Protein AF-A0A5D2FCM4-F1 (afdb_monomer)

pLDDT: mean 91.51, std 11.47, range [38.16, 98.81]

Nearest PDB structures (foldseek):
  4xk8-assembly1_A  TM=9.863E-01  e=6.064E-57  Pisum sativum
  5l8r-assembly1_A  TM=9.888E-01  e=7.663E-57  Pisum sativum
  6zoo-assembly1_A  TM=9.891E-01  e=6.295E-56  Pisum sativum
  8j7b-assembly1_A  TM=9.790E-01  e=7.954E-56  Arabidopsis thaliana
  8bcv-assembly1_A  TM=9.756E-01  e=7.590E-56  Avena sativa

Sequence (444 aa):
MLNHHLAGLLGLGSLFWAGHQVHVSLPINQFLNAGVDPKEIPLLHEFILNRDLLAQLYPSFAEGATPFFTLNWSKYAEFLTFRGGLDPVTGGLWLTDISHHHLAIAILFLIAGHILKDILEAHKGPFTGQGHKGLYEILTTSWHAQLSLNLAMLGSLTIVVAHHMYSMPPYPYLATDYGAQLSLYTHHMWIGGFLIVGAAAHAAIFMVRDYDPTTRYNDLLDRVLRHRDAIISHLNWVCIFLGFHSFGFYIHNDTMSALGRPQDMFSDTAIQLQPVFAQWIQNTHTLAPGATAPSATASTSLTWGGGDLVAVGGKVALLPIPLGTADFLVHHIHAFTIHVTVLILLKGVLFARSSRLIPDKANLSFRFPCDGPGRGGTCQVSAWDHVFLGLFWMYNSISVVIFHFSWKMQSDVWGTISDQGVSSITINGWLRDYCNCSGYPFLV

Foldseek 3Di:
DLLCCLQPVFQVVLVVVLVCLQQAVVQLVVCVLVVHDNVPRDDSVCSVVPLVSVCVQQVLSVVPCVCVVVVVCVSVCSQQDQAAEADLSFLARDSSVVSNVSNVSNVVSNVVSVDDDDDQQVDDDPVFFSERPCVVVLCVPDPLLVLLVVLQVQLVVLQVCLVCCQQHVHDGNVLQVVVNNLCSNLVSLVSSLVSNLSSLLSLQQCLLPVDDVVVPDRGNVVVCLVCVVVVLVVLVVVLVVLCCVFVVLVVVQVVCVVVVNNQRHDFPVHNWDFPVVLLVVLVCQQPCDCPVNNRYNGGNGQLSDDDDFRDYPQKTSWHHQDTTRVNVRLVSVLVSLVSVLCSLSVCLNSPQCADPQRRRNSVVHQDDQAPDPPPVGGGQSHSVSSSVVSVVSSVVNSVSVSLCVSQSCQAPIIAGQDPVGGDGPDADDDVPRRVVVVCVVVVD

Solvent-accessible surface area (backbone atoms only — not comparable to full-atom values): 22885 Å² total; per-residue (Å²): 108,68,40,53,47,31,20,47,56,50,4,48,46,26,38,53,49,19,51,44,34,64,59,43,50,48,62,52,50,54,41,51,74,71,67,50,56,79,86,77,52,78,56,69,65,51,46,69,74,33,57,68,64,41,21,73,80,39,61,55,53,71,64,56,69,55,39,63,82,68,67,48,58,77,60,47,48,87,59,43,37,55,45,56,36,62,34,63,80,37,35,6,38,44,65,33,34,53,25,34,48,26,42,52,50,9,54,51,25,42,56,53,28,72,69,83,75,92,53,52,71,72,50,55,48,95,89,37,57,53,16,42,53,64,50,66,56,45,54,73,72,32,68,38,45,41,49,12,53,51,26,38,53,50,12,52,48,34,35,50,49,23,60,45,42,70,57,43,23,70,41,72,50,42,32,59,34,59,66,60,44,53,50,52,33,46,50,28,40,51,52,10,48,53,29,36,51,49,10,40,46,25,42,16,45,24,46,41,74,70,57,60,70,90,84,45,73,51,17,48,68,47,48,52,59,76,44,40,68,57,55,52,53,52,47,50,50,51,31,52,50,32,43,53,75,19,57,42,51,54,56,49,32,54,52,27,48,76,70,72,35,62,72,76,19,79,27,82,89,41,44,64,49,67,41,59,70,60,54,51,51,22,52,53,47,39,56,20,38,63,57,88,33,60,80,30,75,35,26,83,32,43,40,46,32,95,58,79,79,35,53,37,96,56,25,34,30,51,40,46,60,86,73,42,23,68,52,37,44,53,52,36,41,49,51,25,33,48,46,46,23,49,47,38,28,50,49,17,32,69,37,23,39,32,45,97,89,46,63,64,33,36,80,62,46,47,72,49,66,53,78,53,73,56,94,88,49,32,70,59,64,24,27,46,41,20,41,57,55,23,51,57,32,40,49,54,30,49,52,51,52,47,50,51,48,54,49,48,39,36,40,68,45,37,34,41,59,51,103,90,43,80,47,49,63,82,50,81,45,69,64,72,31,38,55,51,56,67,42,47,79,77,77,110

Radius of gyration: 26.83 Å; Cα contacts (8 Å, |Δi|>4): 633; chains: 1; bounding box: 68×53×80 Å

Secondary structure (DSSP, 8-state):
-HHIIIIIIIIIHHHHHHHHIIIIIHHHHHHHHTT--TTTSPPHHHHHH-HHHHHHH-GGGGGTTHHHHTT-GGGGTTTS----SB-TTTSSBPHHHHHHHHHHHHHHHHHHTT-----TTT---TTTTTTTTTHHHHHHH-HHHHHHHHHHHHHHHHHHHHHHHHHS--STT-TT-HHHHHHHHHHHHHHHHHHHHHHHHHHHHHHHHT--GGG--SSHHHHHHHTHHHHHHHHHHHHHHHHHTTHHHHHHHHHHHHTT-GGGSBSTTSB----HHHHHHHHHHHT-BTTTBTT-SS-S-GGGSSSPPEEETTEEEE------HHHHHHHHHHHHHHHHHHHHHHHHHHTSS--SS-TTGGGG-S--S-S-S-TT--TT-SHHHHHHHHHHHHHHHHHHHHHHHHHHIIIII-EEEETTEEEE----SIIIIIIHHHHHHHH-

InterPro domains:
  IPR001280 Photosystem I PsaA/PsaB [PF00223] (1-435)
  IPR001280 Photosystem I PsaA/PsaB [PR00257] (2-26)
  IPR001280 Photosystem I PsaA/PsaB [PR00257] (143-166)
  IPR001280 Photosystem I PsaA/PsaB [PR00257] (182-208)
  IPR001280 Photosystem I PsaA/PsaB [PR00257] (230-252)
  IPR001280 Photosystem I PsaA/PsaB [PR00257] (328-346)
  IPR001280 Photosystem I PsaA/PsaB [PR00257] (359-379)
  IPR001280 Photosystem I PsaA/PsaB [PR00257] (386-407)
  IPR006243 Photosystem I PsaA [TIGR01335] (1-435)
  IPR020586 Photosystem I PsaA/PsaB, conserved site [PS00419] (370-379)
  IPR036408 Photosystem I PsaA/PsaB superfamily [G3DSA:1.20.1130.10] (1-439)
  IPR036408 Photosystem I PsaA/PsaB superfamily [SSF81558] (1-435)

Structure (mmCIF, N/CA/C/O backbone):
data_AF-A0A5D2FCM4-F1
#
_entry.id   AF-A0A5D2FCM4-F1
#
loop_
_atom_site.group_PDB
_atom_site.id
_atom_site.type_symbol
_atom_site.label_atom_id
_atom_site.label_alt_id
_atom_site.label_comp_id
_atom_site.label_asym_id
_atom_site.label_entity_id
_atom_site.label_seq_id
_atom_site.pdbx_PDB_ins_code
_atom_site.Cartn_x
_atom_site.Cartn_y
_atom_site.Cartn_z
_atom_site.occupancy
_atom_site.B_iso_or_equiv
_atom_site.auth_seq_id
_atom_site.auth_comp_id
_atom_site.auth_asym_id
_atom_site.auth_atom_id
_atom_site.pdbx_PDB_model_num
ATOM 1 N N . MET A 1 1 ? 25.601 -3.134 11.858 1.00 88.06 1 MET A N 1
ATOM 2 C CA . MET A 1 1 ? 24.442 -2.240 11.642 1.00 88.06 1 MET A CA 1
ATOM 3 C C . MET A 1 1 ? 23.119 -2.995 11.752 1.00 88.06 1 MET A C 1
ATOM 5 O O . MET A 1 1 ? 22.384 -2.708 12.685 1.00 88.06 1 MET A O 1
ATOM 9 N N . LEU A 1 2 ? 22.846 -3.991 10.893 1.00 89.00 2 LEU A N 1
ATOM 10 C CA . LEU A 1 2 ? 21.551 -4.697 10.855 1.00 89.00 2 LEU A CA 1
ATOM 11 C C . LEU A 1 2 ? 21.085 -5.223 12.227 1.00 89.00 2 LEU A C 1
ATOM 13 O O . LEU A 1 2 ? 19.976 -4.908 12.633 1.00 89.00 2 LEU A O 1
ATOM 17 N N . ASN A 1 3 ? 21.952 -5.895 12.992 1.00 92.12 3 ASN A N 1
ATOM 18 C CA . ASN A 1 3 ? 21.610 -6.383 14.340 1.00 92.12 3 ASN A CA 1
ATOM 19 C C . ASN A 1 3 ? 21.124 -5.279 15.281 1.00 92.12 3 ASN A C 1
ATOM 21 O O . ASN A 1 3 ? 20.148 -5.461 15.997 1.00 92.12 3 ASN A O 1
ATOM 25 N N . HIS A 1 4 ? 21.791 -4.123 15.267 1.00 94.25 4 HIS A N 1
ATOM 26 C CA . HIS A 1 4 ? 21.452 -3.009 16.152 1.00 94.25 4 HIS A CA 1
ATOM 27 C C . HIS A 1 4 ? 20.155 -2.325 15.713 1.00 94.25 4 HIS A C 1
ATOM 29 O O . HIS A 1 4 ? 19.392 -1.876 16.558 1.00 94.25 4 HIS A O 1
ATOM 35 N N . HIS A 1 5 ? 19.874 -2.262 14.409 1.00 95.38 5 HIS A N 1
ATOM 36 C CA . HIS A 1 5 ? 18.609 -1.711 13.925 1.00 95.38 5 HIS A CA 1
ATOM 37 C C . HIS A 1 5 ? 17.443 -2.672 14.182 1.00 95.38 5 HIS A C 1
ATOM 39 O O . HIS A 1 5 ? 16.402 -2.237 14.654 1.00 95.38 5 HIS A O 1
ATOM 45 N N . LEU A 1 6 ? 17.619 -3.973 13.932 1.00 94.94 6 LEU A N 1
ATOM 46 C CA . LEU A 1 6 ? 16.580 -4.968 14.192 1.00 94.94 6 LEU A CA 1
ATOM 47 C C . LEU A 1 6 ? 16.336 -5.122 15.697 1.00 94.94 6 LEU A C 1
ATOM 49 O O . LEU A 1 6 ? 15.265 -4.771 16.172 1.00 94.94 6 LEU A O 1
ATOM 53 N N . ALA A 1 7 ? 17.322 -5.571 16.474 1.00 95.50 7 ALA A N 1
ATOM 54 C CA . ALA A 1 7 ? 17.110 -5.819 17.900 1.00 95.50 7 ALA A CA 1
ATOM 55 C C . ALA A 1 7 ? 17.015 -4.520 18.713 1.00 95.50 7 ALA A C 1
ATOM 57 O O . ALA A 1 7 ? 16.138 -4.387 19.560 1.00 95.50 7 ALA A O 1
ATOM 58 N N . GLY A 1 8 ? 17.901 -3.556 18.461 1.00 95.56 8 GLY A N 1
ATOM 59 C CA . GLY A 1 8 ? 17.947 -2.304 19.216 1.00 95.56 8 GLY A CA 1
ATOM 60 C C . GLY A 1 8 ? 16.818 -1.353 18.831 1.00 95.56 8 GLY A C 1
ATOM 61 O O . GLY A 1 8 ? 15.910 -1.127 19.621 1.00 95.56 8 GLY A O 1
ATOM 62 N N . LEU A 1 9 ? 16.859 -0.795 17.619 1.00 97.19 9 LEU A N 1
ATOM 63 C CA . LEU A 1 9 ? 15.910 0.247 17.213 1.00 97.19 9 LEU A CA 1
ATOM 64 C C . LEU A 1 9 ? 14.465 -0.272 17.123 1.00 97.19 9 LEU A C 1
ATOM 66 O O . LEU A 1 9 ? 13.574 0.337 17.707 1.00 97.19 9 LEU A O 1
ATOM 70 N N . LEU A 1 10 ? 14.226 -1.381 16.416 1.00 97.06 10 LEU A N 1
ATOM 71 C CA . LEU A 1 10 ? 12.872 -1.922 16.233 1.00 97.06 10 LEU A CA 1
ATOM 72 C C . LEU A 1 10 ? 12.422 -2.761 17.438 1.00 97.06 10 LEU A C 1
ATOM 74 O O . LEU A 1 10 ? 11.331 -2.546 17.961 1.00 97.06 10 LEU A O 1
ATOM 78 N N . GLY A 1 11 ? 13.266 -3.685 17.903 1.00 97.50 11 GLY A N 1
ATOM 79 C CA . GLY A 1 11 ? 12.959 -4.590 19.013 1.00 97.50 11 GLY A CA 1
ATOM 80 C C . GLY A 1 11 ? 12.756 -3.860 20.341 1.00 97.50 11 GLY A C 1
ATOM 81 O O . GLY A 1 11 ? 11.655 -3.891 20.892 1.00 97.50 11 GLY A O 1
ATOM 82 N N . LEU A 1 12 ? 13.783 -3.163 20.846 1.00 98.12 12 LEU A N 1
ATOM 83 C CA . LEU A 1 12 ? 13.662 -2.408 22.103 1.00 98.12 12 LEU A CA 1
ATOM 84 C C . LEU A 1 12 ? 12.688 -1.234 21.970 1.00 98.12 12 LEU A C 1
ATOM 86 O O . LEU A 1 12 ? 11.954 -0.965 22.915 1.00 98.12 12 LEU A O 1
ATOM 90 N N . GLY A 1 13 ? 12.628 -0.575 20.808 1.00 98.19 13 GLY A N 1
ATOM 91 C CA . GLY A 1 13 ? 11.641 0.477 20.549 1.00 98.19 13 GLY A CA 1
ATOM 92 C C . GLY A 1 13 ? 10.205 -0.020 20.736 1.00 98.19 13 GLY A C 1
ATOM 93 O O . GLY A 1 13 ? 9.434 0.582 21.484 1.00 98.19 13 GLY A O 1
ATOM 94 N N . SER A 1 14 ? 9.865 -1.164 20.135 1.00 98.31 14 SER A N 1
ATOM 95 C CA . SER A 1 14 ? 8.545 -1.782 20.299 1.00 98.31 14 SER A CA 1
ATOM 96 C C . SER A 1 14 ? 8.311 -2.288 21.727 1.00 98.31 14 SER A C 1
ATOM 98 O O . SER A 1 14 ? 7.199 -2.177 22.235 1.00 98.31 14 SER A O 1
ATOM 100 N N . LEU A 1 15 ? 9.350 -2.788 22.411 1.00 98.44 15 LEU A N 1
ATOM 101 C CA . LEU A 1 15 ? 9.244 -3.249 23.799 1.00 98.44 15 LEU A CA 1
ATOM 102 C C . LEU A 1 15 ? 8.926 -2.098 24.761 1.00 98.44 15 LEU A C 1
ATOM 104 O O . LEU A 1 15 ? 8.032 -2.217 25.596 1.00 98.44 15 LEU A O 1
ATOM 108 N N . PHE A 1 16 ? 9.640 -0.976 24.637 1.00 98.06 16 PHE A N 1
ATOM 109 C CA . PHE A 1 16 ? 9.389 0.209 25.455 1.00 98.06 16 PHE A CA 1
ATOM 110 C C . PHE A 1 16 ? 8.022 0.816 25.160 1.00 98.06 16 PHE A C 1
ATOM 112 O O . PHE A 1 16 ? 7.345 1.259 26.085 1.00 98.06 16 PHE A O 1
ATOM 119 N N . TRP A 1 17 ? 7.590 0.789 23.898 1.00 98.50 17 TRP A N 1
ATOM 120 C CA . TRP A 1 17 ? 6.254 1.239 23.537 1.00 98.50 17 TRP A CA 1
ATOM 121 C C . TRP A 1 17 ? 5.161 0.341 24.128 1.00 98.50 17 TRP A C 1
ATOM 123 O O . TRP A 1 17 ? 4.225 0.864 24.722 1.00 98.50 17 TRP A O 1
ATOM 133 N N . ALA A 1 18 ? 5.314 -0.988 24.090 1.00 98.19 18 ALA A N 1
ATOM 134 C CA . ALA A 1 18 ? 4.398 -1.904 24.774 1.00 98.19 18 ALA A CA 1
ATOM 135 C C . ALA A 1 18 ? 4.353 -1.638 26.290 1.00 98.19 18 ALA A C 1
ATOM 137 O O . ALA A 1 18 ? 3.274 -1.560 26.871 1.00 98.19 18 ALA A O 1
ATOM 138 N N . GLY A 1 19 ? 5.509 -1.426 26.930 1.00 96.88 19 GLY A N 1
ATOM 139 C CA . GLY A 1 19 ? 5.576 -1.056 28.347 1.00 96.88 19 GLY A CA 1
ATOM 140 C C . GLY A 1 19 ? 4.857 0.263 28.651 1.00 96.88 19 GLY A C 1
ATOM 141 O O . GLY A 1 19 ? 4.096 0.347 29.613 1.00 96.88 19 GLY A O 1
ATOM 142 N N . HIS A 1 20 ? 5.035 1.281 27.805 1.00 97.38 20 HIS A N 1
ATOM 143 C CA . HIS A 1 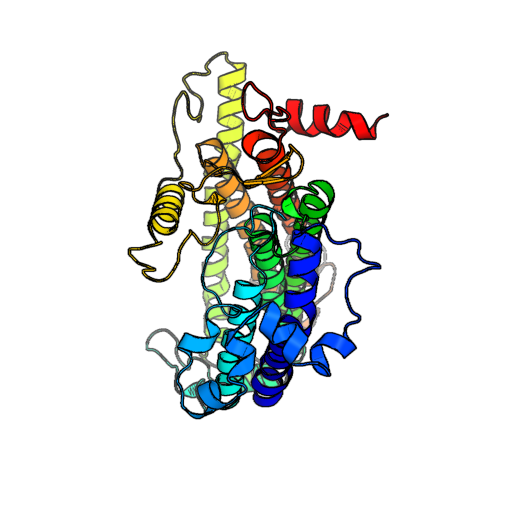20 ? 4.298 2.540 27.911 1.00 97.38 20 HIS A CA 1
ATOM 144 C C . HIS A 1 20 ? 2.787 2.323 27.763 1.00 97.38 20 HIS A C 1
ATOM 146 O O . HIS A 1 20 ? 2.013 2.811 28.586 1.00 97.38 20 HIS A O 1
ATOM 152 N N . GLN A 1 21 ? 2.358 1.559 26.759 1.00 97.44 21 GLN A N 1
ATOM 153 C CA . GLN A 1 21 ? 0.942 1.291 26.538 1.00 97.44 21 GLN A CA 1
ATOM 154 C C . GLN A 1 21 ? 0.311 0.568 27.730 1.00 97.44 21 GLN A C 1
ATOM 156 O O . GLN A 1 21 ? -0.735 1.001 28.206 1.00 97.44 21 GLN A O 1
ATOM 161 N N . VAL A 1 22 ? 0.978 -0.455 28.269 1.00 96.06 22 VAL A N 1
ATOM 162 C CA . VAL A 1 22 ? 0.474 -1.244 29.400 1.00 96.06 22 VAL A CA 1
ATOM 163 C C . VAL A 1 22 ? 0.393 -0.432 30.692 1.00 96.06 22 VAL A C 1
ATOM 165 O O . VAL A 1 22 ? -0.608 -0.507 31.401 1.00 96.06 22 VAL A O 1
ATOM 168 N N . HIS A 1 23 ? 1.424 0.350 31.011 1.00 94.50 23 HIS A N 1
ATOM 169 C CA . HIS A 1 23 ? 1.524 1.020 32.313 1.00 94.50 23 HIS A CA 1
ATOM 170 C C . HIS A 1 23 ? 0.968 2.447 32.336 1.00 94.50 23 HIS A C 1
ATOM 172 O O . HIS A 1 23 ? 0.761 2.995 33.416 1.00 94.50 23 HIS A O 1
ATOM 178 N N . VAL A 1 24 ? 0.744 3.059 31.170 1.00 94.44 24 VAL A N 1
ATOM 179 C CA . VAL A 1 24 ? 0.325 4.462 31.051 1.00 94.44 24 VAL A CA 1
ATOM 180 C C . VAL A 1 24 ? -0.943 4.570 30.214 1.00 94.44 24 VAL A C 1
ATOM 182 O O . VAL A 1 24 ? -1.973 5.021 30.707 1.00 94.44 24 VAL A O 1
ATOM 185 N N . SER A 1 25 ? -0.893 4.156 28.947 1.00 95.69 25 SER A N 1
ATOM 186 C CA . SER A 1 25 ? -1.991 4.429 28.016 1.00 95.69 25 SER A CA 1
ATOM 187 C C . SER A 1 25 ? -3.262 3.643 28.355 1.00 95.69 25 SER A C 1
ATOM 189 O O . SER A 1 25 ? -4.349 4.215 28.304 1.00 95.69 25 SER A O 1
ATOM 191 N N . LEU A 1 26 ? -3.146 2.361 28.712 1.00 95.44 26 LEU A N 1
ATOM 192 C CA . LEU A 1 26 ? -4.277 1.486 29.030 1.00 95.44 26 LEU A CA 1
ATOM 193 C C . LEU A 1 26 ? -5.101 1.973 30.235 1.00 95.44 26 LEU A C 1
ATOM 195 O O . LEU A 1 26 ? -6.309 2.151 30.061 1.00 95.44 26 LEU A O 1
ATOM 199 N N . PRO A 1 27 ? -4.508 2.246 31.418 1.00 94.31 27 PRO A N 1
ATOM 200 C CA . PRO A 1 27 ? -5.256 2.756 32.569 1.00 94.31 27 PRO A CA 1
ATOM 201 C C . PRO A 1 27 ? -6.031 4.040 32.266 1.00 94.31 27 PRO A C 1
ATOM 203 O O . PRO A 1 27 ? -7.207 4.162 32.600 1.00 94.31 27 PRO A O 1
ATOM 206 N N . ILE A 1 28 ? -5.392 4.988 31.579 1.00 94.69 28 ILE A N 1
ATOM 207 C CA . ILE A 1 28 ? -5.993 6.291 31.269 1.00 94.69 28 ILE A CA 1
ATOM 208 C C . ILE A 1 28 ? -7.138 6.140 30.277 1.00 94.69 28 ILE A C 1
ATOM 210 O O . ILE A 1 28 ? -8.203 6.712 30.489 1.00 94.69 28 ILE A O 1
ATOM 214 N N . ASN A 1 29 ? -6.944 5.364 29.206 1.00 94.50 29 ASN A N 1
ATOM 215 C CA . ASN A 1 29 ? -8.002 5.151 28.219 1.00 94.50 29 ASN A CA 1
ATOM 216 C C . ASN A 1 29 ? -9.198 4.419 28.830 1.00 94.50 29 ASN A C 1
ATOM 218 O O . ASN A 1 29 ? -10.325 4.704 28.449 1.00 94.50 29 ASN A O 1
ATOM 222 N N . GLN A 1 30 ? -8.993 3.547 29.819 1.00 92.75 30 GLN A N 1
ATOM 223 C CA . GLN A 1 30 ? -10.101 2.916 30.532 1.00 92.75 30 GLN A CA 1
ATOM 224 C C . GLN A 1 30 ? -10.949 3.939 31.304 1.00 92.75 30 GLN A C 1
ATOM 226 O O . GLN A 1 30 ? -12.174 3.884 31.229 1.00 92.75 30 GLN A O 1
ATOM 231 N N . PHE A 1 31 ? -10.324 4.910 31.980 1.00 93.62 31 PHE A N 1
ATOM 232 C CA . PHE A 1 31 ? -11.045 6.011 32.630 1.00 93.62 31 PHE A CA 1
ATOM 233 C C . PHE A 1 31 ? -11.729 6.949 31.629 1.00 93.62 31 PHE A C 1
ATOM 235 O O . PHE A 1 31 ? -12.895 7.297 31.817 1.00 93.62 31 PHE A O 1
ATOM 242 N N . LEU A 1 32 ? -11.038 7.322 30.547 1.00 94.50 32 LEU A N 1
ATOM 243 C CA . LEU A 1 32 ? -11.601 8.172 29.493 1.00 94.50 32 LEU A CA 1
ATOM 244 C C . LEU A 1 32 ? -12.812 7.509 28.825 1.00 94.50 32 LEU A C 1
ATOM 246 O O . LEU A 1 32 ? -13.843 8.151 28.643 1.00 94.50 32 LEU A O 1
ATOM 250 N N . ASN A 1 33 ? -12.723 6.212 28.524 1.00 92.44 33 ASN A N 1
ATOM 251 C CA . ASN A 1 33 ? -13.823 5.444 27.941 1.00 92.44 33 ASN A CA 1
ATOM 252 C C . ASN A 1 33 ? -14.986 5.249 28.927 1.00 92.44 33 ASN A C 1
ATOM 254 O O . ASN A 1 33 ? -16.123 5.072 28.498 1.00 92.44 33 ASN A O 1
ATOM 258 N N . ALA A 1 34 ? -14.724 5.316 30.236 1.00 93.06 34 ALA A N 1
ATOM 259 C CA . ALA A 1 34 ? -15.751 5.329 31.277 1.00 93.06 34 ALA A CA 1
ATOM 260 C C . ALA A 1 34 ? -16.380 6.722 31.502 1.00 93.06 34 ALA A C 1
ATOM 262 O O . ALA A 1 34 ? -17.268 6.858 32.343 1.00 93.06 34 ALA A O 1
ATOM 263 N N . GLY A 1 35 ? -15.944 7.753 30.767 1.00 92.75 35 GLY A N 1
ATOM 264 C CA . GLY A 1 35 ? -16.488 9.111 30.851 1.00 92.75 35 GLY A CA 1
ATOM 265 C C . GLY A 1 35 ? -15.979 9.929 32.039 1.00 92.75 35 GLY A C 1
ATOM 266 O O . GLY A 1 35 ? -16.612 10.917 32.409 1.00 92.75 35 GLY A O 1
ATOM 267 N N . VAL A 1 36 ? -14.859 9.534 32.651 1.00 94.75 36 VAL A N 1
ATOM 268 C CA . VAL A 1 36 ? -14.238 10.304 33.738 1.00 94.75 36 VAL A CA 1
ATOM 269 C C . VAL A 1 36 ? -13.605 11.575 33.175 1.00 94.75 36 VAL A C 1
ATOM 271 O O . VAL A 1 36 ? -12.893 11.530 32.169 1.00 94.75 36 VAL A O 1
ATOM 274 N N . ASP A 1 37 ? -13.862 12.715 33.826 1.00 94.31 37 ASP A N 1
ATOM 275 C CA . ASP A 1 37 ? -13.261 13.992 33.434 1.00 94.31 37 ASP A CA 1
ATOM 276 C C . ASP A 1 37 ? -11.727 13.884 33.511 1.00 94.31 37 ASP A C 1
ATOM 278 O O . ASP A 1 37 ? -11.208 13.431 34.535 1.00 94.31 37 ASP A O 1
ATOM 282 N N . PRO A 1 38 ? -10.976 14.313 32.478 1.00 93.38 38 PRO A N 1
ATOM 283 C CA . PRO A 1 38 ? -9.518 14.220 32.469 1.00 93.38 38 PRO A CA 1
ATOM 284 C C . PRO A 1 38 ? -8.817 14.842 33.685 1.00 93.38 38 PRO A C 1
ATOM 286 O O . PRO A 1 38 ? -7.692 14.455 33.987 1.00 93.38 38 PRO A O 1
ATOM 289 N N . LYS A 1 39 ? -9.448 15.800 34.376 1.00 94.25 39 LYS A N 1
ATOM 290 C CA . LYS A 1 39 ? -8.909 16.431 35.592 1.00 94.25 39 LYS A CA 1
ATOM 291 C C . LYS A 1 39 ? -8.995 15.539 36.829 1.00 94.25 39 LYS A C 1
ATOM 293 O O . LYS A 1 39 ? -8.231 15.752 37.763 1.00 94.25 39 LYS A O 1
ATOM 298 N N . GLU A 1 40 ? -9.914 14.579 36.830 1.00 93.88 40 GLU A N 1
ATOM 299 C CA . GLU A 1 40 ? -10.138 13.629 37.925 1.00 93.88 40 GLU A CA 1
ATOM 300 C C . GLU A 1 4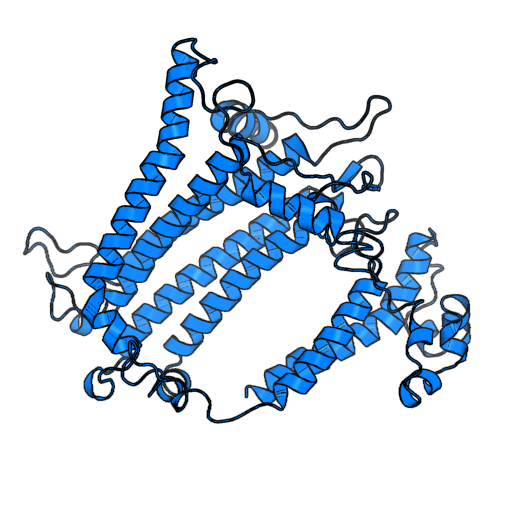0 ? -9.343 12.329 37.728 1.00 93.88 40 GLU A C 1
ATOM 302 O O . GLU A 1 40 ? -9.266 11.496 38.631 1.00 93.88 40 GLU A O 1
ATOM 307 N N . ILE A 1 41 ? -8.746 12.129 36.546 1.00 93.94 41 ILE A N 1
ATOM 308 C CA . ILE A 1 41 ? -7.910 10.960 36.270 1.00 93.94 41 ILE A CA 1
ATOM 309 C C . ILE A 1 41 ? -6.577 11.112 37.024 1.00 93.94 41 ILE A C 1
ATOM 311 O O . ILE A 1 41 ? -5.909 12.139 36.860 1.00 93.94 41 ILE A O 1
ATOM 315 N N . PRO A 1 42 ? -6.147 10.094 37.798 1.00 93.50 42 PRO A N 1
ATOM 316 C CA . PRO A 1 42 ? -4.838 10.083 38.444 1.00 93.50 42 PRO A CA 1
ATOM 317 C C . PRO A 1 42 ? -3.704 10.406 37.469 1.00 93.50 42 PRO A C 1
ATOM 319 O O . PRO A 1 42 ? -3.718 9.997 36.303 1.00 93.50 42 PRO A O 1
ATOM 322 N N . LEU A 1 43 ? -2.687 11.127 37.939 1.00 93.00 43 LEU A N 1
ATOM 323 C CA . LEU A 1 43 ? -1.558 11.480 37.084 1.00 93.00 43 LEU A CA 1
ATOM 324 C C . LEU A 1 43 ? -0.740 10.239 36.701 1.00 93.00 43 LEU A C 1
ATOM 326 O O . LEU A 1 43 ? -0.674 9.250 37.425 1.00 93.00 43 LEU A O 1
ATOM 330 N N . LEU A 1 44 ? -0.036 10.319 35.566 1.00 90.31 44 LEU A N 1
ATOM 331 C CA . LEU A 1 44 ? 0.708 9.194 34.974 1.00 90.31 44 LEU A CA 1
ATOM 332 C C . LEU A 1 44 ? 1.618 8.453 35.969 1.00 90.31 44 LEU A C 1
ATOM 334 O O . LEU A 1 44 ? 1.713 7.229 35.954 1.00 90.31 44 LEU A O 1
ATOM 338 N N . HIS A 1 45 ? 2.313 9.208 36.820 1.00 91.88 45 HIS A N 1
ATOM 339 C CA . HIS A 1 45 ? 3.262 8.657 37.783 1.00 91.88 45 HIS A CA 1
ATOM 340 C C . HIS A 1 45 ? 2.569 7.942 38.950 1.00 91.88 45 HIS A C 1
ATOM 342 O O . HIS A 1 45 ? 3.176 7.066 39.559 1.00 91.88 45 HIS A O 1
ATOM 348 N N . GLU A 1 46 ? 1.306 8.257 39.240 1.00 92.25 46 GLU A N 1
ATOM 349 C CA . GLU A 1 46 ? 0.537 7.606 40.300 1.00 92.25 46 GLU A CA 1
ATOM 350 C C . GLU A 1 46 ? 0.219 6.154 39.933 1.00 92.25 46 GLU A C 1
ATOM 352 O O . GLU A 1 46 ? 0.351 5.279 40.783 1.00 92.25 46 GLU A O 1
ATOM 357 N N . PHE A 1 47 ? -0.078 5.864 38.660 1.00 90.00 47 PHE A N 1
ATOM 358 C CA . PHE A 1 47 ? -0.247 4.488 38.173 1.00 90.00 47 PHE A CA 1
ATOM 359 C C . PHE A 1 47 ? 1.031 3.648 38.288 1.00 90.00 47 PHE A C 1
ATOM 361 O O . PHE A 1 47 ? 0.962 2.441 38.498 1.00 90.00 47 PHE A O 1
ATOM 368 N N . ILE A 1 48 ? 2.206 4.271 38.172 1.00 90.25 48 ILE A N 1
ATOM 369 C CA . ILE A 1 48 ? 3.495 3.572 38.271 1.00 90.25 48 ILE A CA 1
ATOM 370 C C . ILE A 1 48 ? 3.873 3.325 39.737 1.00 90.25 48 ILE A C 1
ATOM 372 O O . ILE A 1 48 ? 4.378 2.256 40.078 1.00 90.25 48 ILE A O 1
ATOM 376 N N . LEU A 1 49 ? 3.651 4.316 40.604 1.00 91.50 49 LEU A N 1
ATOM 377 C CA . LEU A 1 49 ? 4.047 4.259 42.013 1.00 91.50 49 LEU A CA 1
ATOM 378 C C . LEU A 1 49 ? 3.052 3.474 42.874 1.00 91.50 49 LEU A C 1
ATOM 380 O O . LEU A 1 49 ? 3.459 2.849 43.854 1.00 91.50 49 LEU A O 1
ATOM 384 N N . ASN A 1 50 ? 1.766 3.488 42.519 1.00 90.62 50 ASN A N 1
ATOM 385 C CA . ASN A 1 50 ? 0.709 2.819 43.260 1.00 90.62 50 ASN A CA 1
ATOM 386 C C . ASN A 1 50 ? 0.185 1.597 42.496 1.00 90.62 50 ASN A C 1
ATOM 388 O O . ASN A 1 50 ? -0.744 1.680 41.691 1.00 90.62 50 ASN A O 1
ATOM 392 N N . ARG A 1 51 ? 0.753 0.426 42.802 1.00 87.62 51 ARG A N 1
ATOM 393 C CA . ARG A 1 51 ? 0.315 -0.847 42.212 1.00 87.62 51 ARG A CA 1
ATOM 394 C C . ARG A 1 51 ? -1.153 -1.161 42.509 1.00 87.62 51 ARG A C 1
ATOM 396 O O . ARG A 1 51 ? -1.803 -1.783 41.674 1.00 87.62 51 ARG A O 1
ATOM 403 N N . ASP A 1 52 ? -1.677 -0.739 43.657 1.00 89.81 52 ASP A N 1
ATOM 404 C CA . ASP A 1 52 ? -3.058 -1.042 44.040 1.00 89.81 52 ASP A CA 1
ATOM 405 C C . ASP A 1 52 ? -4.056 -0.324 43.122 1.00 89.81 52 ASP A C 1
ATOM 407 O O . ASP A 1 52 ? -5.123 -0.863 42.839 1.00 89.81 52 ASP A O 1
ATOM 411 N N . LEU A 1 53 ? -3.685 0.844 42.585 1.00 89.56 53 LEU A N 1
ATOM 412 C CA . LEU A 1 53 ? -4.481 1.567 41.593 1.00 89.56 53 LEU A CA 1
ATOM 413 C C . LEU A 1 53 ? -4.577 0.794 40.268 1.00 89.56 53 LEU A C 1
ATOM 415 O O . LEU A 1 53 ? -5.660 0.667 39.703 1.00 89.56 53 LEU A O 1
ATOM 419 N N . LEU A 1 54 ? -3.463 0.223 39.794 1.00 89.69 54 LEU A N 1
ATOM 420 C CA . LEU A 1 54 ? -3.467 -0.644 38.610 1.00 89.69 54 LEU A CA 1
ATOM 421 C C . LEU A 1 54 ? -4.223 -1.951 38.860 1.00 89.69 54 LEU A C 1
ATOM 423 O O . LEU A 1 54 ? -4.971 -2.389 37.992 1.00 89.69 54 LEU A O 1
ATOM 427 N N . ALA A 1 55 ? -4.071 -2.548 40.044 1.00 91.56 55 ALA A N 1
ATOM 428 C CA . ALA A 1 55 ? -4.750 -3.788 40.408 1.00 91.56 55 ALA A CA 1
ATOM 429 C C . ALA A 1 55 ? -6.280 -3.635 40.507 1.00 91.56 55 ALA A C 1
ATOM 431 O O . ALA A 1 55 ? -7.000 -4.609 40.313 1.00 91.56 55 ALA A O 1
ATOM 432 N N . GLN A 1 56 ? -6.791 -2.427 40.771 1.00 90.12 56 GLN A N 1
ATOM 433 C CA . GLN A 1 56 ? -8.232 -2.148 40.711 1.00 90.12 56 GLN A CA 1
ATOM 434 C C . GLN A 1 56 ? -8.783 -2.195 39.279 1.00 90.12 56 GLN A C 1
ATOM 436 O O . GLN A 1 56 ? -9.923 -2.608 39.081 1.00 90.12 56 GLN A O 1
ATOM 441 N N . LEU A 1 57 ? -7.985 -1.783 38.288 1.00 89.81 57 LEU A N 1
ATOM 442 C CA . LEU A 1 57 ? -8.366 -1.801 36.871 1.00 89.81 57 LEU A CA 1
ATOM 443 C C . LEU A 1 57 ? -8.125 -3.170 36.223 1.00 89.81 57 LEU A C 1
ATOM 445 O O . LEU A 1 57 ? -8.956 -3.652 35.456 1.00 89.81 57 LEU A O 1
ATOM 449 N N . TYR A 1 58 ? -6.990 -3.781 36.558 1.00 92.44 58 TYR A N 1
ATOM 450 C CA . TYR A 1 58 ? -6.492 -5.044 36.026 1.00 92.44 58 TYR A CA 1
ATOM 451 C C . TYR A 1 58 ? -6.031 -5.931 37.199 1.00 92.44 58 TYR A C 1
ATOM 453 O O . TYR A 1 58 ? -4.865 -5.852 37.607 1.00 92.44 58 TYR A O 1
ATOM 461 N N . PRO A 1 59 ? -6.920 -6.766 37.773 1.00 93.06 59 PRO A N 1
ATOM 462 C CA . PRO A 1 59 ? -6.639 -7.588 38.958 1.00 93.06 59 PRO A CA 1
ATOM 463 C C . PRO A 1 59 ? -5.352 -8.416 38.880 1.00 93.06 59 PRO A C 1
ATOM 465 O O . PRO A 1 59 ? -4.670 -8.610 39.891 1.00 93.06 59 PRO A O 1
ATOM 468 N N . SER A 1 60 ? -4.971 -8.854 37.679 1.00 91.88 60 SER A N 1
ATOM 469 C CA . SER A 1 60 ? -3.724 -9.583 37.412 1.00 91.88 60 SER A CA 1
ATOM 470 C C . SER A 1 60 ? -2.444 -8.858 37.864 1.00 91.88 60 SER A C 1
ATOM 472 O O . SER A 1 60 ? -1.450 -9.515 38.186 1.00 91.88 60 SER A O 1
ATOM 474 N N . PHE A 1 61 ? -2.447 -7.525 37.989 1.00 92.69 61 PHE A N 1
ATOM 475 C CA . PHE A 1 61 ? -1.297 -6.767 38.503 1.00 92.69 61 PHE A CA 1
ATOM 476 C C . PHE A 1 61 ? -0.965 -7.073 39.972 1.00 92.69 61 PHE A C 1
ATOM 478 O O . PHE A 1 61 ? 0.185 -6.887 40.386 1.00 92.69 61 PHE A O 1
ATOM 485 N N . ALA A 1 62 ? -1.919 -7.588 40.757 1.00 92.19 62 ALA A N 1
ATOM 486 C CA . ALA A 1 62 ? -1.666 -8.017 42.133 1.00 92.19 62 ALA A CA 1
ATOM 487 C C . ALA A 1 62 ? -0.678 -9.200 42.211 1.00 92.19 62 ALA A C 1
ATOM 489 O O . ALA A 1 62 ? 0.082 -9.303 43.176 1.00 92.19 62 ALA A O 1
ATOM 490 N N . GLU A 1 63 ? -0.627 -10.054 41.177 1.00 89.75 63 GLU A N 1
ATOM 491 C CA . GLU A 1 63 ? 0.292 -11.203 41.081 1.00 89.75 63 GLU A CA 1
ATOM 492 C C . GLU A 1 63 ? 1.748 -10.778 40.764 1.00 89.75 63 GLU A C 1
ATOM 494 O O . GLU A 1 63 ? 2.694 -11.563 40.911 1.00 89.75 63 GLU A O 1
ATOM 499 N N . GLY A 1 64 ? 1.949 -9.518 40.360 1.00 90.06 64 GLY A N 1
ATOM 500 C CA . GLY A 1 64 ? 3.248 -8.959 39.993 1.00 90.06 64 GLY A CA 1
ATOM 501 C C . GLY A 1 64 ? 3.877 -9.639 38.771 1.00 90.06 64 GLY A C 1
ATOM 502 O O . GLY A 1 64 ? 3.200 -10.113 37.860 1.00 90.06 64 GLY A O 1
ATOM 503 N N . ALA A 1 65 ? 5.211 -9.688 38.739 1.00 92.00 65 ALA A N 1
ATOM 504 C CA . ALA A 1 65 ? 5.965 -10.273 37.627 1.00 92.00 65 ALA A CA 1
ATOM 505 C C . ALA A 1 65 ? 6.147 -11.803 37.731 1.00 92.00 65 ALA A C 1
ATOM 507 O O . ALA A 1 65 ? 6.757 -12.415 36.857 1.00 92.00 65 ALA A O 1
ATOM 508 N N . THR A 1 66 ? 5.635 -12.445 38.785 1.00 94.69 66 THR A N 1
ATOM 509 C CA . THR A 1 66 ? 5.802 -13.892 39.007 1.00 94.69 66 THR A CA 1
ATOM 510 C C . THR A 1 66 ? 5.268 -14.739 37.840 1.00 94.69 66 THR A C 1
ATOM 512 O O . THR A 1 66 ? 5.990 -15.640 37.394 1.00 94.69 66 THR A O 1
ATOM 515 N N . PRO A 1 67 ? 4.073 -14.461 37.271 1.00 95.06 67 PRO A N 1
ATOM 516 C CA . PRO A 1 67 ? 3.566 -15.222 36.127 1.00 95.06 67 PRO A CA 1
ATOM 517 C C . PRO A 1 67 ? 4.462 -15.130 34.880 1.00 95.06 67 PRO A C 1
ATOM 519 O O . PRO A 1 67 ? 4.571 -16.100 34.133 1.00 95.06 67 PRO A O 1
ATOM 522 N N . PHE A 1 68 ? 5.172 -14.013 34.679 1.00 95.69 68 PHE A N 1
ATOM 523 C CA . PHE A 1 68 ? 6.115 -13.848 33.570 1.00 95.69 68 PHE A CA 1
ATOM 524 C C . PHE A 1 68 ? 7.308 -14.807 33.681 1.00 95.69 68 PHE A C 1
ATOM 526 O O . PHE A 1 68 ? 7.577 -15.556 32.741 1.00 95.69 68 PHE A O 1
ATOM 533 N N . PHE A 1 69 ? 7.983 -14.837 34.836 1.00 96.38 69 PHE A N 1
ATOM 534 C CA . PHE A 1 69 ? 9.172 -15.676 35.052 1.00 96.38 69 PHE A CA 1
ATOM 535 C C . PHE A 1 69 ? 8.860 -17.171 35.184 1.00 96.38 69 PHE A C 1
ATOM 537 O O . PHE A 1 69 ? 9.736 -18.005 34.973 1.00 96.38 69 PHE A O 1
ATOM 544 N N . THR A 1 70 ? 7.614 -17.515 35.512 1.00 96.56 70 THR A N 1
ATOM 545 C CA . THR A 1 70 ? 7.125 -18.904 35.576 1.00 96.56 70 THR A CA 1
ATOM 546 C C . THR A 1 70 ? 6.471 -19.377 34.275 1.00 96.56 70 THR A C 1
ATOM 548 O O . THR A 1 70 ? 6.006 -20.512 34.210 1.00 96.56 70 THR A O 1
ATOM 551 N N . LEU A 1 71 ? 6.448 -18.531 33.236 1.00 96.25 71 LEU A N 1
ATOM 552 C CA . LEU A 1 71 ? 5.819 -18.796 31.935 1.00 96.25 71 LEU A CA 1
ATOM 553 C C . LEU A 1 71 ? 4.301 -19.061 32.000 1.00 96.25 71 LEU A C 1
ATOM 555 O O . LEU A 1 71 ? 3.720 -19.605 31.063 1.00 96.25 71 LEU A O 1
ATOM 559 N N . ASN A 1 72 ? 3.624 -18.639 33.072 1.00 95.81 72 ASN A N 1
ATOM 560 C CA . ASN A 1 72 ? 2.168 -18.716 33.196 1.00 95.81 72 ASN A CA 1
ATOM 561 C C . ASN A 1 72 ? 1.492 -17.465 32.606 1.00 95.81 72 ASN A C 1
ATOM 563 O O . ASN A 1 72 ? 0.839 -16.687 33.302 1.00 95.81 72 ASN A O 1
ATOM 567 N N . TRP A 1 73 ? 1.671 -17.247 31.302 1.00 95.31 73 TRP A N 1
ATOM 568 C CA . TRP A 1 73 ? 1.289 -15.994 30.637 1.00 95.31 73 TRP A CA 1
ATOM 569 C C . TRP A 1 73 ? -0.218 -15.786 30.458 1.00 95.31 73 TRP A C 1
ATOM 571 O O . TRP A 1 73 ? -0.648 -14.662 30.212 1.00 95.31 73 TRP A O 1
ATOM 581 N N . SER A 1 74 ? -1.034 -16.831 30.640 1.00 94.12 74 SER A N 1
ATOM 582 C CA . SER A 1 74 ? -2.503 -16.731 30.578 1.00 94.12 74 SER A CA 1
ATOM 583 C C . SER A 1 74 ? -3.080 -15.699 31.558 1.00 94.12 74 SER A C 1
ATOM 585 O O . SER A 1 74 ? -4.138 -15.126 31.310 1.00 94.12 74 SER A O 1
ATOM 587 N N . LYS A 1 75 ? -2.346 -15.405 32.637 1.00 93.94 75 LYS A N 1
ATOM 588 C CA . LYS A 1 75 ? -2.689 -14.407 33.654 1.00 93.94 75 LYS A CA 1
ATOM 589 C C . LYS A 1 75 ? -2.724 -12.967 33.146 1.00 93.94 75 LYS A C 1
ATOM 591 O O . LYS A 1 75 ? -3.360 -12.137 33.778 1.00 93.94 75 LYS A O 1
ATOM 596 N N . TYR A 1 76 ? -2.094 -12.670 32.010 1.00 95.00 76 TYR A N 1
ATOM 597 C CA . TYR A 1 76 ? -2.032 -11.317 31.445 1.00 95.00 76 TYR A CA 1
ATOM 598 C C . TYR A 1 76 ? -3.118 -11.027 30.398 1.00 95.00 76 TYR A C 1
ATOM 600 O O . TYR A 1 76 ? -3.114 -9.960 29.786 1.00 95.00 76 TYR A O 1
ATOM 608 N N . ALA A 1 77 ? -4.074 -11.943 30.204 1.00 93.62 77 ALA A N 1
ATOM 609 C CA . ALA A 1 77 ? -5.120 -11.833 29.184 1.00 93.62 77 ALA A CA 1
ATOM 610 C C . ALA A 1 77 ? -6.086 -10.643 29.375 1.00 93.62 77 ALA A C 1
ATOM 612 O O . ALA A 1 77 ? -6.840 -10.326 28.461 1.00 93.62 77 ALA A O 1
ATOM 613 N N . GLU A 1 78 ? -6.073 -9.978 30.535 1.00 90.88 78 GLU A N 1
ATOM 614 C CA . GLU A 1 78 ? -6.896 -8.789 30.801 1.00 90.88 78 GLU A CA 1
ATOM 615 C C . GLU A 1 78 ? -6.407 -7.552 30.030 1.00 90.88 78 GLU A C 1
ATOM 617 O O . GLU A 1 78 ? -7.225 -6.765 29.556 1.00 90.88 78 GLU A O 1
ATOM 622 N N . PHE A 1 79 ? -5.086 -7.393 29.880 1.00 93.56 79 PHE A N 1
ATOM 623 C CA . PHE A 1 79 ? -4.466 -6.230 29.231 1.00 93.56 79 PHE A CA 1
ATOM 624 C C . PHE A 1 79 ? -3.638 -6.580 27.982 1.00 93.56 79 PHE A C 1
ATOM 626 O O . PHE A 1 79 ? -3.327 -5.692 27.190 1.00 93.56 79 PHE A O 1
ATOM 633 N N . LEU A 1 80 ? -3.323 -7.863 27.765 1.00 96.38 80 LEU A N 1
ATOM 634 C CA . LEU A 1 80 ? -2.764 -8.399 26.520 1.00 96.38 80 LEU A CA 1
ATOM 635 C C . LEU A 1 80 ? -3.811 -9.283 25.837 1.00 96.38 80 LEU A C 1
ATOM 637 O O . LEU A 1 80 ? -3.820 -10.506 25.986 1.00 96.38 80 LEU A O 1
ATOM 641 N N . THR A 1 81 ? -4.732 -8.651 25.116 1.00 96.50 81 THR A N 1
ATOM 642 C CA . THR A 1 81 ? -5.869 -9.344 24.504 1.00 96.50 81 THR A CA 1
ATOM 643 C C . THR A 1 81 ? -5.582 -9.764 23.059 1.00 96.50 81 THR A C 1
ATOM 645 O O . THR A 1 81 ? -4.527 -9.467 22.495 1.00 96.50 81 THR A O 1
ATOM 648 N N . PHE A 1 82 ? -6.516 -10.510 22.468 1.00 95.44 82 PHE A N 1
ATOM 649 C CA . PHE A 1 82 ? -6.534 -10.833 21.040 1.00 95.44 82 PHE A CA 1
ATOM 650 C C . PHE A 1 82 ? -7.978 -10.764 20.519 1.00 95.44 82 PHE A C 1
ATOM 652 O O . PHE A 1 82 ? -8.521 -11.732 19.985 1.00 95.44 82 PHE A O 1
ATOM 659 N N . ARG A 1 83 ? -8.651 -9.636 20.782 1.00 91.88 83 ARG A N 1
ATOM 660 C CA . ARG A 1 83 ? -10.076 -9.473 20.468 1.00 91.88 83 ARG A CA 1
ATOM 661 C C . ARG A 1 83 ? -10.288 -9.386 18.958 1.00 91.88 83 ARG A C 1
ATOM 663 O O . ARG A 1 83 ? -11.094 -10.136 18.406 1.00 91.88 83 ARG A O 1
ATOM 670 N N . GLY A 1 84 ? -9.523 -8.531 18.289 1.00 90.25 84 GLY A N 1
ATOM 671 C CA . GLY A 1 84 ? -9.777 -8.148 16.904 1.00 90.25 84 GLY A CA 1
ATOM 672 C C . GLY A 1 84 ? -10.951 -7.169 16.789 1.00 90.25 84 GLY A C 1
ATOM 673 O O . GLY A 1 84 ? -11.767 -7.024 17.701 1.00 90.25 84 GLY A O 1
ATOM 674 N N . GLY A 1 85 ? -11.035 -6.480 15.652 1.00 90.75 85 GLY A N 1
ATOM 675 C CA . GLY A 1 85 ? -12.063 -5.470 15.399 1.00 90.75 85 GLY A CA 1
ATOM 676 C C . GLY A 1 85 ? -11.815 -4.131 16.103 1.00 90.75 85 GLY A C 1
ATOM 677 O O . GLY A 1 85 ? -10.676 -3.763 16.391 1.00 90.75 85 GLY A O 1
ATOM 678 N N . LEU A 1 86 ? -12.897 -3.384 16.334 1.00 92.38 86 LEU A N 1
ATOM 679 C CA . LEU A 1 86 ? -12.875 -2.031 16.896 1.00 92.38 86 LEU A CA 1
ATOM 680 C C . LEU A 1 86 ? -13.552 -1.990 18.269 1.00 92.38 86 LEU A C 1
ATOM 682 O O . LEU A 1 86 ? -14.503 -2.727 18.524 1.00 92.38 86 LEU A O 1
ATOM 686 N N . ASP A 1 87 ? -13.075 -1.095 19.126 1.00 92.88 87 ASP A N 1
ATOM 687 C CA . ASP A 1 87 ? -13.728 -0.699 20.367 1.00 92.88 87 ASP A CA 1
ATOM 688 C C . ASP A 1 87 ? -15.013 0.089 20.039 1.00 92.88 87 ASP A C 1
ATOM 690 O O . ASP A 1 87 ? -14.927 1.154 19.420 1.00 92.88 87 ASP A O 1
ATOM 694 N N . PRO A 1 88 ? -16.206 -0.387 20.443 1.00 91.12 88 PRO A N 1
ATOM 695 C CA . PRO A 1 88 ? -17.473 0.282 20.151 1.00 91.12 88 PRO A CA 1
ATOM 696 C C . PRO A 1 88 ? -17.600 1.690 20.742 1.00 91.12 88 PRO A C 1
ATOM 698 O O . PRO A 1 88 ? -18.391 2.482 20.238 1.00 91.12 88 PRO A O 1
ATOM 701 N N . VAL A 1 89 ? -16.852 2.011 21.804 1.00 92.75 89 VAL A N 1
ATOM 702 C CA . VAL A 1 89 ? -16.912 3.333 22.450 1.00 92.75 89 VAL A CA 1
ATOM 703 C C . VAL A 1 89 ? -16.160 4.369 21.622 1.00 92.75 89 VAL A C 1
ATOM 705 O O . VAL A 1 89 ? -16.634 5.486 21.424 1.00 92.75 89 VAL A O 1
ATOM 708 N N . THR A 1 90 ? -14.981 3.995 21.131 1.00 94.38 90 THR A N 1
ATOM 709 C CA . THR A 1 90 ? -14.050 4.932 20.495 1.00 94.38 90 THR A CA 1
ATOM 710 C C . THR A 1 90 ? -14.015 4.814 18.976 1.00 94.38 90 THR A C 1
ATOM 712 O O . THR A 1 90 ? -13.575 5.741 18.301 1.00 94.38 90 THR A O 1
ATOM 715 N N . GLY A 1 91 ? -14.445 3.686 18.410 1.00 92.88 91 GLY A N 1
ATOM 716 C CA . GLY A 1 91 ? -14.316 3.377 16.986 1.00 92.88 91 GLY A CA 1
ATOM 717 C C . GLY A 1 91 ? -12.872 3.118 16.537 1.00 92.88 91 GLY A C 1
ATOM 718 O O . GLY A 1 91 ? -12.624 3.035 15.336 1.00 92.88 91 GLY A O 1
ATOM 719 N N . GLY A 1 92 ? -11.918 3.022 17.470 1.00 95.44 92 GLY A N 1
ATOM 720 C CA . GLY A 1 92 ? -10.523 2.667 17.203 1.00 95.44 92 GLY A CA 1
ATOM 721 C C . GLY A 1 92 ? -10.225 1.198 17.510 1.00 95.44 92 GLY A C 1
ATOM 722 O O . GLY A 1 92 ? -11.057 0.488 18.065 1.00 95.44 92 GLY A O 1
ATOM 723 N N . LEU A 1 93 ? -9.029 0.722 17.169 1.00 96.56 93 LEU A N 1
ATOM 724 C CA . LEU A 1 93 ? -8.547 -0.599 17.579 1.00 96.56 93 LEU A CA 1
ATOM 725 C C . LEU A 1 93 ? -8.443 -0.704 19.108 1.00 96.56 93 LEU A C 1
ATOM 727 O O . LEU A 1 93 ? -8.112 0.262 19.798 1.00 96.56 93 LEU A O 1
ATOM 731 N N . TRP A 1 94 ? -8.645 -1.913 19.632 1.00 96.12 94 TRP A N 1
ATOM 732 C CA . TRP A 1 94 ? -8.440 -2.202 21.050 1.00 96.12 94 TRP A CA 1
ATOM 733 C C . TRP A 1 94 ? -6.989 -1.930 21.457 1.00 96.12 94 TRP A C 1
ATOM 735 O O . TRP A 1 94 ? -6.063 -2.598 20.997 1.00 96.12 94 TRP A O 1
ATOM 745 N N . LEU A 1 95 ? -6.772 -0.986 22.373 1.00 96.94 95 LEU A N 1
ATOM 746 C CA . LEU A 1 95 ? -5.425 -0.633 22.834 1.00 96.94 95 LEU A CA 1
ATOM 747 C C . LEU A 1 95 ? -4.707 -1.810 23.524 1.00 96.94 95 LEU A C 1
ATOM 749 O O . LEU A 1 95 ? -3.479 -1.907 23.478 1.00 96.94 95 LEU A O 1
ATOM 753 N N . THR A 1 96 ? -5.463 -2.734 24.117 1.00 97.00 96 THR A N 1
ATOM 754 C CA . THR A 1 96 ? -4.954 -3.992 24.685 1.00 97.00 96 THR A CA 1
ATOM 755 C C . THR A 1 96 ? -4.404 -4.927 23.600 1.00 97.00 96 THR A C 1
ATOM 757 O O . THR A 1 96 ? -3.346 -5.528 23.786 1.00 97.00 96 THR A O 1
ATOM 760 N N . ASP A 1 97 ? -5.051 -4.990 22.429 1.00 97.56 97 ASP A N 1
ATOM 761 C CA . ASP A 1 97 ? -4.551 -5.737 21.266 1.00 97.56 97 ASP A CA 1
ATOM 762 C C . ASP A 1 97 ? -3.311 -5.055 20.669 1.00 97.56 97 ASP A C 1
ATOM 764 O O . ASP A 1 97 ? -2.347 -5.734 20.318 1.00 97.56 97 ASP A O 1
ATOM 768 N N . ILE A 1 98 ? -3.286 -3.716 20.599 1.00 98.06 98 ILE A N 1
ATOM 769 C CA . ILE A 1 98 ? -2.107 -2.962 20.134 1.00 98.06 98 ILE A CA 1
ATOM 770 C C . ILE A 1 98 ? -0.906 -3.217 21.063 1.00 98.06 98 ILE A C 1
ATOM 772 O O . ILE A 1 98 ? 0.210 -3.441 20.591 1.00 98.06 98 ILE A O 1
ATOM 776 N N . SER A 1 99 ? -1.133 -3.245 22.378 1.00 97.88 99 SER A N 1
ATOM 777 C CA . SER A 1 99 ? -0.092 -3.527 23.377 1.00 97.88 99 SER A CA 1
ATOM 778 C C . SER A 1 99 ? 0.490 -4.931 23.195 1.00 97.88 99 SER A C 1
ATOM 780 O O . SER A 1 99 ? 1.710 -5.119 23.173 1.00 97.88 99 SER A O 1
ATOM 782 N N . HIS A 1 100 ? -0.383 -5.921 22.988 1.00 98.25 100 HIS A N 1
ATOM 783 C CA . HIS A 1 100 ? 0.024 -7.291 22.696 1.00 98.25 100 HIS A CA 1
ATOM 784 C C . HIS A 1 100 ? 0.760 -7.401 21.352 1.00 98.25 100 HIS A C 1
ATOM 786 O O . HIS A 1 100 ? 1.793 -8.069 21.267 1.00 98.25 100 HIS A O 1
ATOM 792 N N . HIS A 1 101 ? 0.301 -6.685 20.322 1.00 98.06 101 HIS A N 1
ATOM 793 C CA . HIS A 1 101 ? 0.977 -6.596 19.032 1.00 98.06 101 HIS A CA 1
ATOM 794 C C . HIS A 1 101 ? 2.410 -6.072 19.185 1.00 98.06 101 HIS A C 1
ATOM 796 O O . HIS A 1 101 ? 3.348 -6.719 18.720 1.00 98.06 101 HIS A O 1
ATOM 802 N N . HIS A 1 102 ? 2.616 -4.954 19.886 1.00 98.62 102 HIS A N 1
ATOM 803 C CA . HIS A 1 102 ? 3.956 -4.398 20.083 1.00 98.62 102 HIS A CA 1
ATOM 804 C C . HIS A 1 102 ? 4.878 -5.311 20.891 1.00 98.62 102 HIS A C 1
ATOM 806 O O . HIS A 1 102 ? 6.070 -5.385 20.580 1.00 98.62 102 HIS A O 1
ATOM 812 N N . LEU A 1 103 ? 4.351 -6.042 21.876 1.00 98.31 103 LEU A N 1
ATOM 813 C CA . LEU A 1 103 ? 5.125 -7.049 22.598 1.00 98.31 103 LEU A CA 1
ATOM 814 C C . LEU A 1 103 ? 5.571 -8.188 21.666 1.00 98.31 103 LEU A C 1
ATOM 816 O O . LEU A 1 103 ? 6.743 -8.568 21.673 1.00 98.31 103 LEU A O 1
ATOM 820 N N . ALA A 1 104 ? 4.674 -8.695 20.816 1.00 98.12 104 ALA A N 1
ATOM 821 C CA . ALA A 1 104 ? 5.004 -9.734 19.841 1.00 98.12 104 ALA A CA 1
ATOM 822 C C . ALA A 1 104 ? 6.037 -9.249 18.804 1.00 98.12 104 ALA A C 1
ATOM 824 O O . ALA A 1 104 ? 7.010 -9.951 18.519 1.00 98.12 104 ALA A O 1
ATOM 825 N N . ILE A 1 105 ? 5.875 -8.025 18.288 1.00 98.00 105 ILE A N 1
ATOM 826 C CA . ILE A 1 105 ? 6.823 -7.381 17.366 1.00 98.00 105 ILE A CA 1
ATOM 827 C C . ILE A 1 105 ? 8.193 -7.184 18.023 1.00 98.00 105 ILE A C 1
ATOM 829 O O . ILE A 1 105 ? 9.219 -7.446 17.391 1.00 98.00 105 ILE A O 1
ATOM 833 N N . ALA A 1 106 ? 8.228 -6.785 19.296 1.00 98.12 106 ALA A N 1
ATOM 834 C CA . ALA A 1 106 ? 9.468 -6.639 20.045 1.00 98.12 106 ALA A CA 1
ATOM 835 C C . ALA A 1 106 ? 10.241 -7.960 20.110 1.00 98.12 106 ALA A C 1
ATOM 837 O O . ALA A 1 106 ? 11.418 -8.003 19.753 1.00 98.12 106 ALA A O 1
ATOM 838 N N . ILE A 1 107 ? 9.572 -9.048 20.504 1.00 97.25 107 ILE A N 1
ATOM 839 C CA . ILE A 1 107 ? 10.180 -10.383 20.592 1.00 97.25 107 ILE A CA 1
ATOM 840 C C . ILE A 1 107 ? 10.700 -10.828 19.220 1.00 97.25 107 ILE A C 1
ATOM 842 O O . ILE A 1 107 ? 11.845 -11.274 19.111 1.00 97.25 107 ILE A O 1
ATOM 846 N N . LEU A 1 108 ? 9.897 -10.655 18.164 1.00 97.50 108 LEU A N 1
ATOM 847 C CA . LEU A 1 108 ? 10.275 -11.018 16.799 1.00 97.50 108 LEU A CA 1
ATOM 848 C C . LEU A 1 108 ? 11.561 -10.308 16.365 1.00 97.50 108 LEU A C 1
ATOM 850 O O . LEU A 1 108 ? 12.495 -10.959 15.895 1.00 97.50 108 LEU A O 1
ATOM 854 N N . PHE A 1 109 ? 11.643 -8.989 16.546 1.00 97.19 109 PHE A N 1
ATOM 855 C CA . PHE A 1 109 ? 12.805 -8.215 16.112 1.00 97.19 109 PHE A CA 1
ATOM 856 C C . PHE A 1 109 ? 14.038 -8.400 17.000 1.00 97.19 109 PHE A C 1
ATOM 858 O O . PHE A 1 109 ? 15.160 -8.409 16.484 1.00 97.19 109 PHE A O 1
ATOM 865 N N . LEU A 1 110 ? 13.850 -8.616 18.306 1.00 95.81 110 LEU A N 1
ATOM 866 C CA . LEU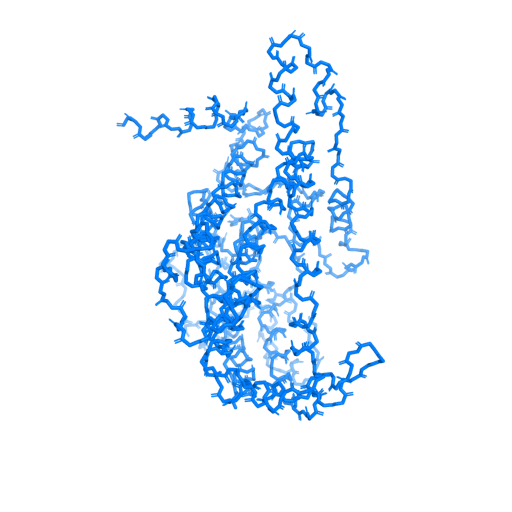 A 1 110 ? 14.936 -8.987 19.212 1.00 95.81 110 LEU A CA 1
ATOM 867 C C . LEU A 1 110 ? 15.578 -10.306 18.779 1.00 95.81 110 LEU A C 1
ATOM 869 O O . LEU A 1 110 ? 16.801 -10.376 18.695 1.00 95.81 110 LEU A O 1
ATOM 873 N N . ILE A 1 111 ? 14.786 -11.321 18.425 1.00 95.50 111 ILE A N 1
ATOM 874 C CA . ILE A 1 111 ? 15.311 -12.597 17.918 1.00 95.50 111 ILE A CA 1
ATOM 875 C C . ILE A 1 111 ? 15.942 -12.412 16.530 1.00 95.50 111 ILE A C 1
ATOM 877 O O . ILE A 1 111 ? 17.073 -12.848 16.306 1.00 95.50 111 ILE A O 1
ATOM 881 N N . ALA A 1 112 ? 15.260 -11.724 15.609 1.00 92.94 112 ALA A N 1
ATOM 882 C CA . ALA A 1 112 ? 15.738 -11.522 14.240 1.00 92.94 112 ALA A CA 1
ATOM 883 C C . ALA A 1 112 ? 17.100 -10.810 14.185 1.00 92.94 112 ALA A C 1
ATOM 885 O O . ALA A 1 112 ? 17.951 -11.168 13.373 1.00 92.94 112 ALA A O 1
ATOM 886 N N . GLY A 1 113 ? 17.353 -9.854 15.085 1.00 91.12 113 GLY A N 1
ATOM 887 C CA . GLY A 1 113 ? 18.634 -9.151 15.169 1.00 91.12 113 GLY A CA 1
ATOM 888 C C . GLY A 1 113 ? 19.829 -10.015 15.592 1.00 91.12 113 GLY A C 1
ATOM 889 O O . GLY A 1 113 ? 20.951 -9.519 15.564 1.00 91.12 113 GLY A O 1
ATOM 890 N N . HIS A 1 114 ? 19.625 -11.284 15.956 1.00 89.88 114 HIS A N 1
ATOM 891 C CA . HIS A 1 114 ? 20.695 -12.230 16.292 1.00 89.88 114 HIS A CA 1
ATOM 892 C C . HIS A 1 114 ? 20.966 -13.261 15.186 1.00 89.88 114 HIS A C 1
ATOM 894 O O . HIS A 1 114 ? 21.896 -14.060 15.301 1.00 89.88 114 HIS A O 1
ATOM 900 N N . ILE A 1 115 ? 20.197 -13.238 14.094 1.00 81.94 115 ILE A N 1
ATOM 901 C CA . ILE A 1 115 ? 20.359 -14.160 12.969 1.00 81.94 115 ILE A CA 1
ATOM 902 C C . ILE A 1 115 ? 21.172 -13.458 11.870 1.00 81.94 115 ILE A C 1
ATOM 904 O O . ILE A 1 115 ? 20.632 -12.727 11.047 1.00 81.94 115 ILE A O 1
ATOM 908 N N . LEU A 1 116 ? 22.489 -13.687 11.840 1.00 60.09 116 LEU A N 1
ATOM 909 C CA . LEU A 1 116 ? 23.368 -13.264 10.740 1.00 60.09 116 LEU A CA 1
ATOM 910 C C . LEU A 1 116 ? 24.248 -14.430 10.287 1.00 60.09 116 LEU A C 1
ATOM 912 O O . LEU A 1 116 ? 25.068 -14.908 11.068 1.00 60.09 116 LEU A O 1
ATOM 916 N N . LYS A 1 117 ? 24.115 -14.847 9.022 1.00 52.22 117 LYS A N 1
ATOM 917 C CA . LYS A 1 117 ? 25.078 -15.719 8.328 1.00 52.22 117 LYS A CA 1
ATOM 918 C C . LYS A 1 117 ? 25.138 -15.416 6.829 1.00 52.22 117 LYS A C 1
ATOM 920 O O . LYS A 1 117 ? 24.214 -14.828 6.269 1.00 52.22 117 LYS A O 1
ATOM 925 N N . ASP A 1 118 ? 26.230 -15.852 6.206 1.00 65.25 118 ASP A N 1
ATOM 926 C CA . ASP A 1 118 ? 26.562 -15.763 4.779 1.00 65.25 118 ASP A CA 1
ATOM 927 C C . ASP A 1 118 ? 25.544 -16.499 3.889 1.00 65.25 118 ASP A C 1
ATOM 929 O O . ASP A 1 118 ? 25.737 -17.638 3.468 1.00 65.25 118 ASP A O 1
ATOM 933 N N . ILE A 1 119 ? 24.408 -15.853 3.630 1.00 86.38 119 ILE A N 1
ATOM 934 C CA . ILE A 1 119 ? 23.263 -16.464 2.939 1.00 86.38 119 ILE A CA 1
ATOM 935 C C . ILE A 1 119 ? 23.306 -16.205 1.428 1.00 86.38 119 ILE A C 1
ATOM 937 O O . ILE A 1 119 ? 22.913 -17.069 0.645 1.00 86.38 119 ILE A O 1
ATOM 941 N N . LEU A 1 120 ? 23.786 -15.037 0.992 1.00 84.56 120 LEU A N 1
ATOM 942 C CA . LEU A 1 120 ? 23.621 -14.583 -0.394 1.00 84.56 120 LEU A CA 1
ATOM 943 C C . LEU A 1 120 ? 24.304 -15.510 -1.408 1.00 84.56 120 LEU A C 1
ATOM 945 O O . LEU A 1 120 ? 23.669 -15.950 -2.366 1.00 84.56 120 LEU A O 1
ATOM 949 N N . GLU A 1 121 ? 25.571 -15.865 -1.185 1.00 82.06 121 GLU A N 1
ATOM 950 C CA . GLU A 1 121 ? 26.314 -16.696 -2.139 1.00 82.06 121 GLU A CA 1
ATOM 951 C C . GLU A 1 121 ? 25.828 -18.147 -2.199 1.00 82.06 121 GLU A C 1
ATOM 953 O O . GLU A 1 121 ? 25.984 -18.796 -3.234 1.00 82.06 121 GLU A O 1
ATOM 958 N N . ALA A 1 122 ? 25.196 -18.644 -1.132 1.00 88.19 122 ALA A N 1
ATOM 959 C CA . ALA A 1 122 ? 24.595 -19.974 -1.117 1.00 88.19 122 ALA A CA 1
ATOM 960 C C . ALA A 1 122 ? 23.353 -20.064 -2.026 1.00 88.19 122 ALA A C 1
ATOM 962 O O . ALA A 1 122 ? 23.004 -21.146 -2.496 1.00 88.19 122 ALA A O 1
ATOM 963 N N . HIS A 1 123 ? 22.697 -18.936 -2.322 1.00 91.44 123 HIS A N 1
ATOM 964 C CA . HIS A 1 123 ? 21.475 -18.897 -3.125 1.00 91.44 123 HIS A CA 1
ATOM 965 C C . HIS A 1 123 ? 21.789 -18.734 -4.615 1.00 91.44 123 HIS A C 1
ATOM 967 O O . HIS A 1 123 ? 21.810 -17.621 -5.156 1.00 91.44 123 HIS A O 1
ATOM 973 N N . LYS A 1 124 ? 22.002 -19.871 -5.284 1.00 91.50 124 LYS A N 1
ATOM 974 C CA . LYS A 1 124 ? 22.198 -19.987 -6.737 1.00 91.50 124 LYS A CA 1
ATOM 975 C C . LYS A 1 124 ? 21.305 -21.093 -7.293 1.00 91.50 124 LYS A C 1
ATOM 977 O O . LYS A 1 124 ? 21.091 -22.107 -6.638 1.00 91.50 124 LYS A O 1
ATOM 982 N N . GLY A 1 125 ? 20.789 -20.897 -8.502 1.00 92.00 125 GLY A N 1
ATOM 983 C CA . GLY A 1 125 ? 19.896 -21.850 -9.156 1.00 92.00 125 GLY A CA 1
ATOM 984 C C . GLY A 1 125 ? 20.254 -22.069 -10.626 1.00 92.00 125 GLY A C 1
ATOM 985 O O . GLY A 1 125 ? 20.997 -21.277 -11.211 1.00 92.00 125 GLY A O 1
ATOM 986 N N . PRO A 1 126 ? 19.690 -23.112 -11.258 1.00 94.75 126 PRO A N 1
ATOM 987 C CA . PRO A 1 126 ? 20.026 -23.490 -12.633 1.00 94.75 126 PRO A CA 1
ATOM 988 C C . PRO A 1 126 ? 19.705 -22.390 -13.659 1.00 94.75 126 PRO A C 1
ATOM 990 O O . PRO A 1 126 ? 20.388 -22.265 -14.672 1.00 94.75 126 PRO A O 1
ATOM 993 N N . PHE A 1 127 ? 18.707 -21.543 -13.385 1.00 93.94 127 PHE A N 1
ATOM 994 C CA . PHE A 1 127 ? 18.288 -20.458 -14.281 1.00 93.94 127 PHE A CA 1
ATOM 995 C C . PHE A 1 127 ? 18.988 -19.115 -14.016 1.00 93.94 127 PHE A C 1
ATOM 997 O O . PHE A 1 127 ? 18.967 -18.225 -14.873 1.00 93.94 127 PHE A O 1
ATOM 1004 N N . THR A 1 128 ? 19.607 -18.949 -12.843 1.00 93.00 128 THR A N 1
ATOM 1005 C CA . THR A 1 128 ? 20.072 -17.650 -12.324 1.00 93.00 128 THR A CA 1
ATOM 1006 C C . THR A 1 128 ? 21.591 -17.479 -12.349 1.00 93.00 128 THR A C 1
ATOM 1008 O O . THR A 1 128 ? 22.104 -16.465 -11.881 1.00 93.00 128 THR A O 1
ATOM 1011 N N . GLY A 1 129 ? 22.324 -18.426 -12.946 1.00 92.19 129 GLY A N 1
ATOM 1012 C CA . GLY A 1 129 ? 23.772 -18.326 -13.131 1.00 92.19 129 GLY A CA 1
ATOM 1013 C C . GLY A 1 129 ? 24.513 -18.261 -11.795 1.00 92.19 129 GLY A C 1
ATOM 1014 O O . GLY A 1 129 ? 24.399 -19.163 -10.972 1.00 92.19 129 GLY A O 1
ATOM 1015 N N . GLN A 1 130 ? 25.272 -17.186 -11.573 1.00 92.50 130 GLN A N 1
ATOM 1016 C CA . GLN A 1 130 ? 26.011 -16.960 -10.326 1.00 92.50 130 GLN A CA 1
ATOM 1017 C C . GLN A 1 130 ? 25.136 -16.447 -9.170 1.00 92.50 130 GLN A C 1
ATOM 1019 O O . GLN A 1 130 ? 25.664 -16.179 -8.091 1.00 92.50 130 GLN A O 1
ATOM 1024 N N . GLY A 1 131 ? 23.815 -16.345 -9.357 1.00 93.50 131 GLY A N 1
ATOM 1025 C CA . GLY A 1 131 ? 22.870 -15.947 -8.313 1.00 93.50 131 GLY A CA 1
ATOM 1026 C C . GLY A 1 131 ? 23.197 -14.570 -7.737 1.00 93.50 131 GLY A C 1
ATOM 1027 O O . GLY A 1 131 ? 23.436 -13.623 -8.486 1.00 93.50 131 GLY A O 1
ATOM 1028 N N . HIS A 1 132 ? 23.224 -14.462 -6.408 1.00 93.62 132 HIS A N 1
ATOM 1029 C CA . HIS A 1 132 ? 23.429 -13.196 -5.690 1.00 93.62 132 HIS A CA 1
ATOM 1030 C C . HIS A 1 132 ? 24.901 -12.793 -5.517 1.00 93.62 132 HIS A C 1
ATOM 1032 O O . HIS A 1 132 ? 25.194 -11.893 -4.725 1.00 93.62 132 HIS A O 1
ATOM 1038 N N . LYS A 1 133 ? 25.838 -13.456 -6.212 1.00 90.62 133 LYS A N 1
ATOM 1039 C CA . LYS A 1 133 ? 27.264 -13.122 -6.126 1.00 90.62 133 LYS A CA 1
ATOM 1040 C C . LYS A 1 133 ? 27.467 -11.628 -6.380 1.00 90.62 133 LYS A C 1
ATOM 1042 O O . LYS A 1 133 ? 26.959 -11.091 -7.361 1.00 90.62 133 LYS A O 1
ATOM 1047 N N . GLY A 1 134 ? 28.204 -10.963 -5.495 1.00 88.88 134 GLY A N 1
ATOM 1048 C CA . GLY A 1 134 ? 28.505 -9.548 -5.634 1.00 88.88 134 GLY A CA 1
ATOM 1049 C C . GLY A 1 134 ? 27.442 -8.588 -5.054 1.00 88.88 134 GLY A C 1
ATOM 1050 O O . GLY A 1 134 ? 27.679 -7.375 -4.994 1.00 88.88 134 GLY A O 1
ATOM 1051 N N . LEU A 1 135 ? 26.235 -9.051 -4.703 1.00 91.25 135 LEU A N 1
ATOM 1052 C CA . LEU A 1 135 ? 25.166 -8.159 -4.223 1.00 91.25 135 LEU A CA 1
ATOM 1053 C C . LEU A 1 135 ? 25.537 -7.496 -2.887 1.00 91.25 135 LEU A C 1
ATOM 1055 O O . LEU A 1 135 ? 25.227 -6.324 -2.676 1.00 91.25 135 LEU A O 1
ATOM 1059 N N . TYR A 1 136 ? 26.246 -8.220 -2.018 1.00 91.19 136 TYR A N 1
ATOM 1060 C CA . TYR A 1 136 ? 26.764 -7.684 -0.761 1.00 91.19 136 TYR A CA 1
ATOM 1061 C C . TYR A 1 136 ? 27.711 -6.504 -1.003 1.00 91.19 136 TYR A C 1
ATOM 1063 O O . TYR A 1 136 ? 27.600 -5.460 -0.365 1.00 91.19 136 TYR A O 1
ATOM 1071 N N . GLU A 1 137 ? 28.596 -6.633 -1.982 1.00 91.81 137 GLU A N 1
ATOM 1072 C CA . GLU A 1 137 ? 29.557 -5.615 -2.375 1.00 91.81 137 GLU A CA 1
ATOM 1073 C C . GLU A 1 137 ? 28.836 -4.398 -2.962 1.00 91.81 137 GLU A C 1
ATOM 1075 O O . GLU A 1 137 ? 29.171 -3.276 -2.601 1.00 91.81 137 GLU A O 1
ATOM 1080 N N . ILE A 1 138 ? 27.790 -4.583 -3.786 1.00 93.25 138 ILE A N 1
ATOM 1081 C CA . ILE A 1 138 ? 26.973 -3.459 -4.294 1.00 93.25 138 ILE A CA 1
ATOM 1082 C C . ILE A 1 138 ? 26.388 -2.671 -3.125 1.00 93.25 138 ILE A C 1
ATOM 1084 O O . ILE A 1 138 ? 26.535 -1.452 -3.056 1.00 93.25 138 ILE A O 1
ATOM 1088 N N . LEU A 1 139 ? 25.740 -3.375 -2.197 1.00 93.75 139 LEU A N 1
ATOM 1089 C CA . LEU A 1 139 ? 25.057 -2.738 -1.082 1.00 93.75 139 LEU A CA 1
ATOM 1090 C C . LEU A 1 139 ? 26.029 -2.149 -0.059 1.00 93.75 139 LEU A C 1
ATOM 1092 O O . LEU A 1 139 ? 25.647 -1.228 0.642 1.00 93.75 139 LEU A O 1
ATOM 1096 N N . THR A 1 140 ? 27.270 -2.618 0.048 1.00 93.56 140 THR A N 1
ATOM 1097 C CA . THR A 1 140 ? 28.260 -2.048 0.983 1.00 93.56 140 THR A CA 1
ATOM 1098 C C . THR A 1 140 ? 29.104 -0.926 0.381 1.00 93.56 140 THR A C 1
ATOM 1100 O O . THR A 1 140 ? 29.636 -0.114 1.134 1.00 93.56 140 THR A O 1
ATOM 1103 N N . THR A 1 141 ? 29.202 -0.840 -0.949 1.00 94.94 141 THR A N 1
ATOM 1104 C CA . THR A 1 141 ? 30.021 0.170 -1.645 1.00 94.94 141 THR A CA 1
ATOM 1105 C C . THR A 1 141 ? 29.217 1.323 -2.244 1.00 94.94 141 THR A C 1
ATOM 1107 O O . THR A 1 141 ? 29.716 2.447 -2.271 1.00 94.94 141 THR A O 1
ATOM 1110 N N . SER A 1 142 ? 27.976 1.091 -2.688 1.00 97.25 142 SER A N 1
ATOM 1111 C CA . SER A 1 142 ? 27.125 2.133 -3.277 1.00 97.25 142 SER A CA 1
ATOM 1112 C C . SER A 1 142 ? 26.023 2.589 -2.323 1.00 97.25 142 SER A C 1
ATOM 1114 O O . SER A 1 142 ? 25.055 1.875 -2.039 1.00 97.25 142 SER A O 1
ATOM 1116 N N . TRP A 1 143 ? 26.105 3.856 -1.918 1.00 98.19 143 TRP A N 1
ATOM 1117 C CA . TRP A 1 143 ? 25.025 4.534 -1.199 1.00 98.19 143 TRP A CA 1
ATOM 1118 C C . TRP A 1 143 ? 23.763 4.689 -2.048 1.00 98.19 143 TRP A C 1
ATOM 1120 O O . TRP A 1 143 ? 22.659 4.640 -1.512 1.00 98.19 143 TRP A O 1
ATOM 1130 N N . HIS A 1 144 ? 23.895 4.849 -3.368 1.00 98.31 144 HIS A N 1
ATOM 1131 C CA . HIS A 1 144 ? 22.743 4.949 -4.262 1.00 98.31 144 HIS A CA 1
ATOM 1132 C C . HIS A 1 144 ? 21.991 3.621 -4.385 1.00 98.31 144 HIS A C 1
ATOM 1134 O O . HIS A 1 144 ? 20.761 3.638 -4.426 1.00 98.31 144 HIS A O 1
ATOM 1140 N N . ALA A 1 145 ? 22.697 2.485 -4.361 1.00 97.44 145 ALA A N 1
ATOM 1141 C CA . ALA A 1 145 ? 22.061 1.172 -4.319 1.00 97.44 145 ALA A CA 1
ATOM 1142 C C . ALA A 1 145 ? 21.279 0.958 -3.012 1.00 97.44 145 ALA A C 1
ATOM 1144 O O . ALA A 1 145 ? 20.114 0.560 -3.061 1.00 97.44 145 ALA A O 1
ATOM 1145 N N . GLN A 1 146 ? 21.870 1.288 -1.853 1.00 97.81 146 GLN A N 1
ATOM 1146 C CA . GLN A 1 146 ? 21.149 1.225 -0.574 1.00 97.81 146 GLN A CA 1
ATOM 1147 C C . GLN A 1 146 ? 19.946 2.171 -0.546 1.00 97.81 146 GLN A C 1
ATOM 1149 O O . GLN A 1 146 ? 18.847 1.762 -0.179 1.00 97.81 146 GLN A O 1
ATOM 1154 N N . LEU A 1 147 ? 20.137 3.433 -0.939 1.00 98.50 147 LEU A N 1
ATOM 1155 C CA . LEU A 1 147 ? 19.077 4.436 -0.912 1.00 98.50 147 LEU A CA 1
ATOM 1156 C C . LEU A 1 147 ? 17.924 4.054 -1.842 1.00 98.50 147 LEU A C 1
ATOM 1158 O O . LEU A 1 147 ? 16.770 4.199 -1.458 1.00 98.50 147 LEU A O 1
ATOM 1162 N N . SER A 1 148 ? 18.220 3.510 -3.025 1.00 98.50 148 SER A N 1
ATOM 1163 C CA . SER A 1 148 ? 17.202 2.991 -3.938 1.00 98.50 148 SER A CA 1
ATOM 1164 C C . SER A 1 148 ? 16.340 1.913 -3.275 1.00 98.50 148 SER A C 1
ATOM 1166 O O . SER A 1 148 ? 15.118 2.042 -3.243 1.00 98.50 148 SER A O 1
ATOM 1168 N N . LEU A 1 149 ? 16.965 0.895 -2.675 1.00 98.06 149 LEU A N 1
ATOM 1169 C CA . LEU A 1 149 ? 16.240 -0.182 -2.001 1.00 98.06 149 LEU A CA 1
ATOM 1170 C C . LEU A 1 149 ? 15.421 0.339 -0.810 1.00 98.06 149 LEU A C 1
ATOM 1172 O O . LEU A 1 149 ? 14.248 -0.003 -0.667 1.00 98.06 149 LEU A O 1
ATOM 1176 N N . ASN A 1 150 ? 16.016 1.201 0.014 1.00 98.50 150 ASN A N 1
ATOM 1177 C CA . ASN A 1 150 ? 15.360 1.765 1.191 1.00 98.50 150 ASN A CA 1
ATOM 1178 C C . ASN A 1 150 ? 14.142 2.612 0.806 1.00 98.50 150 ASN A C 1
ATOM 1180 O O . ASN A 1 150 ? 13.094 2.476 1.428 1.00 98.50 150 ASN A O 1
ATOM 1184 N N . LEU A 1 151 ? 14.250 3.441 -0.237 1.00 98.75 151 LEU A N 1
ATOM 1185 C CA . LEU A 1 151 ? 13.134 4.240 -0.743 1.00 98.75 151 LEU A CA 1
ATOM 1186 C C . LEU A 1 151 ? 12.027 3.367 -1.348 1.00 98.75 151 LEU A C 1
ATOM 1188 O O . LEU A 1 151 ? 10.853 3.657 -1.129 1.00 98.75 151 LEU A O 1
ATOM 1192 N N . ALA A 1 152 ? 12.376 2.287 -2.058 1.00 98.44 152 ALA A N 1
ATOM 1193 C CA . ALA A 1 152 ? 11.391 1.366 -2.628 1.00 98.44 152 ALA A CA 1
ATOM 1194 C C . ALA A 1 152 ? 10.568 0.687 -1.525 1.00 98.44 152 ALA A C 1
ATOM 1196 O O . ALA A 1 152 ? 9.336 0.660 -1.589 1.00 98.44 152 ALA A O 1
ATOM 1197 N N . MET A 1 153 ? 11.249 0.179 -0.494 1.00 98.31 153 MET A N 1
ATOM 1198 C CA . MET A 1 153 ? 10.607 -0.499 0.631 1.00 98.31 153 MET A CA 1
ATOM 1199 C C . MET A 1 153 ? 9.824 0.475 1.509 1.00 98.31 153 MET A C 1
ATOM 1201 O O . MET A 1 153 ? 8.678 0.191 1.847 1.00 98.31 153 MET A O 1
ATOM 1205 N N . LEU A 1 154 ? 10.403 1.633 1.843 1.00 98.50 154 LEU A N 1
ATOM 1206 C CA . LEU A 1 154 ? 9.739 2.637 2.671 1.00 98.50 154 LEU A CA 1
ATOM 1207 C C . LEU A 1 154 ? 8.519 3.218 1.959 1.00 98.50 154 LEU A C 1
ATOM 1209 O O . LEU A 1 154 ? 7.460 3.275 2.564 1.00 98.50 154 LEU A O 1
ATOM 1213 N N . GLY A 1 155 ? 8.630 3.576 0.677 1.00 98.56 155 GLY A N 1
ATOM 1214 C CA . GLY A 1 155 ? 7.502 4.111 -0.084 1.00 98.56 155 GLY A CA 1
ATOM 1215 C C . GLY A 1 155 ? 6.346 3.120 -0.215 1.00 98.56 155 GLY A C 1
ATOM 1216 O O . GLY A 1 155 ? 5.189 3.487 -0.012 1.00 98.56 155 GLY A O 1
ATOM 1217 N N . SER A 1 156 ? 6.662 1.845 -0.461 1.00 98.62 156 SER A N 1
ATOM 1218 C CA . SER A 1 156 ? 5.661 0.771 -0.479 1.00 98.62 156 SER A CA 1
ATOM 1219 C C . SER A 1 156 ? 5.019 0.579 0.897 1.00 98.62 156 SER A C 1
ATOM 1221 O O . SER A 1 156 ? 3.799 0.475 0.996 1.00 98.62 156 SER A O 1
ATOM 1223 N N . LEU A 1 157 ? 5.817 0.594 1.972 1.00 98.62 157 LEU A N 1
ATOM 1224 C CA . LEU A 1 157 ? 5.317 0.513 3.344 1.00 98.62 157 LEU A CA 1
ATOM 1225 C C . LEU A 1 157 ? 4.411 1.701 3.685 1.00 98.62 157 LEU A C 1
ATOM 1227 O O . LEU A 1 157 ? 3.370 1.497 4.294 1.00 98.62 157 LEU A O 1
ATOM 1231 N N . THR A 1 158 ? 4.750 2.923 3.269 1.00 98.69 158 THR A N 1
ATOM 1232 C CA . THR A 1 158 ? 3.914 4.114 3.489 1.00 98.69 158 THR A CA 1
ATOM 1233 C C . THR A 1 158 ? 2.538 3.972 2.823 1.00 98.69 158 THR A C 1
ATOM 1235 O O . THR A 1 158 ? 1.531 4.319 3.436 1.00 98.69 158 THR A O 1
ATOM 1238 N N . ILE A 1 159 ? 2.460 3.390 1.619 1.00 98.69 159 ILE A N 1
ATOM 1239 C CA . ILE A 1 159 ? 1.178 3.074 0.958 1.00 98.69 159 ILE A CA 1
ATOM 1240 C C . ILE A 1 159 ? 0.407 1.998 1.735 1.00 98.69 159 ILE A C 1
ATOM 1242 O O . ILE A 1 159 ? -0.796 2.132 1.951 1.00 98.69 159 ILE A O 1
ATOM 1246 N N . VAL A 1 160 ? 1.084 0.949 2.211 1.00 98.62 160 VAL A N 1
ATOM 1247 C CA . VAL A 1 160 ? 0.448 -0.080 3.053 1.00 98.62 160 VAL A CA 1
ATOM 1248 C C . VAL A 1 160 ? -0.090 0.527 4.352 1.00 98.62 160 VAL A C 1
ATOM 1250 O O . VAL A 1 160 ? -1.201 0.195 4.755 1.00 98.62 160 VAL A O 1
ATOM 1253 N N . VAL A 1 161 ? 0.638 1.463 4.971 1.00 98.69 161 VAL A N 1
ATOM 1254 C CA . VAL A 1 161 ? 0.181 2.206 6.157 1.00 98.69 161 VAL A CA 1
ATOM 1255 C C . VAL A 1 161 ? -1.104 2.977 5.855 1.00 98.69 161 VAL A C 1
ATOM 1257 O O . VAL A 1 161 ? -2.046 2.864 6.635 1.00 98.69 161 VAL A O 1
ATOM 1260 N N . ALA A 1 162 ? -1.199 3.675 4.714 1.00 98.56 162 ALA A N 1
ATOM 1261 C CA . ALA A 1 162 ? -2.445 4.328 4.297 1.00 98.56 162 ALA A CA 1
ATOM 1262 C C . ALA A 1 162 ? -3.612 3.331 4.241 1.00 98.56 162 ALA A C 1
ATOM 1264 O O . ALA A 1 162 ? -4.656 3.567 4.848 1.00 98.56 162 ALA A O 1
ATOM 1265 N N . HIS A 1 163 ? -3.420 2.194 3.563 1.00 98.50 163 HIS A N 1
ATOM 1266 C CA . HIS A 1 163 ? -4.452 1.165 3.435 1.00 98.50 163 HIS A CA 1
ATOM 1267 C C . HIS A 1 163 ? -4.843 0.534 4.775 1.00 98.50 163 HIS A C 1
ATOM 1269 O O . HIS A 1 163 ? -6.022 0.309 5.020 1.00 98.50 163 HIS A O 1
ATOM 1275 N N . HIS A 1 164 ? -3.882 0.274 5.659 1.00 98.44 164 HIS A N 1
ATOM 1276 C CA . HIS A 1 164 ? -4.163 -0.309 6.966 1.00 98.44 164 HIS A CA 1
ATOM 1277 C C . HIS A 1 164 ? -4.879 0.677 7.893 1.00 98.44 164 HIS A C 1
ATOM 1279 O O . HIS A 1 164 ? -5.844 0.286 8.541 1.00 98.44 164 HIS A O 1
ATOM 1285 N N . MET A 1 165 ? -4.459 1.945 7.941 1.00 98.12 165 MET A N 1
ATOM 1286 C CA . MET A 1 165 ? -4.996 2.920 8.896 1.00 98.12 165 MET A CA 1
ATOM 1287 C C . MET A 1 165 ? -6.465 3.278 8.653 1.00 98.12 165 MET A C 1
ATOM 1289 O O . MET A 1 165 ? -7.180 3.514 9.624 1.00 98.12 165 MET A O 1
ATOM 1293 N N . TYR A 1 166 ? -6.936 3.302 7.401 1.00 96.62 166 TYR A N 1
ATOM 1294 C CA . TYR A 1 166 ? -8.349 3.605 7.148 1.00 96.62 166 TYR A CA 1
ATOM 1295 C C . TYR A 1 166 ? -9.260 2.411 7.464 1.00 96.62 166 TYR A C 1
ATOM 1297 O O . TYR A 1 166 ? -10.355 2.594 7.987 1.00 96.62 166 TYR A O 1
ATOM 1305 N N . SER A 1 167 ? -8.815 1.183 7.160 1.00 96.06 167 SER A N 1
ATOM 1306 C CA . SER A 1 167 ? -9.616 -0.028 7.379 1.00 96.06 167 SER A CA 1
ATOM 1307 C C . SER A 1 167 ? -9.471 -0.599 8.790 1.00 96.06 167 SER A C 1
ATOM 1309 O O . SER A 1 167 ? -10.272 -1.428 9.206 1.00 96.06 167 SER A O 1
ATOM 1311 N N . MET A 1 168 ? -8.439 -0.196 9.527 1.00 96.88 168 MET A N 1
ATOM 1312 C CA . MET A 1 168 ? -8.194 -0.572 10.920 1.00 96.88 168 MET A CA 1
ATOM 1313 C C . MET A 1 168 ? -7.775 0.678 11.713 1.00 96.88 168 MET A C 1
ATOM 1315 O O . MET A 1 168 ? -6.600 0.791 12.069 1.00 96.88 168 MET A O 1
ATOM 1319 N N . PRO A 1 169 ? -8.692 1.642 11.956 1.00 97.19 169 PRO A N 1
ATOM 1320 C CA . PRO A 1 169 ? -8.371 2.907 12.617 1.00 97.19 169 PRO A CA 1
ATOM 1321 C C . PRO A 1 169 ? -7.680 2.681 13.969 1.00 97.19 169 PRO A C 1
ATOM 1323 O O . PRO A 1 169 ? -8.321 2.210 14.904 1.00 97.19 169 PRO A O 1
ATOM 1326 N N . PRO A 1 170 ? -6.380 2.994 14.119 1.00 97.50 170 PRO A N 1
ATOM 1327 C CA . PRO A 1 170 ? -5.632 2.580 15.307 1.00 97.50 170 PRO A CA 1
ATOM 1328 C C . PRO A 1 170 ? -5.818 3.517 16.506 1.00 97.50 170 PRO A C 1
ATOM 1330 O O . PRO A 1 170 ? -5.363 3.199 17.601 1.00 97.50 170 PRO A O 1
ATOM 1333 N N . TYR A 1 171 ? -6.456 4.673 16.308 1.00 97.88 171 TYR A N 1
ATOM 1334 C CA . TYR A 1 171 ? -6.590 5.715 17.322 1.00 97.88 171 TYR A CA 1
ATOM 1335 C C . TYR A 1 171 ? -8.055 5.935 17.727 1.00 97.88 171 TYR A C 1
ATOM 1337 O O . TYR A 1 171 ? -8.933 5.875 16.858 1.00 97.88 171 TYR A O 1
ATOM 1345 N N . PRO A 1 172 ? -8.325 6.244 19.011 1.00 96.56 172 PRO A N 1
ATOM 1346 C CA . PRO A 1 172 ? -9.660 6.598 19.481 1.00 96.56 172 PRO A CA 1
ATOM 1347 C C . PRO A 1 172 ? -10.263 7.767 18.696 1.00 96.56 172 PRO A C 1
ATOM 1349 O O . PRO A 1 172 ? -9.581 8.755 18.429 1.00 96.56 172 PRO A O 1
ATOM 1352 N N . TYR A 1 173 ? -11.542 7.655 18.337 1.00 96.19 173 TYR A N 1
ATOM 1353 C CA . TYR A 1 173 ? -12.360 8.659 17.640 1.00 96.19 173 TYR A CA 1
ATOM 1354 C C . TYR A 1 173 ? -11.895 9.059 16.231 1.00 96.19 173 TYR A C 1
ATOM 1356 O O . TYR A 1 173 ? -12.573 9.841 15.561 1.00 96.19 173 TYR A O 1
ATOM 1364 N N . LEU A 1 174 ? -10.802 8.476 15.726 1.00 96.94 174 LEU A N 1
ATOM 1365 C CA . LEU A 1 174 ? -10.293 8.768 14.388 1.00 96.94 174 LEU A CA 1
ATOM 1366 C C . LEU A 1 174 ? -11.247 8.278 13.289 1.00 96.94 174 LEU A C 1
ATOM 1368 O O . LEU A 1 174 ? -11.391 8.934 12.266 1.00 96.94 174 LEU A O 1
ATOM 1372 N N . ALA A 1 175 ? -11.907 7.132 13.478 1.00 94.88 175 ALA A N 1
ATOM 1373 C CA . ALA A 1 175 ? -12.785 6.537 12.466 1.00 94.88 175 ALA A CA 1
ATOM 1374 C C . ALA A 1 175 ? -13.963 7.445 12.064 1.00 94.88 175 ALA A C 1
ATOM 1376 O O . ALA A 1 175 ? -14.385 7.448 10.911 1.00 94.88 175 ALA A O 1
ATOM 1377 N N . THR A 1 176 ? -14.464 8.249 13.005 1.00 94.69 176 THR A N 1
ATOM 1378 C CA . THR A 1 176 ? -15.569 9.198 12.788 1.00 94.69 176 THR A CA 1
ATOM 1379 C C . THR A 1 176 ? -15.116 10.611 12.420 1.00 94.69 176 THR A C 1
ATOM 1381 O O . THR A 1 176 ? -15.949 11.464 12.089 1.00 94.69 176 THR A O 1
ATOM 1384 N N . ASP A 1 177 ? -13.807 10.870 12.459 1.00 96.56 177 ASP A N 1
ATOM 1385 C CA . ASP A 1 177 ? -13.194 12.060 11.875 1.00 96.56 177 ASP A CA 1
ATOM 1386 C C . ASP A 1 177 ? -12.817 11.775 10.414 1.00 96.56 177 ASP A C 1
ATOM 1388 O O . ASP A 1 177 ? -11.679 11.451 10.060 1.00 96.56 177 ASP A O 1
ATOM 1392 N N . TYR A 1 178 ? -13.822 11.886 9.544 1.00 94.94 178 TYR A N 1
ATOM 1393 C CA . TYR A 1 178 ? -13.680 11.619 8.112 1.00 94.94 178 TYR A CA 1
ATOM 1394 C C . TYR A 1 178 ? -12.640 12.524 7.440 1.00 94.94 178 TYR A C 1
ATOM 1396 O O . TYR A 1 178 ? -11.955 12.093 6.512 1.00 94.94 178 TYR A O 1
ATOM 1404 N N . GLY A 1 179 ? -12.476 13.759 7.929 1.00 95.56 179 GLY A N 1
ATOM 1405 C CA . GLY A 1 179 ? -11.478 14.694 7.416 1.00 95.56 179 GLY A CA 1
ATOM 1406 C C . GLY A 1 179 ? -10.059 14.223 7.720 1.00 95.56 179 GLY A C 1
ATOM 1407 O O . GLY A 1 179 ? -9.213 14.187 6.820 1.00 95.56 179 GLY A O 1
ATOM 1408 N N . ALA A 1 180 ? -9.805 13.800 8.962 1.00 97.56 180 ALA A N 1
ATOM 1409 C CA . ALA A 1 180 ? -8.515 13.241 9.351 1.00 97.56 180 ALA A CA 1
ATOM 1410 C C . ALA A 1 180 ? -8.207 11.937 8.601 1.00 97.56 180 ALA A C 1
ATOM 1412 O O . ALA A 1 180 ? -7.101 11.787 8.083 1.00 97.56 180 ALA A O 1
ATOM 1413 N N . GLN A 1 181 ? -9.182 11.031 8.465 1.00 97.38 181 GLN A N 1
ATOM 1414 C CA . GLN A 1 181 ? -9.025 9.785 7.704 1.00 97.38 181 GLN A CA 1
ATOM 1415 C C . GLN A 1 181 ? -8.665 10.043 6.235 1.00 97.38 181 GLN A C 1
ATOM 1417 O O . GLN A 1 181 ? -7.668 9.516 5.734 1.00 97.38 181 GLN A O 1
ATOM 1422 N N . LEU A 1 182 ? -9.421 10.914 5.556 1.00 97.19 182 LEU A N 1
ATOM 1423 C CA . LEU A 1 182 ? -9.150 11.284 4.166 1.00 97.19 182 LEU A CA 1
ATOM 1424 C C . LEU A 1 182 ? -7.769 11.924 3.997 1.00 97.19 182 LEU A C 1
ATOM 1426 O O . LEU A 1 182 ? -7.041 11.603 3.051 1.00 97.19 182 LEU A O 1
ATOM 1430 N N . SER A 1 183 ? -7.401 12.804 4.928 1.00 98.25 183 SER A N 1
ATOM 1431 C CA . SER A 1 183 ? -6.121 13.508 4.910 1.00 98.25 183 SER A CA 1
ATOM 1432 C C . SER A 1 183 ? -4.952 12.552 5.126 1.00 98.25 183 SER A C 1
ATOM 1434 O O . SER A 1 183 ? -4.002 12.577 4.347 1.00 98.25 183 SER A O 1
ATOM 1436 N N . LEU A 1 184 ? -5.022 11.675 6.134 1.00 98.56 184 LEU A N 1
ATOM 1437 C CA . LEU A 1 184 ? -3.971 10.703 6.439 1.00 98.56 184 LEU A CA 1
ATOM 1438 C C . LEU A 1 184 ? -3.773 9.709 5.297 1.00 98.56 184 LEU A C 1
ATOM 1440 O O . LEU A 1 184 ? -2.625 9.464 4.920 1.00 98.56 184 LEU A O 1
ATOM 1444 N N . TYR A 1 185 ? -4.862 9.187 4.722 1.00 98.62 185 TYR A N 1
ATOM 1445 C CA . TYR A 1 185 ? -4.796 8.292 3.569 1.00 98.62 185 TYR A CA 1
ATOM 1446 C C . TYR A 1 185 ? -4.112 8.987 2.387 1.00 98.62 185 TYR A C 1
ATOM 1448 O O . TYR A 1 185 ? -3.079 8.529 1.901 1.00 98.62 185 TYR A O 1
ATOM 1456 N N . THR A 1 186 ? -4.622 10.153 1.983 1.00 98.50 186 THR A N 1
ATOM 1457 C CA . THR A 1 186 ? -4.092 10.921 0.846 1.00 98.50 186 THR A CA 1
ATOM 1458 C C . THR A 1 186 ? -2.623 11.298 1.048 1.00 98.50 186 THR A C 1
ATOM 1460 O O . THR A 1 186 ? -1.805 11.136 0.144 1.00 98.50 186 THR A O 1
ATOM 1463 N N . HIS A 1 187 ? -2.267 11.761 2.246 1.00 98.75 187 HIS A N 1
ATOM 1464 C CA . HIS A 1 187 ? -0.907 12.153 2.605 1.00 98.75 187 HIS A CA 1
ATOM 1465 C C . HIS A 1 187 ? 0.092 11.000 2.451 1.00 98.75 187 HIS A C 1
ATOM 1467 O O . HIS A 1 187 ? 1.103 11.139 1.759 1.00 98.75 187 HIS A O 1
ATOM 1473 N N . HIS A 1 188 ? -0.204 9.847 3.054 1.00 98.69 188 HIS A N 1
ATOM 1474 C CA . HIS A 1 188 ? 0.675 8.680 3.004 1.00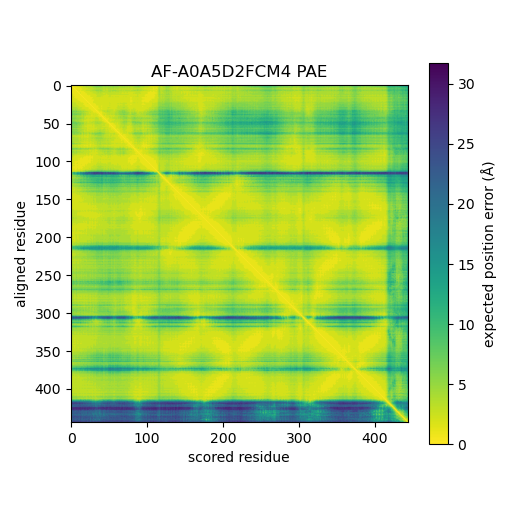 98.69 188 HIS A CA 1
ATOM 1475 C C . HIS A 1 188 ? 0.754 8.080 1.591 1.00 98.69 188 HIS A C 1
ATOM 1477 O O . HIS A 1 188 ? 1.838 7.677 1.164 1.00 98.69 188 HIS A O 1
ATOM 1483 N N . MET A 1 189 ? -0.343 8.100 0.822 1.00 98.75 189 MET A N 1
ATOM 1484 C CA . MET A 1 189 ? -0.336 7.690 -0.588 1.00 98.75 189 MET A CA 1
ATOM 1485 C C . MET A 1 189 ? 0.622 8.547 -1.429 1.00 98.75 189 MET A C 1
ATOM 1487 O O . MET A 1 189 ? 1.440 8.005 -2.176 1.00 98.75 189 MET A O 1
ATOM 1491 N N . TRP A 1 190 ? 0.582 9.876 -1.272 1.00 98.81 190 TRP A N 1
ATOM 1492 C CA . TRP A 1 190 ? 1.494 10.779 -1.978 1.00 98.81 190 TRP A CA 1
ATOM 1493 C C . TRP A 1 190 ? 2.950 10.572 -1.575 1.00 98.81 190 TRP A C 1
ATOM 1495 O O . TRP A 1 190 ? 3.801 10.412 -2.451 1.00 98.81 190 TRP A O 1
ATOM 1505 N N . ILE A 1 191 ? 3.248 10.534 -0.271 1.00 98.75 191 ILE A N 1
ATOM 1506 C CA . ILE A 1 191 ? 4.616 10.291 0.211 1.00 98.75 191 ILE A CA 1
ATOM 1507 C C . ILE A 1 191 ? 5.148 8.976 -0.356 1.00 98.75 191 ILE A C 1
ATOM 1509 O O . ILE A 1 191 ? 6.247 8.949 -0.911 1.00 98.75 191 ILE A O 1
ATOM 1513 N N . GLY A 1 192 ? 4.362 7.902 -0.282 1.00 98.69 192 GLY A N 1
ATOM 1514 C CA . GLY A 1 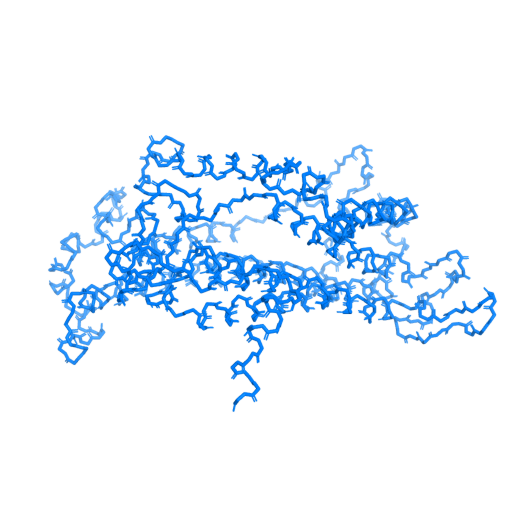192 ? 4.771 6.606 -0.802 1.00 98.69 192 GLY A CA 1
ATOM 1515 C C . GLY A 1 192 ? 5.072 6.630 -2.302 1.00 98.69 192 GLY A C 1
ATOM 1516 O O . GLY A 1 192 ? 6.119 6.135 -2.723 1.00 98.69 192 GLY A O 1
ATOM 1517 N N . GLY A 1 193 ? 4.225 7.290 -3.099 1.00 98.56 193 GLY A N 1
ATOM 1518 C CA . GLY A 1 193 ? 4.454 7.492 -4.532 1.00 98.56 193 GLY A CA 1
ATOM 1519 C C . GLY A 1 193 ? 5.760 8.238 -4.838 1.00 98.56 193 GLY A C 1
ATOM 1520 O O . GLY A 1 193 ? 6.551 7.786 -5.672 1.00 98.56 193 GLY A O 1
ATOM 1521 N N . PHE A 1 194 ? 6.041 9.337 -4.129 1.00 98.81 194 PHE A N 1
ATOM 1522 C CA . PHE A 1 194 ? 7.290 10.091 -4.293 1.00 98.81 194 PHE A CA 1
ATOM 1523 C C . PHE A 1 194 ? 8.529 9.270 -3.922 1.00 98.81 194 PHE A C 1
ATOM 1525 O O . PHE A 1 194 ? 9.521 9.294 -4.657 1.00 98.81 194 PHE A O 1
ATOM 1532 N N . LEU A 1 195 ? 8.478 8.517 -2.820 1.00 98.75 195 LEU A N 1
ATOM 1533 C CA . LEU A 1 195 ? 9.584 7.657 -2.399 1.00 98.75 195 LEU A CA 1
ATOM 1534 C C . LEU A 1 195 ? 9.850 6.544 -3.429 1.00 98.75 195 LEU A C 1
ATOM 1536 O O . LEU A 1 195 ? 11.004 6.326 -3.789 1.00 98.75 195 LEU A O 1
ATOM 1540 N N . ILE A 1 196 ? 8.812 5.909 -3.989 1.00 98.81 196 ILE A N 1
ATOM 1541 C CA . ILE A 1 196 ? 8.960 4.878 -5.036 1.00 98.81 196 ILE A CA 1
ATOM 1542 C C . ILE A 1 196 ? 9.597 5.450 -6.313 1.00 98.81 196 ILE A C 1
ATOM 1544 O O . ILE A 1 196 ? 10.504 4.839 -6.883 1.00 98.81 196 ILE A O 1
ATOM 1548 N N . VAL A 1 197 ? 9.186 6.640 -6.762 1.00 98.81 197 VAL A N 1
ATOM 1549 C CA . VAL A 1 197 ? 9.823 7.296 -7.921 1.00 98.81 197 VAL A CA 1
ATOM 1550 C C . VAL A 1 197 ? 11.286 7.646 -7.614 1.00 98.81 197 VAL A C 1
ATOM 1552 O O . VAL A 1 197 ? 12.173 7.409 -8.440 1.00 98.81 197 VAL A O 1
ATOM 1555 N N . GLY A 1 198 ? 11.565 8.142 -6.404 1.00 98.69 198 GLY A N 1
ATOM 1556 C CA . GLY A 1 198 ? 12.925 8.395 -5.921 1.00 98.69 198 GLY A CA 1
ATOM 1557 C C . GLY A 1 198 ? 13.792 7.132 -5.886 1.00 98.69 198 GLY A C 1
ATOM 1558 O O . GLY A 1 198 ? 14.971 7.180 -6.243 1.00 98.69 198 GLY A O 1
ATOM 1559 N N . ALA A 1 199 ? 13.209 5.982 -5.546 1.00 98.75 199 ALA A N 1
ATOM 1560 C CA . ALA A 1 199 ? 13.892 4.696 -5.568 1.00 98.75 199 ALA A CA 1
ATOM 1561 C C . ALA A 1 199 ? 14.419 4.353 -6.965 1.00 98.75 199 ALA A C 1
ATOM 1563 O O . ALA A 1 199 ? 15.592 4.003 -7.121 1.00 98.75 199 ALA A O 1
ATOM 1564 N N . ALA A 1 200 ? 13.582 4.512 -7.992 1.00 98.62 200 ALA A N 1
ATOM 1565 C CA . ALA A 1 200 ? 13.977 4.287 -9.378 1.00 98.62 200 ALA A CA 1
ATOM 15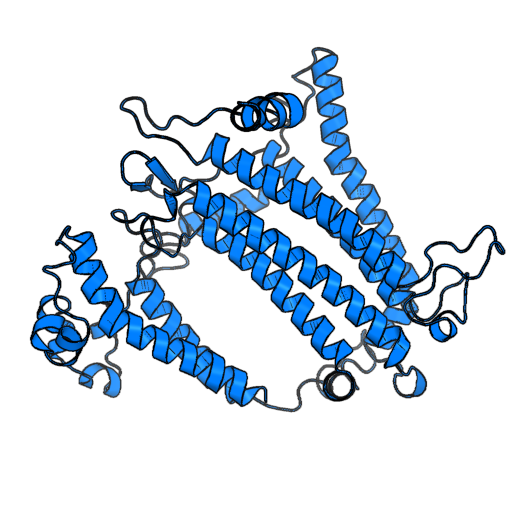66 C C . ALA A 1 200 ? 15.015 5.310 -9.866 1.00 98.62 200 ALA A C 1
ATOM 1568 O O . ALA A 1 200 ? 15.953 4.944 -10.577 1.00 98.62 200 ALA A O 1
ATOM 1569 N N . ALA A 1 201 ? 14.900 6.572 -9.442 1.00 98.75 201 ALA A N 1
ATOM 1570 C CA . ALA A 1 201 ? 15.904 7.591 -9.732 1.00 98.75 201 ALA A CA 1
ATOM 1571 C C . ALA A 1 201 ? 17.285 7.175 -9.203 1.00 98.75 201 ALA A C 1
ATOM 1573 O O . ALA A 1 201 ? 18.265 7.177 -9.948 1.00 98.75 201 ALA A O 1
ATOM 1574 N N . HIS A 1 202 ? 17.361 6.737 -7.944 1.00 98.75 202 HIS A N 1
ATOM 1575 C CA . HIS A 1 202 ? 18.611 6.281 -7.341 1.00 98.75 202 HIS A CA 1
ATOM 1576 C C . HIS A 1 202 ? 19.117 4.952 -7.909 1.00 98.75 202 HIS A C 1
ATOM 1578 O O . HIS A 1 202 ? 20.330 4.801 -8.049 1.00 98.75 202 HIS A O 1
ATOM 1584 N N . ALA A 1 203 ? 18.232 4.044 -8.335 1.00 98.69 203 ALA A N 1
ATOM 1585 C CA . ALA A 1 203 ? 18.632 2.850 -9.082 1.00 98.69 203 ALA A CA 1
ATOM 1586 C C . ALA A 1 203 ? 19.326 3.233 -10.395 1.00 98.69 203 ALA A C 1
ATOM 1588 O O . ALA A 1 203 ? 20.375 2.689 -10.732 1.00 98.69 203 ALA A O 1
ATOM 1589 N N . ALA A 1 204 ? 18.781 4.203 -11.132 1.00 98.44 204 ALA A N 1
ATOM 1590 C CA . ALA A 1 204 ? 19.393 4.650 -12.374 1.00 98.44 204 ALA A CA 1
ATOM 1591 C C . ALA A 1 204 ? 20.707 5.413 -12.139 1.00 98.44 204 ALA A C 1
ATOM 1593 O O . ALA A 1 204 ? 21.657 5.230 -12.898 1.00 98.44 204 ALA A O 1
ATOM 1594 N N . ILE A 1 205 ? 20.803 6.220 -11.075 1.00 98.56 205 ILE A N 1
ATOM 1595 C CA . ILE A 1 205 ? 22.065 6.870 -10.684 1.00 98.56 205 ILE A CA 1
ATOM 1596 C C . ILE A 1 205 ? 23.130 5.815 -10.358 1.00 98.56 205 ILE A C 1
ATOM 1598 O O . ILE A 1 205 ? 24.247 5.927 -10.862 1.00 98.56 205 ILE A O 1
ATOM 1602 N N . PHE A 1 206 ? 22.776 4.776 -9.593 1.00 98.25 206 PHE A N 1
ATOM 1603 C CA . PHE A 1 206 ? 23.642 3.622 -9.342 1.00 98.25 206 PHE A CA 1
ATOM 1604 C C . PHE A 1 206 ? 24.111 2.987 -10.660 1.00 98.25 206 PHE A C 1
ATOM 1606 O O . PHE A 1 206 ? 25.311 2.814 -10.867 1.00 98.25 206 PHE A O 1
ATOM 1613 N N . MET A 1 207 ? 23.191 2.724 -11.596 1.00 97.88 207 MET A N 1
ATOM 1614 C CA . MET A 1 207 ? 23.526 2.141 -12.899 1.00 97.88 207 MET A CA 1
ATOM 1615 C C . MET A 1 207 ? 24.501 3.002 -13.712 1.00 97.88 207 MET A C 1
ATOM 1617 O O . MET A 1 207 ? 25.345 2.457 -14.422 1.00 97.88 207 MET A O 1
ATOM 1621 N N . VAL A 1 208 ? 24.398 4.331 -13.651 1.00 97.50 208 VAL A N 1
ATOM 1622 C CA . VAL A 1 208 ? 25.311 5.223 -14.382 1.00 97.50 208 VAL A CA 1
ATOM 1623 C C . VAL A 1 208 ? 26.673 5.328 -13.695 1.00 97.50 208 VAL A C 1
ATOM 1625 O O . VAL A 1 208 ? 27.688 5.238 -14.381 1.00 97.50 208 VAL A O 1
ATOM 1628 N N . ARG A 1 209 ? 26.703 5.535 -12.374 1.00 96.75 209 ARG A N 1
ATOM 1629 C CA . ARG A 1 209 ? 27.921 5.933 -11.648 1.00 96.75 209 ARG A CA 1
ATOM 1630 C C . ARG A 1 209 ? 28.699 4.775 -11.041 1.00 96.75 209 ARG A C 1
ATOM 1632 O O . ARG A 1 209 ? 29.916 4.740 -11.176 1.00 96.75 209 ARG A O 1
ATOM 1639 N N . ASP A 1 210 ? 27.998 3.850 -10.396 1.00 96.38 210 ASP A N 1
ATOM 1640 C CA . ASP A 1 210 ? 28.616 2.899 -9.466 1.00 96.38 210 ASP A CA 1
ATOM 1641 C C . ASP A 1 210 ? 28.607 1.464 -10.018 1.00 96.38 210 ASP A C 1
ATOM 1643 O O . ASP A 1 210 ? 29.362 0.610 -9.556 1.00 96.38 210 ASP A O 1
ATOM 1647 N N . TYR A 1 211 ? 27.757 1.173 -11.008 1.00 94.88 211 TYR A N 1
ATOM 1648 C CA . TYR A 1 211 ? 27.729 -0.132 -11.661 1.00 94.88 211 TYR A CA 1
ATOM 1649 C C . TYR A 1 211 ? 28.942 -0.327 -12.578 1.00 94.88 211 TYR A C 1
ATOM 1651 O O . TYR A 1 211 ? 29.118 0.383 -13.576 1.00 94.88 211 TYR A O 1
ATOM 1659 N N . ASP A 1 212 ? 29.714 -1.370 -12.289 1.00 90.50 212 ASP A N 1
ATOM 1660 C CA . ASP A 1 212 ? 30.853 -1.809 -13.085 1.00 90.50 212 ASP A CA 1
ATOM 1661 C C . ASP A 1 212 ? 30.570 -3.183 -13.723 1.00 90.50 212 ASP A C 1
ATOM 1663 O O . ASP A 1 212 ? 30.483 -4.181 -13.010 1.00 90.50 212 ASP A O 1
ATOM 1667 N N . PRO A 1 213 ? 30.440 -3.283 -15.059 1.00 86.75 213 PRO A N 1
ATOM 1668 C CA . PRO A 1 213 ? 30.203 -4.559 -15.729 1.00 86.75 213 PRO A CA 1
ATOM 1669 C C . PRO A 1 213 ? 31.410 -5.510 -15.686 1.00 86.75 213 PRO A C 1
ATOM 1671 O O . PRO A 1 213 ? 31.237 -6.704 -15.907 1.00 86.75 213 PRO A O 1
ATOM 1674 N N . THR A 1 214 ? 32.630 -5.024 -15.428 1.00 84.25 214 THR A N 1
ATOM 1675 C CA . THR A 1 214 ? 33.843 -5.862 -15.495 1.00 84.25 214 THR A CA 1
ATOM 1676 C C . THR A 1 214 ? 33.952 -6.831 -14.321 1.00 84.25 214 THR A C 1
ATOM 1678 O O . THR A 1 214 ? 34.459 -7.941 -14.468 1.00 84.25 214 THR A O 1
ATOM 1681 N N . THR A 1 215 ? 33.397 -6.451 -13.172 1.00 83.44 215 THR A N 1
ATOM 1682 C CA . THR A 1 215 ? 33.338 -7.283 -11.964 1.00 83.44 215 THR A CA 1
ATOM 1683 C C . THR A 1 215 ? 32.065 -8.133 -11.887 1.00 83.44 215 THR A C 1
ATOM 1685 O O . THR A 1 215 ? 31.903 -8.922 -10.953 1.00 83.44 215 THR A O 1
ATOM 1688 N N . ARG A 1 216 ? 31.158 -8.003 -12.868 1.00 82.38 216 ARG A N 1
ATOM 1689 C CA . ARG A 1 216 ? 29.775 -8.506 -12.820 1.00 82.38 216 ARG A CA 1
ATOM 1690 C C . ARG A 1 216 ? 29.454 -9.380 -14.010 1.00 82.38 216 ARG A C 1
ATOM 1692 O O . ARG A 1 216 ? 28.875 -8.950 -15.002 1.00 82.38 216 ARG A O 1
ATOM 1699 N N . TYR A 1 217 ? 29.837 -10.645 -13.888 1.00 86.38 217 TYR A N 1
ATOM 1700 C CA . TYR A 1 217 ? 29.600 -11.635 -14.925 1.00 86.38 217 TYR A CA 1
ATOM 1701 C C . TYR A 1 217 ? 28.574 -12.679 -14.492 1.00 86.38 217 TYR A C 1
ATOM 1703 O O . TYR A 1 217 ? 28.803 -13.448 -13.555 1.00 86.38 217 TYR A O 1
ATOM 1711 N N . ASN A 1 218 ? 27.475 -12.761 -15.247 1.00 91.62 218 ASN A N 1
ATOM 1712 C CA . ASN A 1 218 ? 26.463 -13.809 -15.143 1.00 91.62 218 ASN A CA 1
ATOM 1713 C C . ASN A 1 218 ? 25.815 -13.961 -13.754 1.00 91.62 218 ASN A C 1
ATOM 1715 O O . ASN A 1 218 ? 25.311 -15.039 -13.430 1.00 91.62 218 ASN A O 1
ATOM 1719 N N . ASP A 1 219 ? 25.813 -12.894 -12.955 1.00 93.50 219 ASP A N 1
ATOM 1720 C CA . ASP A 1 219 ? 24.975 -12.755 -11.765 1.00 93.50 219 ASP A CA 1
ATOM 1721 C C . ASP A 1 219 ? 23.539 -12.344 -12.152 1.00 93.50 219 ASP A C 1
ATOM 1723 O O . ASP A 1 219 ? 23.198 -12.234 -13.336 1.00 93.50 219 ASP A O 1
ATOM 1727 N N . LEU A 1 220 ? 22.665 -12.161 -11.160 1.00 95.31 220 LEU A N 1
ATOM 1728 C CA . LEU A 1 220 ? 21.277 -11.762 -11.404 1.00 95.31 220 LEU A CA 1
ATOM 1729 C C . LEU A 1 220 ? 21.161 -10.428 -12.159 1.00 95.31 220 LEU A C 1
ATOM 1731 O O . LEU A 1 220 ? 20.360 -10.333 -13.089 1.00 95.31 220 LEU A O 1
ATOM 1735 N N . LEU A 1 221 ? 21.951 -9.416 -11.790 1.00 94.88 221 LEU A N 1
ATOM 1736 C CA . LEU A 1 221 ? 21.837 -8.073 -12.359 1.00 94.88 221 LEU A CA 1
ATOM 1737 C C . LEU A 1 221 ? 22.305 -8.046 -13.819 1.00 94.88 221 LEU A C 1
ATOM 1739 O O . LEU A 1 221 ? 21.586 -7.541 -14.683 1.00 94.88 221 LEU A O 1
ATOM 1743 N N . ASP A 1 222 ? 23.449 -8.664 -14.118 1.00 95.19 222 ASP A N 1
ATOM 1744 C CA . ASP A 1 222 ? 23.940 -8.821 -15.490 1.00 95.19 222 ASP A CA 1
ATOM 1745 C C . ASP A 1 222 ? 22.926 -9.580 -16.358 1.00 95.19 222 ASP A C 1
ATOM 1747 O O . ASP A 1 222 ? 22.613 -9.178 -17.484 1.00 95.19 222 ASP A O 1
ATOM 1751 N N . ARG A 1 223 ? 22.339 -10.660 -15.824 1.00 95.56 223 ARG A N 1
ATOM 1752 C CA . ARG A 1 223 ? 21.321 -11.426 -16.551 1.00 95.56 223 ARG A CA 1
ATOM 1753 C C . ARG A 1 223 ? 20.124 -10.556 -16.900 1.00 95.56 223 ARG A C 1
ATOM 1755 O O . ARG A 1 223 ? 19.765 -10.552 -18.074 1.00 95.56 223 ARG A O 1
ATOM 1762 N N . VAL A 1 224 ? 19.553 -9.808 -15.950 1.00 97.12 224 VAL A N 1
ATOM 1763 C CA . VAL A 1 224 ? 18.431 -8.874 -16.192 1.00 97.12 224 VAL A CA 1
ATOM 1764 C C . VAL A 1 224 ? 18.763 -7.889 -17.317 1.00 97.12 224 VAL A C 1
ATOM 1766 O O . VAL A 1 224 ? 17.966 -7.710 -18.238 1.00 97.12 224 VAL A O 1
ATOM 1769 N N . LEU A 1 225 ? 19.965 -7.304 -17.312 1.00 96.50 225 LEU A N 1
ATOM 1770 C CA . LEU A 1 225 ? 20.391 -6.363 -18.352 1.00 96.50 225 LEU A CA 1
ATOM 1771 C C . LEU A 1 225 ? 20.472 -7.010 -19.740 1.00 96.50 225 LEU A C 1
ATOM 1773 O O . LEU A 1 225 ? 20.100 -6.375 -20.728 1.00 96.50 225 LEU A O 1
ATOM 1777 N N . ARG A 1 226 ? 20.892 -8.277 -19.833 1.00 96.25 226 ARG A N 1
ATOM 1778 C CA . ARG A 1 226 ? 21.002 -9.006 -21.109 1.00 96.25 226 ARG A CA 1
ATOM 1779 C C . ARG A 1 226 ? 19.666 -9.304 -21.788 1.00 96.25 226 ARG A C 1
ATOM 1781 O O . ARG A 1 226 ? 19.649 -9.486 -23.001 1.00 96.25 226 ARG A O 1
ATOM 1788 N N . HIS A 1 227 ? 18.557 -9.325 -21.050 1.00 97.00 227 HIS A N 1
ATOM 1789 C CA . HIS A 1 227 ? 17.215 -9.523 -21.614 1.00 97.00 227 HIS A CA 1
ATOM 1790 C C . HIS A 1 227 ? 16.265 -8.349 -21.337 1.00 97.00 227 HIS A C 1
ATOM 1792 O O . HIS A 1 227 ? 15.045 -8.497 -21.418 1.00 97.00 227 HIS A O 1
ATOM 1798 N N . ARG A 1 228 ? 16.811 -7.151 -21.084 1.00 98.12 228 ARG A N 1
ATOM 1799 C CA . ARG A 1 228 ? 16.031 -5.927 -20.826 1.00 98.12 228 ARG A CA 1
ATOM 1800 C C . ARG A 1 228 ? 15.013 -5.587 -21.918 1.00 98.12 228 ARG A C 1
ATOM 1802 O O . ARG A 1 228 ? 13.938 -5.087 -21.605 1.00 98.12 228 ARG A O 1
ATOM 1809 N N . ASP A 1 229 ? 15.319 -5.887 -23.182 1.00 98.19 229 ASP A N 1
ATOM 1810 C CA . ASP A 1 229 ? 14.392 -5.666 -24.301 1.00 98.19 229 ASP A CA 1
ATOM 1811 C C . ASP A 1 229 ? 13.153 -6.573 -24.184 1.00 98.19 229 ASP A C 1
ATOM 1813 O O . ASP A 1 229 ? 12.034 -6.136 -24.454 1.00 98.19 229 ASP A O 1
ATOM 1817 N N . ALA A 1 230 ? 13.328 -7.821 -23.733 1.00 98.50 230 ALA A N 1
ATOM 1818 C CA . ALA A 1 230 ? 12.219 -8.741 -23.491 1.00 98.50 230 ALA A CA 1
ATOM 1819 C C . ALA A 1 230 ? 11.353 -8.254 -22.320 1.00 98.50 230 ALA A C 1
ATOM 1821 O O . ALA A 1 230 ? 10.138 -8.178 -22.463 1.00 98.50 230 ALA A O 1
ATOM 1822 N N . ILE A 1 231 ? 11.969 -7.836 -21.208 1.00 98.56 231 ILE A N 1
ATOM 1823 C CA . ILE A 1 231 ? 11.248 -7.292 -20.044 1.00 98.56 231 ILE A CA 1
ATOM 1824 C C . ILE A 1 231 ? 10.390 -6.088 -20.454 1.00 98.56 231 ILE A C 1
ATOM 1826 O O . ILE A 1 231 ? 9.187 -6.067 -20.204 1.00 98.56 231 ILE A O 1
ATOM 1830 N N . ILE A 1 232 ? 10.993 -5.098 -21.123 1.00 98.69 232 ILE A N 1
ATOM 1831 C CA . ILE A 1 232 ? 10.290 -3.867 -21.501 1.00 98.69 232 ILE A CA 1
ATOM 1832 C C . ILE A 1 232 ? 9.229 -4.113 -22.578 1.00 98.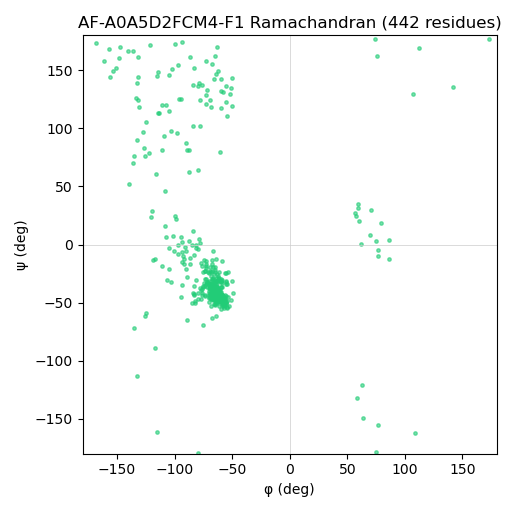69 232 ILE A C 1
ATOM 1834 O O . ILE A 1 232 ? 8.162 -3.512 -22.506 1.00 98.69 232 ILE A O 1
ATOM 1838 N N . SER A 1 233 ? 9.461 -5.001 -23.549 1.00 98.56 233 SER A N 1
ATOM 1839 C CA . SER A 1 233 ? 8.448 -5.312 -24.573 1.00 98.56 233 SER A CA 1
ATOM 1840 C C . SER A 1 233 ? 7.224 -6.031 -24.001 1.00 98.56 233 SER A C 1
ATOM 1842 O O . SER A 1 233 ? 6.102 -5.673 -24.356 1.00 98.56 233 SER A O 1
ATOM 1844 N N . HIS A 1 234 ? 7.414 -6.977 -23.076 1.00 98.75 234 HIS A N 1
ATOM 1845 C CA . HIS A 1 234 ? 6.295 -7.642 -22.402 1.00 98.75 234 HIS A CA 1
ATOM 1846 C C . HIS A 1 234 ? 5.539 -6.667 -21.503 1.00 98.75 234 HIS A C 1
ATOM 1848 O O . HIS A 1 234 ? 4.314 -6.620 -21.551 1.00 98.75 234 HIS A O 1
ATOM 1854 N N . LEU A 1 235 ? 6.248 -5.836 -20.733 1.00 98.56 235 LEU A N 1
ATOM 1855 C CA . LEU A 1 235 ? 5.600 -4.844 -19.878 1.00 98.56 235 LEU A CA 1
ATOM 1856 C C . LEU A 1 235 ? 4.848 -3.782 -20.696 1.00 98.56 235 LEU A C 1
ATOM 1858 O O . LEU A 1 235 ? 3.757 -3.374 -20.309 1.00 98.56 235 LEU A O 1
ATOM 1862 N N . ASN A 1 236 ? 5.375 -3.389 -21.859 1.00 98.69 236 ASN A N 1
ATOM 1863 C CA . ASN A 1 236 ? 4.663 -2.538 -22.811 1.00 98.69 236 ASN A CA 1
ATOM 1864 C C . ASN A 1 236 ? 3.364 -3.197 -23.300 1.00 98.69 236 ASN A C 1
ATOM 1866 O O . ASN A 1 236 ? 2.311 -2.564 -23.277 1.00 98.69 236 ASN A O 1
ATOM 1870 N N . TRP A 1 237 ? 3.415 -4.476 -23.687 1.00 98.75 237 TRP A N 1
ATOM 1871 C CA . TRP A 1 237 ? 2.217 -5.226 -24.071 1.00 98.75 237 TRP A CA 1
ATOM 1872 C C . TRP A 1 237 ? 1.186 -5.285 -22.936 1.00 98.75 237 TRP A C 1
ATOM 1874 O O . TRP A 1 237 ? 0.018 -4.990 -23.179 1.00 98.75 237 TRP A O 1
ATOM 1884 N N . VAL A 1 238 ? 1.610 -5.573 -21.698 1.00 98.75 238 VAL A N 1
ATOM 1885 C CA . VAL A 1 238 ? 0.721 -5.571 -20.522 1.00 98.75 238 VAL A CA 1
ATOM 1886 C C . VAL A 1 238 ? 0.073 -4.201 -20.324 1.00 98.75 238 VAL A C 1
ATOM 1888 O O . VAL A 1 238 ? -1.129 -4.130 -20.089 1.00 98.75 238 VAL A O 1
ATOM 1891 N N . CYS A 1 239 ? 0.825 -3.105 -20.458 1.00 98.62 239 CYS A N 1
ATOM 1892 C CA . CYS A 1 239 ? 0.278 -1.753 -20.324 1.00 98.62 239 CYS A CA 1
ATOM 1893 C C . CYS A 1 239 ? -0.787 -1.453 -21.388 1.00 98.62 239 CYS A C 1
ATOM 1895 O O . CYS A 1 239 ? -1.837 -0.905 -21.063 1.00 98.62 239 CYS A O 1
ATOM 1897 N N . ILE A 1 240 ? -0.545 -1.842 -22.644 1.00 98.50 240 ILE A N 1
ATOM 1898 C CA . ILE A 1 240 ? -1.515 -1.684 -23.736 1.00 98.50 240 ILE A CA 1
ATOM 1899 C C . ILE A 1 240 ? -2.762 -2.533 -23.465 1.00 98.50 240 ILE A C 1
ATOM 1901 O O . ILE A 1 240 ? -3.882 -2.035 -23.567 1.00 98.50 240 ILE A O 1
ATOM 1905 N N . PHE A 1 241 ? -2.572 -3.798 -23.081 1.00 98.75 241 PHE A N 1
ATOM 1906 C CA . PHE A 1 241 ? -3.659 -4.707 -22.733 1.00 98.75 241 PHE A CA 1
ATOM 1907 C C . PHE A 1 241 ? -4.522 -4.131 -21.608 1.00 98.75 241 PHE A C 1
ATOM 1909 O O . PHE A 1 241 ? -5.733 -4.004 -21.784 1.00 98.75 241 PHE A O 1
ATOM 1916 N N . LEU A 1 242 ? -3.906 -3.724 -20.496 1.00 98.12 242 LEU A N 1
ATOM 1917 C CA . LEU A 1 242 ? -4.611 -3.136 -19.364 1.00 98.12 242 LEU A CA 1
ATOM 1918 C C . LEU A 1 242 ? -5.324 -1.844 -19.764 1.00 98.12 242 LEU A C 1
ATOM 1920 O O . LEU A 1 242 ? -6.477 -1.678 -19.393 1.00 98.12 242 LEU A O 1
ATOM 1924 N N . GLY A 1 243 ? -4.710 -0.966 -20.563 1.00 94.62 243 GLY A N 1
ATOM 1925 C CA . GLY A 1 243 ? -5.354 0.266 -21.029 1.00 94.62 243 GLY A CA 1
ATOM 1926 C C . GLY A 1 243 ? -6.644 0.002 -21.817 1.00 94.62 243 GLY A C 1
ATOM 1927 O O . GLY A 1 243 ? -7.685 0.589 -21.519 1.00 94.62 243 GLY A O 1
ATOM 1928 N N . PHE A 1 244 ? -6.614 -0.937 -22.769 1.00 97.62 244 PHE A N 1
ATOM 1929 C CA . PHE A 1 244 ? -7.809 -1.314 -23.534 1.00 97.62 244 PHE A CA 1
ATOM 1930 C C . PHE A 1 244 ? -8.871 -2.030 -22.685 1.00 97.62 244 PHE A C 1
ATOM 1932 O O . PHE A 1 244 ? -10.055 -1.756 -22.853 1.00 97.62 244 PHE A O 1
ATOM 1939 N N . HIS A 1 245 ? -8.468 -2.897 -21.753 1.00 97.44 245 HIS A N 1
ATOM 1940 C CA . HIS A 1 245 ? -9.380 -3.726 -20.946 1.00 97.44 245 HIS A CA 1
ATOM 1941 C C . HIS A 1 245 ? -9.648 -3.150 -19.545 1.00 97.44 245 HIS A C 1
ATOM 1943 O O . HIS A 1 245 ? -10.016 -3.874 -18.624 1.00 97.44 245 HIS A O 1
ATOM 1949 N N . SER A 1 246 ? -9.443 -1.846 -19.366 1.00 92.31 246 SER A N 1
ATOM 1950 C CA . SER A 1 246 ? -9.874 -1.103 -18.179 1.00 92.31 246 SER A CA 1
ATOM 1951 C C . SER A 1 246 ? -10.506 0.213 -18.611 1.00 92.31 246 SER A C 1
ATOM 1953 O O . SER A 1 246 ? -11.727 0.337 -18.624 1.00 92.31 246 SER A O 1
ATOM 1955 N N . PHE A 1 247 ? -9.702 1.165 -19.085 1.00 90.81 247 PHE A N 1
ATOM 1956 C CA . PHE A 1 247 ? -10.181 2.462 -19.554 1.00 90.81 247 PHE A CA 1
ATOM 1957 C C . PHE A 1 247 ? -11.108 2.336 -20.770 1.00 90.81 247 PHE A C 1
ATOM 1959 O O . PHE A 1 247 ? -12.116 3.036 -20.853 1.00 90.81 247 PHE A O 1
ATOM 1966 N N . GLY A 1 248 ? -10.841 1.382 -21.668 1.00 90.88 248 GLY A N 1
ATOM 1967 C CA . GLY A 1 248 ? -11.742 1.085 -22.786 1.00 90.88 248 GLY A CA 1
ATOM 1968 C C . GLY A 1 248 ? -13.157 0.681 -22.351 1.00 90.88 248 GLY A C 1
ATOM 1969 O O . GLY A 1 248 ? -14.117 1.023 -23.040 1.00 90.88 248 GLY A O 1
ATOM 1970 N N . PHE A 1 249 ? -13.323 0.043 -21.185 1.00 91.12 249 PHE A N 1
ATOM 1971 C CA . PHE A 1 249 ? -14.649 -0.283 -20.650 1.00 91.12 249 PHE A CA 1
ATOM 1972 C C . PHE A 1 249 ? -15.411 0.950 -20.158 1.00 91.12 249 PHE A C 1
ATOM 1974 O O . PHE A 1 249 ? -16.628 1.005 -20.324 1.00 91.12 249 PHE A O 1
ATOM 1981 N N . TYR A 1 250 ? -14.721 1.968 -19.635 1.00 88.69 250 TYR A N 1
ATOM 1982 C CA . TYR A 1 250 ? -15.361 3.246 -19.310 1.00 88.69 250 TYR A CA 1
ATOM 1983 C C . TYR A 1 250 ? -15.877 3.945 -20.576 1.00 88.69 250 TYR A C 1
ATOM 1985 O O . TYR A 1 250 ? -17.035 4.348 -20.610 1.00 88.69 250 TYR A O 1
ATOM 1993 N N . ILE A 1 251 ? -15.077 3.985 -21.652 1.00 89.94 251 ILE A N 1
ATOM 1994 C CA . ILE A 1 251 ? -15.508 4.549 -22.947 1.00 89.94 251 ILE A CA 1
ATOM 1995 C C . ILE A 1 251 ? -16.702 3.773 -23.525 1.00 89.94 251 ILE A C 1
ATOM 1997 O O . ILE A 1 251 ? -17.652 4.372 -24.037 1.00 89.94 251 ILE A O 1
ATOM 2001 N N . HIS A 1 252 ? -16.668 2.438 -23.447 1.00 92.44 252 HIS A N 1
ATOM 2002 C CA . HIS A 1 252 ? -17.789 1.584 -23.852 1.00 92.44 252 HIS A CA 1
ATOM 2003 C C . HIS A 1 252 ? -19.059 1.942 -23.077 1.00 92.44 252 HIS A C 1
ATOM 2005 O O . HIS A 1 252 ? -20.096 2.185 -23.692 1.00 92.44 252 HIS A O 1
ATOM 2011 N N . ASN A 1 253 ? -18.969 2.036 -21.749 1.00 88.69 253 ASN A N 1
ATOM 2012 C CA . ASN A 1 253 ? -20.097 2.376 -20.885 1.00 88.69 253 ASN A CA 1
ATOM 2013 C C . ASN A 1 253 ? -20.671 3.764 -21.188 1.00 88.69 253 ASN A C 1
ATOM 2015 O O . ASN A 1 253 ? -21.891 3.891 -21.300 1.00 88.69 253 ASN A O 1
ATOM 2019 N N . ASP A 1 254 ? -19.823 4.777 -21.383 1.00 85.88 254 ASP A N 1
ATOM 2020 C CA . ASP A 1 254 ? -20.267 6.121 -21.771 1.00 85.88 254 ASP A CA 1
ATOM 2021 C C . ASP A 1 254 ? -21.002 6.096 -23.117 1.00 85.88 254 ASP A C 1
ATOM 2023 O O . ASP A 1 254 ? -22.076 6.682 -23.259 1.00 85.88 254 ASP A O 1
ATOM 2027 N N . THR A 1 255 ? -20.471 5.355 -24.093 1.00 90.69 255 THR A N 1
ATOM 2028 C CA . THR A 1 255 ? -21.082 5.226 -25.423 1.00 90.69 255 THR A CA 1
ATOM 2029 C C . THR A 1 255 ? -22.428 4.504 -25.350 1.00 90.69 255 THR A C 1
ATOM 2031 O O . THR A 1 255 ? -23.408 4.979 -25.920 1.00 90.69 255 THR A O 1
ATOM 2034 N N . MET A 1 256 ? -22.515 3.377 -24.638 1.00 88.69 256 MET A N 1
ATOM 2035 C CA . MET A 1 256 ? -23.768 2.626 -24.492 1.00 88.69 256 MET A CA 1
ATOM 2036 C C . MET A 1 256 ? -24.827 3.431 -23.733 1.00 88.69 256 MET A C 1
ATOM 2038 O O . MET A 1 256 ? -25.986 3.456 -24.147 1.00 88.69 256 MET A O 1
ATOM 2042 N N . SER A 1 257 ? -24.429 4.144 -22.678 1.00 86.38 257 SER A N 1
ATOM 2043 C CA . SER A 1 257 ? -25.315 5.040 -21.931 1.00 86.38 257 SER A CA 1
ATOM 2044 C C . SER A 1 257 ? -25.853 6.168 -22.820 1.00 86.38 257 SER A C 1
ATOM 2046 O O . SER A 1 257 ? -27.066 6.367 -22.900 1.00 86.38 257 SER A O 1
ATOM 2048 N N . ALA A 1 258 ? -24.979 6.844 -23.577 1.00 88.00 258 ALA A N 1
ATOM 2049 C CA . ALA A 1 258 ? -25.365 7.919 -24.495 1.00 88.00 258 ALA A CA 1
ATOM 2050 C C . ALA A 1 258 ? -26.280 7.442 -25.638 1.00 88.00 258 ALA A C 1
ATOM 2052 O O . ALA A 1 258 ? -27.150 8.185 -26.087 1.00 88.00 258 ALA A O 1
ATOM 2053 N N . LEU A 1 259 ? -26.120 6.194 -26.088 1.00 94.25 259 LEU A N 1
ATOM 2054 C CA . LEU A 1 259 ? -26.994 5.558 -27.078 1.00 94.25 259 LEU A CA 1
ATOM 2055 C C . LEU A 1 259 ? -28.330 5.064 -26.491 1.00 94.25 259 LEU A C 1
ATOM 2057 O O . LEU A 1 259 ? -29.125 4.473 -27.221 1.00 94.25 259 LEU A O 1
ATOM 2061 N N . GLY A 1 260 ? -28.586 5.268 -25.194 1.00 93.44 260 GLY A N 1
ATOM 2062 C CA . GLY A 1 260 ? -29.804 4.806 -24.528 1.00 93.44 260 GLY A CA 1
ATOM 2063 C C . GLY A 1 260 ? -29.867 3.285 -24.366 1.00 93.44 260 GLY A C 1
ATOM 2064 O O . GLY A 1 260 ? -30.955 2.713 -24.367 1.00 93.44 260 GLY A O 1
ATOM 2065 N N . ARG A 1 261 ? -28.709 2.620 -24.250 1.00 93.69 261 ARG A N 1
ATOM 2066 C CA . ARG A 1 261 ? -28.569 1.159 -24.133 1.00 93.69 261 ARG A CA 1
ATOM 2067 C C . ARG A 1 261 ? -27.963 0.737 -22.781 1.00 93.69 261 ARG A C 1
ATOM 2069 O O . ARG A 1 261 ? -26.904 0.107 -22.759 1.00 93.69 261 ARG A O 1
ATOM 2076 N N . PRO A 1 262 ? -28.605 1.046 -21.636 1.00 88.25 262 PRO A N 1
ATOM 2077 C CA . PRO A 1 262 ? -28.057 0.718 -20.318 1.00 88.25 262 PRO A CA 1
ATOM 2078 C C . PRO A 1 262 ? -27.906 -0.791 -20.070 1.00 88.25 262 PRO A C 1
ATOM 2080 O O . PRO A 1 262 ? -27.035 -1.201 -19.311 1.00 88.25 262 PRO A O 1
ATOM 2083 N N . GLN A 1 263 ? -28.703 -1.628 -20.740 1.00 92.62 263 GLN A N 1
ATOM 2084 C CA . GLN A 1 263 ? -28.605 -3.089 -20.665 1.00 92.62 263 GLN A CA 1
ATOM 2085 C C . GLN A 1 263 ? -27.318 -3.667 -21.279 1.00 92.62 263 GLN A C 1
ATOM 2087 O O . GLN A 1 263 ? -26.983 -4.816 -21.013 1.00 92.62 263 GLN A O 1
ATOM 2092 N N . ASP A 1 264 ? -26.609 -2.888 -22.101 1.00 94.56 264 ASP A N 1
ATOM 2093 C CA . ASP A 1 264 ? -25.367 -3.302 -22.765 1.00 94.56 264 ASP A CA 1
ATOM 2094 C C . ASP A 1 264 ? -24.113 -2.746 -22.061 1.00 94.56 264 ASP A C 1
ATOM 2096 O O . ASP A 1 264 ? -22.993 -2.862 -22.567 1.00 94.56 264 ASP A O 1
ATOM 2100 N N . MET A 1 265 ? -24.290 -2.112 -20.897 1.00 88.50 265 MET A N 1
ATOM 2101 C CA . MET A 1 265 ? -23.203 -1.589 -20.073 1.00 88.50 265 MET A CA 1
ATOM 2102 C C . MET A 1 265 ? -22.589 -2.678 -19.188 1.00 88.50 265 MET A C 1
ATOM 2104 O O . MET A 1 265 ? -23.266 -3.606 -18.742 1.00 88.50 265 MET A O 1
ATOM 2108 N N . PHE A 1 266 ? -21.309 -2.504 -18.862 1.00 90.94 266 PHE A N 1
ATOM 2109 C CA . PHE A 1 266 ? -20.665 -3.221 -17.771 1.00 90.94 266 PHE A CA 1
ATOM 2110 C C . PHE A 1 266 ? -21.065 -2.589 -16.435 1.00 90.94 266 PHE A C 1
ATOM 2112 O O . PHE A 1 266 ? -20.566 -1.517 -16.079 1.00 90.94 266 PHE A O 1
ATOM 2119 N N . SER A 1 267 ? -21.988 -3.224 -15.717 1.00 89.50 267 SER A N 1
ATOM 2120 C CA . SER A 1 267 ? -22.518 -2.763 -14.430 1.00 89.50 267 SER A CA 1
ATOM 2121 C C . SER A 1 267 ? -23.098 -3.933 -13.632 1.00 89.50 267 SER A C 1
ATOM 2123 O O . SER A 1 267 ? -23.332 -5.015 -14.170 1.00 89.50 267 SER A O 1
ATOM 2125 N N . ASP A 1 268 ? -23.401 -3.704 -12.353 1.00 89.62 268 ASP A N 1
ATOM 2126 C CA . ASP A 1 268 ? -24.020 -4.730 -11.506 1.00 89.62 268 ASP A CA 1
ATOM 2127 C C . ASP A 1 268 ? -25.453 -5.099 -11.936 1.00 89.62 268 ASP A C 1
ATOM 2129 O O . ASP A 1 268 ? -25.939 -6.177 -11.600 1.00 89.62 268 ASP A O 1
ATOM 2133 N N . THR A 1 269 ? -26.128 -4.249 -12.716 1.00 88.06 269 THR A N 1
ATOM 2134 C CA . THR A 1 269 ? -27.513 -4.463 -13.175 1.00 88.06 269 THR A CA 1
ATOM 2135 C C . THR A 1 269 ? -27.623 -4.977 -14.612 1.00 88.06 269 THR A C 1
ATOM 2137 O O . THR A 1 269 ? -28.728 -5.283 -15.059 1.00 88.06 269 THR A O 1
ATOM 2140 N N . ALA A 1 270 ? -26.505 -5.077 -15.332 1.00 91.69 270 ALA A N 1
ATOM 2141 C CA . ALA A 1 270 ? -26.448 -5.504 -16.726 1.00 91.69 270 ALA A CA 1
ATOM 2142 C C . ALA A 1 270 ? -25.349 -6.565 -16.919 1.00 91.69 270 ALA A C 1
ATOM 2144 O O . ALA A 1 270 ? -25.467 -7.675 -16.394 1.00 91.69 270 ALA A O 1
ATOM 2145 N N . ILE A 1 271 ? -24.281 -6.258 -17.664 1.00 93.50 271 ILE A N 1
ATOM 2146 C CA . ILE A 1 271 ? -23.167 -7.187 -17.873 1.00 93.50 271 ILE A CA 1
ATOM 2147 C C . ILE A 1 271 ? -22.205 -7.075 -16.688 1.00 93.50 271 ILE A C 1
ATOM 2149 O O . ILE A 1 271 ? -21.409 -6.143 -16.595 1.00 93.50 271 ILE A O 1
ATOM 2153 N N . GLN A 1 272 ? -22.271 -8.036 -15.772 1.00 94.81 272 GLN A N 1
ATOM 2154 C CA . GLN A 1 272 ? -21.492 -7.989 -14.537 1.00 94.81 272 GLN A CA 1
ATOM 2155 C C . GLN A 1 272 ? -20.040 -8.430 -14.747 1.00 94.81 272 GLN A C 1
ATOM 2157 O O . GLN A 1 272 ? -19.775 -9.468 -15.356 1.00 94.81 272 GLN A O 1
ATOM 2162 N N . LEU A 1 273 ? -19.102 -7.691 -14.152 1.00 94.19 273 LEU A N 1
ATOM 2163 C CA . LEU A 1 273 ? -17.697 -8.088 -14.027 1.00 94.19 273 LEU A CA 1
ATOM 2164 C C . LEU A 1 273 ? -17.330 -8.100 -12.542 1.00 94.19 273 LEU A C 1
ATOM 2166 O O . LEU A 1 273 ? -16.749 -7.152 -12.021 1.00 94.19 273 LEU A O 1
ATOM 2170 N N . GLN A 1 274 ? -17.723 -9.164 -11.842 1.00 95.06 274 GLN A N 1
ATOM 2171 C CA . GLN A 1 274 ? -17.553 -9.252 -10.391 1.00 95.06 274 GLN A CA 1
ATOM 2172 C C . GLN A 1 274 ? -16.097 -9.560 -9.993 1.00 95.06 274 GLN A C 1
ATOM 2174 O O . GLN A 1 274 ? -15.477 -10.464 -10.568 1.00 95.06 274 GLN A O 1
ATOM 2179 N N . PRO A 1 275 ? -15.545 -8.895 -8.960 1.00 96.81 275 PRO A N 1
ATOM 2180 C CA . PRO A 1 275 ? -14.215 -9.181 -8.429 1.00 96.81 275 PRO A CA 1
ATOM 2181 C C . PRO A 1 275 ? -14.238 -10.411 -7.504 1.00 96.81 275 PRO A C 1
ATOM 2183 O O . PRO A 1 275 ? -13.939 -10.329 -6.312 1.00 96.81 275 PRO A O 1
ATOM 2186 N N . VAL A 1 276 ? -14.566 -11.581 -8.063 1.00 98.12 276 VAL A N 1
ATOM 2187 C CA . VAL A 1 276 ? -14.818 -12.828 -7.313 1.00 98.12 276 VAL A CA 1
ATOM 2188 C C . VAL A 1 276 ? -13.661 -13.250 -6.404 1.00 98.12 276 VAL A C 1
ATOM 2190 O O . VAL A 1 276 ? -13.888 -13.764 -5.313 1.00 98.12 276 VAL A O 1
ATOM 2193 N N . PHE A 1 277 ? -12.413 -12.991 -6.804 1.00 98.38 277 PHE A N 1
ATOM 2194 C CA . PHE A 1 277 ? -11.249 -13.299 -5.970 1.00 98.38 277 PHE A CA 1
ATOM 2195 C C . PHE A 1 277 ? -11.165 -12.396 -4.736 1.00 98.38 277 PHE A C 1
ATOM 2197 O O . PHE A 1 277 ? -10.827 -12.874 -3.658 1.00 98.38 277 PHE A O 1
ATOM 2204 N N . ALA A 1 278 ? -11.506 -11.111 -4.866 1.00 97.12 278 ALA A N 1
ATOM 2205 C CA . ALA A 1 278 ? -11.517 -10.192 -3.732 1.00 97.12 2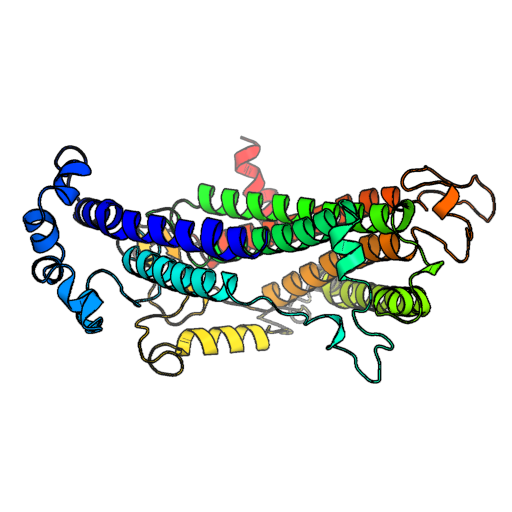78 ALA A CA 1
ATOM 2206 C C . ALA A 1 278 ? -12.662 -10.525 -2.764 1.00 97.12 278 ALA A C 1
ATOM 2208 O O . ALA A 1 278 ? -12.444 -10.576 -1.557 1.00 97.12 278 ALA A O 1
ATOM 2209 N N . GLN A 1 279 ? -13.845 -10.853 -3.293 1.00 96.62 279 GLN A N 1
ATOM 2210 C CA . GLN A 1 279 ? -14.988 -11.326 -2.501 1.00 96.62 279 GLN A CA 1
ATOM 2211 C C . GLN A 1 279 ? -14.671 -12.648 -1.777 1.00 96.62 279 GLN A C 1
ATOM 2213 O O . GLN A 1 279 ? -15.029 -12.838 -0.617 1.00 96.62 279 GLN A O 1
ATOM 2218 N N . TRP A 1 280 ? -13.941 -13.563 -2.423 1.00 97.62 280 TRP A N 1
ATOM 2219 C CA . TRP A 1 280 ? -13.472 -14.796 -1.787 1.00 97.62 280 TRP A CA 1
ATOM 2220 C C . TRP A 1 280 ? -12.500 -14.529 -0.625 1.00 97.62 280 TRP A C 1
ATOM 2222 O O . TRP A 1 280 ? -12.623 -15.153 0.433 1.00 97.62 280 TRP A O 1
ATOM 2232 N N . ILE A 1 281 ? -11.576 -13.572 -0.778 1.00 97.31 281 ILE A N 1
ATOM 2233 C CA . ILE A 1 281 ? -10.688 -13.139 0.313 1.00 97.31 281 ILE A CA 1
ATOM 2234 C C . ILE A 1 281 ? -11.483 -12.476 1.446 1.00 97.31 281 ILE A C 1
ATOM 2236 O O . ILE A 1 281 ? -11.247 -12.811 2.606 1.00 97.31 281 ILE A O 1
ATOM 2240 N N . GLN A 1 282 ? -12.455 -11.609 1.130 1.00 95.44 282 GLN A N 1
ATOM 2241 C CA . GLN A 1 282 ? -13.374 -11.022 2.117 1.00 95.44 282 GLN A CA 1
ATOM 2242 C C . GLN A 1 282 ? -14.049 -12.115 2.951 1.00 95.44 282 GLN A C 1
ATOM 2244 O O . GLN A 1 282 ? -13.903 -12.133 4.171 1.00 95.44 282 GLN A O 1
ATOM 2249 N N . ASN A 1 283 ? -14.662 -13.102 2.295 1.00 95.25 283 ASN A N 1
ATOM 2250 C CA . ASN A 1 283 ? -15.312 -14.225 2.972 1.00 95.25 283 ASN A CA 1
ATOM 2251 C C . ASN A 1 283 ? -14.340 -15.034 3.840 1.00 95.25 283 ASN A C 1
ATOM 2253 O O . ASN A 1 283 ? -14.678 -15.414 4.959 1.00 95.25 283 ASN A O 1
ATOM 2257 N N . THR A 1 284 ? -13.121 -15.276 3.352 1.00 95.81 284 THR A N 1
ATOM 2258 C CA . THR A 1 284 ? -12.096 -16.013 4.106 1.00 95.81 284 THR A CA 1
ATOM 2259 C C . THR A 1 284 ? -11.708 -15.277 5.390 1.00 95.81 284 THR A C 1
ATOM 2261 O O . THR A 1 284 ? -11.570 -15.906 6.436 1.00 95.81 284 THR A O 1
ATOM 2264 N N . HIS A 1 285 ? -11.556 -13.950 5.340 1.00 95.19 285 HIS A N 1
ATOM 2265 C CA . HIS A 1 285 ? -11.209 -13.142 6.512 1.00 95.19 285 HIS A CA 1
ATOM 2266 C C . HIS A 1 285 ? -12.389 -12.938 7.468 1.00 95.19 285 HIS A C 1
ATOM 2268 O O . HIS A 1 285 ? -12.195 -12.957 8.683 1.00 95.19 285 HIS A O 1
ATOM 2274 N N . THR A 1 286 ? -13.606 -12.786 6.948 1.00 93.69 286 THR A N 1
ATOM 2275 C CA . THR A 1 286 ? -14.828 -12.704 7.759 1.00 93.69 286 THR A CA 1
ATOM 2276 C C . THR A 1 286 ? -15.078 -13.989 8.543 1.00 93.69 286 THR A C 1
ATOM 2278 O O . THR A 1 286 ? -15.452 -13.925 9.708 1.00 93.69 286 THR A O 1
ATOM 2281 N N . LEU A 1 287 ? -14.826 -15.154 7.937 1.00 94.19 287 LEU A N 1
ATOM 2282 C CA . LEU A 1 287 ? -15.019 -16.465 8.567 1.00 94.19 287 LEU A CA 1
ATOM 2283 C C . LEU A 1 287 ? -13.799 -16.955 9.363 1.00 94.19 287 LEU A C 1
ATOM 2285 O O . LEU A 1 287 ? -13.812 -18.077 9.867 1.00 94.19 287 LEU A O 1
ATOM 2289 N N . ALA A 1 288 ? -12.730 -16.160 9.463 1.00 94.25 288 ALA A N 1
ATOM 2290 C CA . ALA A 1 288 ? -11.525 -16.566 10.177 1.00 94.25 288 ALA A CA 1
ATOM 2291 C C . ALA A 1 288 ? -11.736 -16.770 11.694 1.00 94.25 288 ALA A C 1
ATOM 2293 O O . ALA A 1 288 ? -11.254 -17.787 12.211 1.00 94.25 288 ALA A O 1
ATOM 2294 N N . PRO A 1 289 ? -12.436 -15.874 12.426 1.00 93.69 289 PRO A N 1
ATOM 2295 C CA . PRO A 1 289 ? -12.650 -16.026 13.866 1.00 93.69 289 PRO A CA 1
ATOM 2296 C C . PRO A 1 289 ? -13.358 -17.342 14.206 1.00 93.69 289 PRO A C 1
ATOM 2298 O O . PRO A 1 289 ? -14.356 -17.702 13.587 1.00 93.69 289 PRO A O 1
ATOM 2301 N N . GLY A 1 290 ? -12.823 -18.087 15.174 1.00 91.88 290 GLY A N 1
ATOM 2302 C CA . GLY A 1 290 ? -13.366 -19.386 15.591 1.00 91.88 290 GLY A CA 1
ATOM 2303 C C . GLY A 1 290 ? -13.053 -20.566 14.657 1.00 91.88 290 GLY A C 1
ATOM 2304 O O . GLY A 1 290 ? -13.273 -21.710 15.051 1.00 91.88 290 GLY A O 1
ATOM 2305 N N . ALA A 1 291 ? -12.498 -20.323 13.463 1.00 94.38 291 ALA A N 1
ATOM 2306 C CA . ALA A 1 291 ? -12.103 -21.362 12.509 1.00 94.38 291 ALA A CA 1
ATOM 2307 C C . ALA A 1 291 ? -10.589 -21.349 12.246 1.00 94.38 291 ALA A C 1
ATOM 2309 O O . ALA A 1 291 ? -9.832 -22.030 12.934 1.00 94.38 291 ALA A O 1
ATOM 2310 N N . THR A 1 292 ? -10.121 -20.572 11.266 1.00 96.56 292 THR A N 1
ATOM 2311 C CA . THR A 1 292 ? -8.684 -20.459 10.951 1.00 96.56 292 THR A CA 1
ATOM 2312 C C . THR A 1 292 ? -7.931 -19.571 11.946 1.00 96.56 292 THR A C 1
ATOM 2314 O O . THR A 1 292 ? -6.709 -19.668 12.045 1.00 96.56 292 THR A O 1
ATOM 2317 N N . ALA A 1 293 ? -8.656 -18.774 12.738 1.00 95.06 293 ALA A N 1
ATOM 2318 C CA . ALA A 1 293 ? -8.175 -18.036 13.901 1.00 95.06 293 ALA A CA 1
ATOM 2319 C C . ALA A 1 293 ? -9.037 -18.367 15.146 1.00 95.06 293 ALA A C 1
ATOM 2321 O O . ALA A 1 293 ? -9.866 -17.552 15.555 1.00 95.06 293 ALA A O 1
ATOM 2322 N N . PRO A 1 294 ? -8.858 -19.550 15.776 1.00 94.31 294 PRO A N 1
ATOM 2323 C CA . PRO A 1 294 ? -9.729 -20.025 16.862 1.00 94.31 294 PRO A CA 1
ATOM 2324 C C . PRO A 1 294 ? -9.793 -19.104 18.085 1.00 94.31 294 PRO A C 1
ATOM 2326 O O . PRO A 1 294 ? -10.827 -19.024 18.738 1.00 94.31 294 PRO A O 1
ATOM 2329 N N . SER A 1 295 ? -8.691 -18.417 18.396 1.00 92.69 295 SER A N 1
ATOM 2330 C CA . SER A 1 295 ? -8.578 -17.547 19.575 1.00 92.69 295 SER A CA 1
ATOM 2331 C C . SER A 1 295 ? -8.990 -16.093 19.318 1.00 92.69 295 SER A C 1
ATOM 2333 O O . SER A 1 295 ? -8.985 -15.303 20.258 1.00 92.69 295 SER A O 1
ATOM 2335 N N . ALA A 1 296 ? -9.290 -15.719 18.069 1.00 90.88 296 ALA A N 1
ATOM 2336 C CA . ALA A 1 296 ? -9.751 -14.374 17.729 1.00 90.88 296 ALA A CA 1
ATOM 2337 C C . ALA A 1 296 ? -11.260 -14.260 17.952 1.00 90.88 296 ALA A C 1
ATOM 2339 O O . ALA A 1 296 ? -12.008 -15.157 17.561 1.00 90.88 296 ALA A O 1
ATOM 2340 N N . THR A 1 297 ? -11.712 -13.151 18.541 1.00 89.38 297 THR A N 1
ATOM 2341 C CA . THR A 1 297 ? -13.149 -12.932 18.791 1.00 89.38 297 THR A CA 1
ATOM 2342 C C . THR A 1 297 ? -13.868 -12.250 17.629 1.00 89.38 297 THR A C 1
ATOM 2344 O O . THR A 1 297 ? -15.054 -12.486 17.428 1.00 89.38 297 THR A O 1
ATOM 2347 N N . ALA A 1 298 ? -13.156 -11.447 16.840 1.00 90.25 298 ALA A N 1
ATOM 2348 C CA . ALA A 1 298 ? -13.670 -10.760 15.662 1.00 90.25 298 ALA A CA 1
ATOM 2349 C C . ALA A 1 298 ? -12.637 -10.767 14.525 1.00 90.25 298 ALA A C 1
ATOM 2351 O O . ALA A 1 298 ? -11.464 -11.104 14.719 1.00 90.25 298 ALA A O 1
ATOM 2352 N N . SER A 1 299 ? -13.083 -10.417 13.318 1.00 89.38 299 SER A N 1
ATOM 2353 C CA . SER A 1 299 ? -12.227 -10.328 12.134 1.00 89.38 299 SER A CA 1
ATOM 2354 C C . SER A 1 299 ? -11.181 -9.215 12.278 1.00 89.38 299 SER A C 1
ATOM 2356 O O . SER A 1 299 ? -11.306 -8.291 13.083 1.00 89.38 299 SER A O 1
ATOM 2358 N N . THR A 1 300 ? -10.135 -9.269 11.450 1.00 89.75 300 THR A N 1
ATOM 2359 C CA . THR A 1 300 ? -9.065 -8.254 11.435 1.00 89.75 300 THR A CA 1
ATOM 2360 C C . THR A 1 300 ? -9.583 -6.844 11.124 1.00 89.75 300 THR A C 1
ATOM 2362 O O . THR A 1 300 ? -9.014 -5.862 11.583 1.00 89.75 300 THR A O 1
ATOM 2365 N N . SER A 1 301 ? -10.664 -6.738 10.352 1.00 92.44 301 SER A N 1
ATOM 2366 C CA . SER A 1 301 ? -11.354 -5.484 10.052 1.00 92.44 301 SER A CA 1
ATOM 2367 C C . SER A 1 301 ? -12.838 -5.754 9.795 1.00 92.44 301 SER A C 1
ATOM 2369 O O . SER A 1 301 ? -13.209 -6.824 9.307 1.00 92.44 301 SER A O 1
ATOM 2371 N N . LEU A 1 302 ? -13.689 -4.769 10.081 1.00 90.50 302 LEU A N 1
ATOM 2372 C CA . LEU A 1 302 ? -15.117 -4.822 9.758 1.00 90.50 302 LEU A CA 1
ATOM 2373 C C . LEU A 1 302 ? -15.384 -4.658 8.253 1.00 90.50 302 LEU A C 1
ATOM 2375 O O . LEU A 1 302 ? -16.456 -5.037 7.787 1.00 90.50 302 LEU A O 1
ATOM 2379 N N . THR A 1 303 ? -14.412 -4.161 7.473 1.00 91.38 303 THR A N 1
ATOM 2380 C CA . THR A 1 303 ? -14.573 -3.968 6.020 1.00 91.38 303 THR A CA 1
ATOM 2381 C C . THR A 1 303 ? -14.761 -5.273 5.251 1.00 91.38 303 THR A C 1
ATOM 2383 O O . THR A 1 303 ? -15.339 -5.249 4.164 1.00 91.38 303 THR A O 1
ATOM 2386 N N . TRP A 1 304 ? -14.298 -6.405 5.798 1.00 89.25 304 TRP A N 1
ATOM 2387 C CA . TRP A 1 304 ? -14.431 -7.722 5.168 1.00 89.25 304 TRP A CA 1
ATOM 2388 C C . TRP A 1 304 ? -15.891 -8.194 5.086 1.00 89.25 304 TRP A C 1
ATOM 2390 O O . TRP A 1 304 ? -16.237 -8.911 4.154 1.00 89.25 304 TRP A O 1
ATOM 2400 N N . GLY A 1 305 ? -16.746 -7.766 6.023 1.00 82.12 305 GLY A N 1
ATOM 2401 C CA . GLY A 1 305 ? -18.126 -8.241 6.165 1.00 82.12 305 GLY A CA 1
ATOM 2402 C C . GLY A 1 305 ? -18.367 -9.047 7.441 1.00 82.12 305 GLY A C 1
ATOM 2403 O O . GLY A 1 305 ? -17.424 -9.421 8.137 1.00 82.12 305 GLY A O 1
ATOM 2404 N N . GLY A 1 306 ? -19.643 -9.310 7.746 1.00 68.19 306 GLY A N 1
ATOM 2405 C CA . GLY A 1 306 ? -20.092 -10.214 8.819 1.00 68.19 306 GLY A CA 1
ATOM 2406 C C . GLY A 1 306 ? -20.019 -9.685 10.258 1.00 68.19 306 GLY A C 1
ATOM 2407 O O . GLY A 1 306 ? -20.473 -10.384 11.158 1.00 68.19 306 GLY A O 1
ATOM 2408 N N . GLY A 1 307 ? -19.479 -8.484 10.483 1.00 65.81 307 GLY A N 1
ATOM 2409 C CA . GLY A 1 307 ? -19.517 -7.798 11.779 1.00 65.81 307 GLY A CA 1
ATOM 2410 C C . GLY A 1 307 ? -20.657 -6.782 11.872 1.00 65.81 307 GLY A C 1
ATOM 2411 O O . GLY A 1 307 ? -21.092 -6.245 10.850 1.00 65.81 307 GLY A O 1
ATOM 2412 N N . ASP A 1 308 ? -21.115 -6.504 13.093 1.00 68.31 308 ASP A N 1
ATOM 2413 C CA . ASP A 1 308 ? -22.097 -5.450 13.358 1.00 68.31 308 ASP A CA 1
ATOM 2414 C C . ASP A 1 308 ? -21.522 -4.064 13.020 1.00 68.31 308 ASP A C 1
ATOM 2416 O O . ASP A 1 308 ? -20.326 -3.801 13.176 1.00 68.31 308 ASP A O 1
ATOM 2420 N N . LEU A 1 309 ? -22.391 -3.163 12.554 1.00 78.12 309 LEU A N 1
ATOM 2421 C CA . LEU A 1 309 ? -22.062 -1.758 12.316 1.00 78.12 309 LEU A CA 1
ATOM 2422 C C . LEU A 1 309 ? -21.499 -1.127 13.598 1.00 78.12 309 LEU A C 1
ATOM 2424 O O . LEU A 1 309 ? -22.184 -1.079 14.620 1.00 78.12 309 LEU A O 1
ATOM 2428 N N . VAL A 1 310 ? -20.283 -0.577 13.524 1.00 84.00 310 VAL A N 1
ATOM 2429 C CA . VAL A 1 310 ? -19.717 0.223 14.618 1.00 84.00 310 VAL A CA 1
ATOM 2430 C C . VAL A 1 310 ? -19.993 1.693 14.355 1.00 84.00 310 VAL A C 1
ATOM 2432 O O . VAL A 1 310 ? -19.638 2.242 13.307 1.00 84.00 310 VAL A O 1
ATOM 2435 N N . ALA A 1 311 ? -20.623 2.332 15.332 1.00 87.56 311 ALA A N 1
ATOM 2436 C CA . ALA A 1 311 ? -21.030 3.720 15.267 1.00 87.56 311 ALA A CA 1
ATOM 2437 C C . ALA A 1 311 ? -20.632 4.466 16.530 1.00 87.56 311 ALA A C 1
ATOM 2439 O O . ALA A 1 311 ? -20.815 3.959 17.633 1.00 87.56 311 ALA A O 1
ATOM 2440 N N . VAL A 1 312 ? -20.150 5.694 16.365 1.00 88.88 312 VAL A N 1
ATOM 2441 C CA . VAL A 1 312 ? -19.753 6.557 17.478 1.00 88.88 312 VAL A CA 1
ATOM 2442 C C . VAL A 1 312 ? -20.341 7.942 17.245 1.00 88.88 312 VAL A C 1
ATOM 2444 O O . VAL A 1 312 ? -20.196 8.525 16.171 1.00 88.88 312 VAL A O 1
ATOM 2447 N N . GLY A 1 313 ? -21.076 8.463 18.231 1.00 84.94 313 GLY A N 1
ATOM 2448 C CA . GLY A 1 313 ? -21.687 9.796 18.145 1.00 84.94 313 GLY A CA 1
ATOM 2449 C C . GLY A 1 313 ? -22.663 9.974 16.971 1.00 84.94 313 GLY A C 1
ATOM 2450 O O . GLY A 1 313 ? -22.697 11.043 16.366 1.00 84.94 313 GLY A O 1
ATOM 2451 N N . GLY A 1 314 ? -23.411 8.925 16.603 1.00 86.25 314 GLY A N 1
ATOM 2452 C CA . GLY A 1 314 ? -24.372 8.952 15.488 1.00 86.25 314 GLY A CA 1
ATOM 2453 C C . GLY A 1 314 ? -23.745 8.908 14.087 1.00 86.25 314 GLY A C 1
ATOM 2454 O O . GLY A 1 314 ? -24.467 8.964 13.090 1.00 86.25 314 GLY A O 1
ATOM 2455 N N . LYS A 1 315 ? -22.415 8.785 13.996 1.00 90.19 315 LYS A N 1
ATOM 2456 C CA . LYS A 1 315 ? -21.676 8.591 12.746 1.00 90.19 315 LYS A CA 1
ATOM 2457 C C . LYS A 1 315 ? -21.215 7.149 12.613 1.00 90.19 315 LYS A C 1
ATOM 2459 O O . LYS A 1 315 ? -20.840 6.514 13.599 1.00 90.19 315 LYS A O 1
ATOM 2464 N N . VAL A 1 316 ? -21.187 6.656 11.382 1.00 89.81 316 VAL A N 1
ATOM 2465 C CA . VAL A 1 316 ? -20.589 5.357 11.066 1.00 89.81 316 VAL A CA 1
ATOM 2466 C C . VAL A 1 316 ? -19.072 5.445 11.240 1.00 89.81 316 VAL A C 1
ATOM 2468 O O . VAL A 1 316 ? -18.437 6.293 10.615 1.00 89.81 316 VAL A O 1
ATOM 2471 N N . ALA A 1 317 ? -18.491 4.575 12.066 1.00 89.25 317 ALA A N 1
ATOM 2472 C CA . ALA A 1 317 ? -17.041 4.447 12.195 1.00 89.25 317 ALA A CA 1
ATOM 2473 C C . ALA A 1 317 ? -16.476 3.562 11.073 1.00 89.25 317 ALA A C 1
ATOM 2475 O O . ALA A 1 317 ? -15.545 3.958 10.376 1.00 89.25 317 ALA A O 1
ATOM 2476 N N . LEU A 1 318 ? -17.060 2.376 10.877 1.00 88.25 318 LEU A N 1
ATOM 2477 C CA . LEU A 1 318 ? -16.673 1.453 9.812 1.00 88.25 318 LEU A CA 1
ATOM 2478 C C . LEU A 1 318 ? -17.829 0.503 9.466 1.00 88.25 318 LEU A C 1
ATOM 2480 O O . LEU A 1 318 ? -18.570 0.072 10.350 1.00 88.25 318 LEU A O 1
ATOM 2484 N N . LEU A 1 319 ? -17.949 0.164 8.182 1.00 86.88 319 LEU A N 1
ATOM 2485 C CA . LEU A 1 319 ? -18.919 -0.786 7.631 1.00 86.88 319 LEU A CA 1
ATOM 2486 C C . LEU A 1 319 ? -18.222 -1.784 6.694 1.00 86.88 319 LEU A C 1
ATOM 2488 O O . LEU A 1 319 ? -17.126 -1.490 6.199 1.00 86.88 319 LEU A O 1
ATOM 2492 N N . PRO A 1 320 ? -18.855 -2.939 6.411 1.00 90.56 320 PRO A N 1
ATOM 2493 C CA . PRO A 1 320 ? -18.475 -3.784 5.287 1.00 90.56 320 PRO A CA 1
ATOM 2494 C C . PRO A 1 320 ? -18.389 -2.972 3.995 1.00 90.56 320 PRO A C 1
ATOM 2496 O O . PRO A 1 320 ? -19.291 -2.191 3.698 1.00 90.56 320 PRO A O 1
ATOM 2499 N N . ILE A 1 321 ? -17.324 -3.172 3.219 1.00 91.94 321 ILE A N 1
ATOM 2500 C CA . ILE A 1 321 ? -17.132 -2.480 1.941 1.00 91.94 321 ILE A CA 1
ATOM 2501 C C . ILE A 1 321 ? -17.468 -3.471 0.822 1.00 91.94 321 ILE A C 1
ATOM 2503 O O . ILE A 1 321 ? -16.625 -4.310 0.489 1.00 91.94 321 ILE A O 1
ATOM 2507 N N . PRO A 1 322 ? -18.685 -3.433 0.250 1.00 91.00 322 PRO A N 1
ATOM 2508 C CA . PRO A 1 322 ? -19.044 -4.335 -0.835 1.00 91.00 322 PRO A CA 1
ATOM 2509 C C . PRO A 1 322 ? -18.199 -4.024 -2.072 1.00 91.00 322 PRO A C 1
ATOM 2511 O O . PRO A 1 322 ? -17.925 -2.860 -2.369 1.00 91.00 322 PRO A O 1
ATOM 2514 N N . LEU A 1 323 ? -17.797 -5.068 -2.794 1.00 93.31 323 LEU A N 1
ATOM 2515 C CA . LEU A 1 323 ? -17.014 -4.951 -4.022 1.00 93.31 323 LEU A CA 1
ATOM 2516 C C . LEU A 1 323 ? -17.844 -5.449 -5.203 1.00 93.31 323 LEU A C 1
ATOM 2518 O O . LEU A 1 323 ? -18.140 -6.642 -5.272 1.00 93.31 323 LEU A O 1
ATOM 2522 N N . GLY A 1 324 ? -18.204 -4.547 -6.112 1.00 92.69 324 GLY A N 1
ATOM 2523 C CA . GLY A 1 324 ? -18.993 -4.830 -7.310 1.00 92.69 324 GLY A CA 1
ATOM 2524 C C . GLY A 1 324 ? -18.225 -4.595 -8.611 1.00 92.69 324 GLY A C 1
ATOM 2525 O O . GLY A 1 324 ? -16.993 -4.509 -8.644 1.00 92.69 324 GLY A O 1
ATOM 2526 N N . THR A 1 325 ? -18.968 -4.449 -9.707 1.00 91.75 325 THR A N 1
ATOM 2527 C CA . THR A 1 325 ? -18.407 -4.210 -11.046 1.00 91.75 325 THR A CA 1
ATOM 2528 C C . THR A 1 325 ? -17.641 -2.885 -11.115 1.00 91.75 325 THR A C 1
ATOM 2530 O O . THR A 1 325 ? -16.584 -2.812 -11.741 1.00 91.75 325 THR A O 1
ATOM 2533 N N . ALA A 1 326 ? -18.115 -1.837 -10.433 1.00 90.69 326 ALA A N 1
ATOM 2534 C CA . ALA A 1 326 ? -17.412 -0.553 -10.376 1.00 90.69 326 ALA A CA 1
ATOM 2535 C C . ALA A 1 326 ? -16.028 -0.683 -9.711 1.00 90.69 326 ALA A C 1
ATOM 2537 O O . ALA A 1 326 ? -15.040 -0.149 -10.227 1.00 90.69 326 ALA A O 1
ATOM 2538 N N . ASP A 1 327 ? -15.944 -1.451 -8.619 1.00 93.38 327 ASP A N 1
ATOM 2539 C CA . ASP A 1 327 ? -14.689 -1.734 -7.923 1.00 93.38 327 ASP A CA 1
ATOM 2540 C C . ASP A 1 327 ? -13.748 -2.570 -8.804 1.00 93.38 327 ASP A C 1
ATOM 2542 O O . ASP A 1 327 ? -12.549 -2.296 -8.866 1.00 93.38 327 ASP A O 1
ATOM 2546 N N . PHE A 1 328 ? -14.270 -3.550 -9.550 1.00 94.81 328 PHE A N 1
ATOM 2547 C CA . PHE A 1 328 ? -13.470 -4.312 -10.512 1.00 94.81 328 PHE A CA 1
ATOM 2548 C C . PHE A 1 328 ? -12.813 -3.397 -11.554 1.00 94.81 328 PHE A C 1
ATOM 2550 O O . PHE A 1 328 ? -11.602 -3.490 -11.778 1.00 94.81 328 PHE A O 1
ATOM 2557 N N . LEU A 1 329 ? -13.583 -2.491 -12.163 1.00 92.31 329 LEU A N 1
ATOM 2558 C CA . LEU A 1 329 ? -13.083 -1.589 -13.202 1.00 92.31 329 LEU A CA 1
ATOM 2559 C C . LEU A 1 329 ? -11.989 -0.654 -12.671 1.00 92.31 329 LEU A C 1
ATOM 2561 O O . LEU A 1 329 ? -10.914 -0.563 -13.270 1.00 92.31 329 LEU A O 1
ATOM 2565 N N . VAL A 1 330 ? -12.214 -0.006 -11.524 1.00 94.75 330 VAL A N 1
ATOM 2566 C CA . VAL A 1 330 ? -11.255 0.966 -10.974 1.00 94.75 330 VAL A CA 1
ATOM 2567 C C . VAL A 1 330 ? -9.966 0.302 -10.478 1.00 94.75 330 VAL A C 1
ATOM 2569 O O . VAL A 1 330 ? -8.882 0.845 -10.684 1.00 94.75 330 VAL A O 1
ATOM 2572 N N . HIS A 1 331 ? -10.028 -0.919 -9.934 1.00 97.50 331 HIS A N 1
ATOM 2573 C CA . HIS A 1 331 ? -8.816 -1.661 -9.568 1.00 97.50 331 HIS A CA 1
ATOM 2574 C C . HIS A 1 331 ? -7.972 -2.037 -10.796 1.00 97.50 331 HIS A C 1
ATOM 2576 O O . HIS A 1 331 ? -6.741 -2.027 -10.715 1.00 97.50 331 HIS A O 1
ATOM 2582 N N . HIS A 1 332 ? -8.593 -2.297 -11.952 1.00 97.38 332 HIS A N 1
ATOM 2583 C CA . HIS A 1 332 ? -7.852 -2.500 -13.201 1.00 97.38 332 HIS A CA 1
ATOM 2584 C C . HIS A 1 332 ? -7.259 -1.194 -13.749 1.00 97.38 332 HIS A C 1
ATOM 2586 O O . HIS A 1 332 ? -6.175 -1.232 -14.333 1.00 97.38 332 HIS A O 1
ATOM 2592 N N . ILE A 1 333 ? -7.887 -0.037 -13.499 1.00 97.44 333 ILE A N 1
ATOM 2593 C CA . ILE A 1 333 ? -7.266 1.271 -13.762 1.00 97.44 333 ILE A CA 1
ATOM 2594 C C . ILE A 1 333 ? -6.043 1.475 -12.862 1.00 97.44 333 ILE A C 1
ATOM 2596 O O . ILE A 1 333 ? -4.993 1.860 -13.370 1.00 97.44 333 ILE A O 1
ATOM 2600 N N . HIS A 1 334 ? -6.125 1.162 -11.563 1.00 98.25 334 HIS A N 1
ATOM 2601 C CA . HIS A 1 334 ? -4.959 1.230 -10.673 1.00 98.25 334 HIS A CA 1
ATOM 2602 C C . HIS A 1 334 ? -3.826 0.333 -11.174 1.00 98.25 334 HIS A C 1
ATOM 2604 O O . HIS A 1 334 ? -2.674 0.760 -11.247 1.00 98.25 334 HIS A O 1
ATOM 2610 N N . ALA A 1 335 ? -4.148 -0.905 -11.564 1.00 98.56 335 ALA A N 1
ATOM 2611 C CA . ALA A 1 335 ? -3.170 -1.811 -12.146 1.00 98.56 335 ALA A CA 1
ATOM 2612 C C . ALA A 1 335 ? -2.542 -1.193 -13.402 1.00 98.56 335 ALA A C 1
ATOM 2614 O O . ALA A 1 335 ? -1.318 -1.138 -13.496 1.00 98.56 335 ALA A O 1
ATOM 2615 N N . PHE A 1 336 ? -3.346 -0.671 -14.329 1.00 98.56 336 PHE A N 1
ATOM 2616 C CA . PHE A 1 336 ? -2.865 0.004 -15.532 1.00 98.56 336 PHE A CA 1
ATOM 2617 C C . PHE A 1 336 ? -1.895 1.153 -15.211 1.00 98.56 336 PHE A C 1
ATOM 2619 O O . PHE A 1 336 ? -0.760 1.150 -15.694 1.00 98.56 336 PHE A O 1
ATOM 2626 N N . THR A 1 337 ? -2.294 2.110 -14.370 1.00 98.50 337 THR A N 1
ATOM 2627 C CA . THR A 1 337 ? -1.483 3.301 -14.074 1.00 98.50 337 THR A CA 1
ATOM 2628 C C . THR A 1 337 ? -0.194 2.959 -13.327 1.00 98.50 337 THR A C 1
ATOM 2630 O O . THR A 1 337 ? 0.858 3.536 -13.621 1.00 98.50 337 THR A O 1
ATOM 2633 N N . ILE A 1 338 ? -0.231 1.978 -12.418 1.00 98.69 338 ILE A N 1
ATOM 2634 C CA . ILE A 1 338 ? 0.964 1.472 -11.731 1.00 98.69 338 ILE A CA 1
ATOM 2635 C C . ILE A 1 338 ? 1.905 0.796 -12.734 1.00 98.69 338 ILE A C 1
ATOM 2637 O O . ILE A 1 338 ? 3.095 1.110 -12.750 1.00 98.69 338 ILE A O 1
ATOM 2641 N N . HIS A 1 339 ? 1.402 -0.081 -13.611 1.00 98.81 339 HIS A N 1
ATOM 2642 C CA . HIS A 1 339 ? 2.241 -0.781 -14.592 1.00 98.81 339 HIS A CA 1
ATOM 2643 C C . HIS A 1 339 ? 2.896 0.183 -15.585 1.00 98.81 339 HIS A C 1
ATOM 2645 O O . HIS A 1 339 ? 4.071 0.001 -15.904 1.00 98.81 339 HIS A O 1
ATOM 2651 N N . VAL A 1 340 ? 2.201 1.241 -16.020 1.00 98.81 340 VAL A N 1
ATOM 2652 C CA . VAL A 1 340 ? 2.808 2.276 -16.875 1.00 98.81 340 VAL A CA 1
ATOM 2653 C C . VAL A 1 340 ? 3.877 3.067 -16.116 1.00 98.81 340 VAL A C 1
ATOM 2655 O O . VAL A 1 340 ? 4.956 3.320 -16.656 1.00 98.81 340 VAL A O 1
ATOM 2658 N N . THR A 1 341 ? 3.634 3.401 -14.846 1.00 98.75 341 THR A N 1
ATOM 2659 C CA . THR A 1 341 ? 4.648 4.047 -13.995 1.00 98.75 341 THR A CA 1
ATOM 2660 C C . THR A 1 341 ? 5.897 3.165 -13.882 1.00 98.75 341 THR A C 1
ATOM 2662 O O . THR A 1 341 ? 7.013 3.630 -14.123 1.00 98.75 341 THR A O 1
ATOM 2665 N N . VAL A 1 342 ? 5.723 1.866 -13.609 1.00 98.81 342 VAL A N 1
ATOM 2666 C CA . VAL A 1 342 ? 6.820 0.886 -13.555 1.00 98.81 342 VAL A CA 1
ATOM 2667 C C . VAL A 1 342 ? 7.517 0.756 -14.908 1.00 98.81 342 VAL A C 1
ATOM 2669 O O . VAL A 1 342 ? 8.744 0.737 -14.939 1.00 98.81 342 VAL A O 1
ATOM 2672 N N . LEU A 1 343 ? 6.785 0.724 -16.026 1.00 98.81 343 LEU A N 1
ATOM 2673 C CA . LEU A 1 343 ? 7.353 0.660 -17.376 1.00 98.81 343 LEU A CA 1
ATOM 2674 C C . LEU A 1 343 ? 8.333 1.805 -17.621 1.00 98.81 343 LEU A C 1
ATOM 2676 O O . LEU A 1 343 ? 9.458 1.571 -18.066 1.00 98.81 343 LEU A O 1
ATOM 2680 N N . ILE A 1 344 ? 7.918 3.031 -17.312 1.00 98.75 344 ILE A N 1
ATOM 2681 C CA . ILE A 1 344 ? 8.729 4.232 -17.518 1.00 98.75 344 ILE A CA 1
ATOM 2682 C C . ILE A 1 344 ? 9.973 4.191 -16.629 1.00 98.75 344 ILE A C 1
ATOM 2684 O O . ILE A 1 344 ? 11.095 4.333 -17.124 1.00 98.75 344 ILE A O 1
ATOM 2688 N N . LEU A 1 345 ? 9.788 3.949 -15.330 1.00 98.81 345 LEU A N 1
ATOM 2689 C CA . LEU A 1 345 ? 10.872 3.953 -14.352 1.00 98.81 345 LEU A CA 1
ATOM 2690 C C . LEU A 1 345 ? 11.879 2.823 -14.608 1.00 98.81 345 LEU A C 1
ATOM 2692 O O . LEU A 1 345 ? 13.084 3.070 -14.687 1.00 98.81 345 LEU A O 1
ATOM 2696 N N . LEU A 1 346 ? 11.401 1.595 -14.819 1.00 98.75 346 LEU A N 1
ATOM 2697 C CA . LEU A 1 346 ? 12.245 0.429 -15.077 1.00 98.75 346 LEU A CA 1
ATOM 2698 C C . LEU A 1 346 ? 13.000 0.568 -16.401 1.00 98.75 346 LEU A C 1
ATOM 2700 O O . LEU A 1 346 ? 14.191 0.263 -16.463 1.00 98.75 346 LEU A O 1
ATOM 2704 N N . LYS A 1 347 ? 12.354 1.088 -17.454 1.00 98.75 347 LYS A N 1
ATOM 2705 C CA . LYS A 1 347 ? 13.039 1.403 -18.714 1.00 98.75 347 LYS A CA 1
ATOM 2706 C C . LYS A 1 347 ? 14.142 2.442 -18.497 1.00 98.75 347 LYS A C 1
ATOM 2708 O O . LYS A 1 347 ? 15.231 2.281 -19.047 1.00 98.75 347 LYS A O 1
ATOM 2713 N N . GLY A 1 348 ? 13.894 3.461 -17.673 1.00 98.31 348 GLY A N 1
ATOM 2714 C CA . GLY A 1 348 ? 14.898 4.456 -17.291 1.00 98.31 348 GLY A CA 1
ATOM 2715 C C . GLY A 1 348 ? 16.138 3.831 -16.653 1.00 98.31 348 GLY A C 1
ATOM 2716 O O . GLY A 1 348 ? 17.254 4.153 -17.052 1.00 98.31 348 GLY A O 1
ATOM 2717 N N . VAL A 1 349 ? 15.950 2.881 -15.732 1.00 98.69 349 VAL A N 1
ATOM 2718 C CA . VAL A 1 349 ? 17.043 2.161 -15.054 1.00 98.69 349 VAL A CA 1
ATOM 2719 C C . VAL A 1 349 ? 17.792 1.233 -16.018 1.00 98.69 349 VAL A C 1
ATOM 2721 O O . VAL A 1 349 ? 19.013 1.328 -16.153 1.00 98.69 349 VAL A O 1
ATOM 2724 N N . LEU A 1 350 ? 17.082 0.353 -16.734 1.00 98.44 350 LEU A N 1
ATOM 2725 C CA . LEU A 1 350 ? 17.697 -0.685 -17.575 1.00 98.44 350 LEU A CA 1
ATOM 2726 C C . LEU A 1 350 ? 18.431 -0.121 -18.803 1.00 98.44 350 LEU A C 1
ATOM 2728 O O . LEU A 1 350 ? 19.376 -0.741 -19.300 1.00 98.44 350 LEU A O 1
ATOM 2732 N N . PHE A 1 351 ? 18.013 1.046 -19.300 1.00 98.38 351 PHE A N 1
ATOM 2733 C CA . PHE A 1 351 ? 18.597 1.714 -20.469 1.00 98.38 351 PHE A CA 1
ATOM 2734 C C . PHE A 1 351 ? 19.411 2.965 -20.107 1.00 98.38 351 PHE A C 1
ATOM 2736 O O . PHE A 1 351 ? 19.726 3.764 -20.997 1.00 98.38 351 PHE A O 1
ATOM 2743 N N . ALA A 1 352 ? 19.770 3.130 -18.828 1.00 97.94 352 ALA A N 1
ATOM 2744 C CA . ALA A 1 352 ? 20.571 4.253 -18.344 1.00 97.94 352 ALA A CA 1
ATOM 2745 C C . ALA A 1 352 ? 21.985 4.260 -18.948 1.00 97.94 352 ALA A C 1
ATOM 2747 O O . ALA A 1 352 ? 22.478 5.299 -19.373 1.00 97.94 352 ALA A O 1
ATOM 2748 N N . ARG A 1 353 ? 22.629 3.087 -19.027 1.00 97.31 353 ARG A N 1
ATOM 2749 C CA . ARG A 1 353 ? 24.020 2.964 -19.500 1.00 97.31 353 ARG A CA 1
ATOM 2750 C C . ARG A 1 353 ? 24.161 2.912 -21.014 1.00 97.31 353 ARG A C 1
ATOM 2752 O O . ARG A 1 353 ? 25.146 3.388 -21.563 1.00 97.31 353 ARG A O 1
ATOM 2759 N N . SER A 1 354 ? 23.210 2.276 -21.686 1.00 97.38 354 SER A N 1
ATOM 2760 C CA . SER A 1 354 ? 23.261 2.059 -23.129 1.00 97.38 354 SER A CA 1
ATOM 2761 C C . SER A 1 354 ? 21.879 1.739 -23.674 1.00 97.38 354 SER A C 1
ATOM 2763 O O . SER A 1 354 ? 20.998 1.258 -22.960 1.00 97.38 354 SER A O 1
ATOM 2765 N N . SER A 1 355 ? 21.704 1.969 -24.965 1.00 97.62 355 SER A N 1
ATOM 2766 C CA . SER A 1 355 ? 20.529 1.580 -25.739 1.00 97.62 355 SER A CA 1
ATOM 2767 C C . SER A 1 355 ? 20.955 1.254 -27.168 1.00 97.62 355 SER A C 1
ATOM 2769 O O . SER A 1 355 ? 22.083 1.550 -27.553 1.00 97.62 355 SER A O 1
ATOM 2771 N N . ARG A 1 356 ? 20.054 0.689 -27.979 1.00 97.00 356 ARG A N 1
ATOM 2772 C CA . ARG A 1 356 ? 20.334 0.473 -29.410 1.00 97.00 356 ARG A CA 1
ATOM 2773 C C . ARG A 1 356 ? 20.580 1.787 -30.169 1.00 97.00 356 ARG A C 1
ATOM 2775 O O . ARG A 1 356 ? 21.311 1.784 -31.147 1.00 97.00 356 ARG A O 1
ATOM 2782 N N . LEU A 1 357 ? 19.979 2.891 -29.712 1.00 96.62 357 LEU A N 1
ATOM 2783 C CA . LEU A 1 357 ? 20.081 4.210 -30.346 1.00 96.62 357 LEU A CA 1
ATOM 2784 C C . LEU A 1 357 ? 21.350 4.973 -29.934 1.00 96.62 357 LEU A C 1
ATOM 2786 O O . LEU A 1 357 ? 22.005 5.579 -30.775 1.00 96.62 357 LEU A O 1
ATOM 2790 N N . ILE A 1 358 ? 21.674 4.940 -28.638 1.00 97.06 358 ILE A N 1
ATOM 2791 C CA . ILE A 1 358 ? 22.837 5.605 -28.030 1.00 97.06 358 ILE A CA 1
ATOM 2792 C C . ILE A 1 358 ? 23.599 4.543 -27.224 1.00 97.06 358 ILE A C 1
ATOM 2794 O O . ILE A 1 358 ? 23.176 4.218 -26.101 1.00 97.06 358 ILE A O 1
ATOM 2798 N N . PRO A 1 359 ? 24.653 3.937 -27.802 1.00 96.00 359 PRO A N 1
ATOM 2799 C CA . PRO A 1 359 ? 25.426 2.877 -27.155 1.00 96.00 359 PRO A CA 1
ATOM 2800 C C . PRO A 1 359 ? 26.240 3.360 -25.950 1.00 96.00 359 PRO A C 1
ATOM 2802 O O . PRO A 1 359 ? 26.365 2.636 -24.968 1.00 96.00 359 PRO A O 1
ATOM 2805 N N . ASP A 1 360 ? 26.744 4.589 -26.003 1.00 95.38 360 ASP A N 1
ATOM 2806 C CA . ASP A 1 360 ? 27.666 5.212 -25.050 1.00 95.38 360 ASP A CA 1
ATOM 2807 C C . ASP A 1 360 ? 26.964 6.148 -24.053 1.00 95.38 360 ASP A C 1
ATOM 2809 O O . ASP A 1 360 ? 27.579 7.039 -23.470 1.00 95.38 360 ASP A O 1
ATOM 2813 N N . LYS A 1 361 ? 25.667 5.922 -23.804 1.00 96.94 361 LYS A N 1
ATOM 2814 C CA . LYS A 1 361 ? 24.832 6.791 -22.961 1.00 96.94 361 LYS A CA 1
ATOM 2815 C C . LYS A 1 361 ? 25.404 7.012 -21.553 1.00 96.94 361 LYS A C 1
ATOM 2817 O O . LYS A 1 361 ? 25.252 8.097 -21.004 1.00 96.94 361 LYS A O 1
ATOM 2822 N N . ALA A 1 362 ? 26.098 6.023 -20.988 1.00 94.56 362 ALA A N 1
ATOM 2823 C CA . ALA A 1 362 ? 26.771 6.145 -19.694 1.00 94.56 362 ALA A CA 1
ATOM 2824 C C . ALA A 1 362 ? 27.753 7.336 -19.633 1.00 94.56 362 ALA A C 1
ATOM 2826 O O . ALA A 1 362 ? 27.885 7.953 -18.578 1.00 94.56 362 ALA A O 1
ATOM 2827 N N . ASN A 1 363 ? 28.384 7.698 -20.757 1.00 95.88 363 ASN A N 1
ATOM 2828 C CA . ASN A 1 363 ? 29.330 8.814 -20.841 1.00 95.88 363 ASN A CA 1
ATOM 2829 C C . ASN A 1 363 ? 28.634 10.184 -20.798 1.00 95.88 363 ASN A C 1
ATOM 2831 O O . ASN A 1 363 ? 29.250 11.17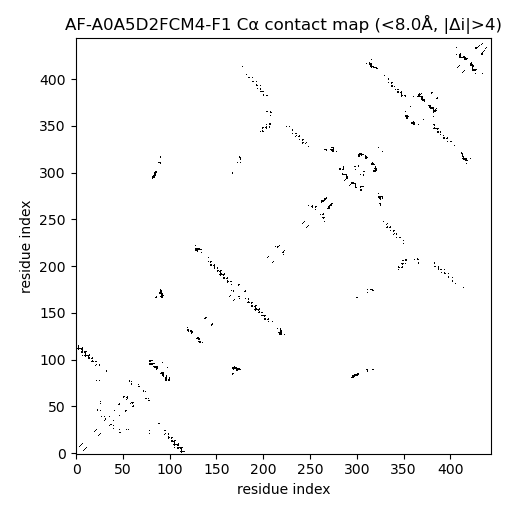3 -20.412 1.00 95.88 363 ASN A O 1
ATOM 2835 N N . LEU A 1 364 ? 27.344 10.244 -21.149 1.00 94.56 364 LEU A N 1
ATOM 2836 C CA . LEU A 1 364 ? 26.533 11.466 -21.118 1.00 94.56 364 LEU A CA 1
ATOM 2837 C C . LEU A 1 364 ? 26.001 11.798 -19.711 1.00 94.56 364 LEU A C 1
ATOM 2839 O O . LEU A 1 364 ? 25.402 12.854 -19.518 1.00 94.56 364 LEU A O 1
ATOM 2843 N N . SER A 1 365 ? 26.266 10.943 -18.712 1.00 94.12 365 SER A N 1
ATOM 2844 C CA . SER A 1 365 ? 25.791 11.053 -17.324 1.00 94.12 365 SER A CA 1
ATOM 2845 C C . SER A 1 365 ? 24.307 10.697 -17.127 1.00 94.12 365 SER A C 1
ATOM 2847 O O . SER A 1 365 ? 23.600 10.267 -18.030 1.00 94.12 365 SER A O 1
ATOM 2849 N N . PHE A 1 366 ? 23.825 10.819 -15.888 1.00 97.69 366 PHE A N 1
ATOM 2850 C CA . PHE A 1 366 ? 22.443 10.508 -15.501 1.00 97.69 366 PHE A CA 1
ATOM 2851 C C . PHE A 1 366 ? 21.440 11.563 -15.991 1.00 97.69 366 PHE A C 1
ATOM 2853 O O . PHE A 1 366 ? 20.310 11.224 -16.346 1.00 97.69 366 PHE A O 1
ATOM 2860 N N . ARG A 1 367 ? 21.855 12.837 -16.002 1.00 98.19 367 ARG A N 1
ATOM 2861 C CA . ARG A 1 367 ? 21.006 13.993 -16.305 1.00 98.19 367 ARG A CA 1
ATOM 2862 C C . ARG A 1 367 ? 21.603 14.807 -17.446 1.00 98.19 367 ARG A C 1
ATOM 2864 O O . ARG A 1 367 ? 22.556 15.552 -17.234 1.00 98.19 367 ARG A O 1
ATOM 2871 N N . PHE A 1 368 ? 21.000 14.680 -18.619 1.00 97.56 368 PHE A N 1
ATOM 2872 C CA . PHE A 1 368 ? 21.322 15.430 -19.830 1.00 97.56 368 PHE A CA 1
ATOM 2873 C C . PHE A 1 368 ? 20.060 15.502 -20.711 1.00 97.56 368 PHE A C 1
ATOM 2875 O O . PHE A 1 368 ? 19.245 14.587 -20.648 1.00 97.56 368 PHE A O 1
ATOM 2882 N N . PRO A 1 369 ? 19.855 16.562 -21.511 1.00 95.06 369 PRO A N 1
ATOM 2883 C CA . PRO A 1 369 ? 18.578 16.772 -22.205 1.00 95.06 369 PRO A CA 1
ATOM 2884 C C . PRO A 1 369 ? 18.384 15.899 -23.462 1.00 95.06 369 PRO A C 1
ATOM 2886 O O . PRO A 1 369 ? 17.269 15.471 -23.765 1.00 95.06 369 PRO A O 1
ATOM 2889 N N . CYS A 1 370 ? 19.453 15.676 -24.232 1.00 96.25 370 CYS A N 1
ATOM 2890 C CA . CYS A 1 370 ? 19.462 14.892 -25.473 1.00 96.25 370 CYS A CA 1
ATOM 2891 C C . CYS A 1 370 ? 20.905 14.595 -25.932 1.00 96.25 370 CYS A C 1
ATOM 2893 O O . CYS A 1 370 ? 21.852 15.145 -25.374 1.00 96.25 370 CYS A O 1
ATOM 2895 N N . ASP A 1 371 ? 21.053 13.771 -26.972 1.00 95.75 371 ASP A N 1
ATOM 2896 C CA . ASP A 1 371 ? 22.269 13.570 -27.787 1.00 95.75 371 ASP A CA 1
ATOM 2897 C C . ASP A 1 371 ? 22.085 14.203 -29.191 1.00 95.75 371 ASP A C 1
ATOM 2899 O O . ASP A 1 371 ? 22.284 13.587 -30.241 1.00 95.75 371 ASP A O 1
ATOM 2903 N N . GLY A 1 372 ? 21.573 15.439 -29.211 1.00 94.44 372 GLY A N 1
ATOM 2904 C CA . GLY A 1 372 ? 21.324 16.223 -30.423 1.00 94.44 372 GLY A CA 1
ATOM 2905 C C . GLY A 1 372 ? 20.113 15.786 -31.277 1.00 94.44 372 GLY A C 1
ATOM 2906 O O . GLY A 1 372 ? 19.425 14.804 -30.983 1.00 94.44 372 GLY A O 1
ATOM 2907 N N . PRO A 1 373 ? 19.823 16.522 -32.367 1.00 94.50 373 PRO A N 1
ATOM 2908 C CA . PRO A 1 373 ? 18.673 16.266 -33.243 1.00 94.50 373 PRO A CA 1
ATOM 2909 C C . PRO A 1 373 ? 18.893 15.116 -34.244 1.00 94.50 373 PRO A C 1
ATOM 2911 O O . PRO A 1 373 ? 17.989 14.775 -35.005 1.00 94.50 373 PRO A O 1
ATOM 2914 N N . GLY A 1 374 ? 20.091 14.522 -34.279 1.00 91.69 374 GLY A N 1
ATOM 2915 C CA . GLY A 1 374 ? 20.404 13.396 -35.158 1.00 91.69 374 GLY A CA 1
ATOM 2916 C C . GLY A 1 374 ? 19.564 12.147 -34.857 1.00 91.69 374 GLY A C 1
ATOM 2917 O O . GLY A 1 374 ? 18.860 12.070 -33.853 1.00 91.69 374 GLY A O 1
ATOM 2918 N N . ARG A 1 375 ? 19.643 11.138 -35.737 1.00 90.56 375 ARG A N 1
ATOM 2919 C CA . ARG A 1 375 ? 18.941 9.840 -35.598 1.00 90.56 375 ARG A CA 1
ATOM 2920 C C . ARG A 1 375 ? 17.408 9.950 -35.451 1.00 90.56 375 ARG A C 1
ATOM 2922 O O . ARG A 1 375 ? 16.787 9.072 -34.862 1.00 90.56 375 ARG A O 1
ATOM 2929 N N . GLY A 1 376 ? 16.812 11.019 -35.988 1.00 93.75 376 GLY A N 1
ATOM 2930 C CA . GLY A 1 376 ? 15.373 11.303 -35.883 1.00 93.75 376 GLY A CA 1
ATOM 2931 C C . GLY A 1 376 ? 14.957 12.069 -34.619 1.00 93.75 376 GLY A C 1
ATOM 2932 O O . GLY A 1 376 ? 13.768 12.311 -34.440 1.00 93.75 376 GLY A O 1
ATOM 2933 N N . GLY A 1 377 ? 15.915 12.473 -33.775 1.00 94.31 377 GLY A N 1
ATOM 2934 C CA . GLY A 1 377 ? 15.692 13.189 -32.518 1.00 94.31 377 GLY A CA 1
ATOM 2935 C C . GLY A 1 377 ? 15.932 12.302 -31.293 1.00 94.31 377 GLY A C 1
ATOM 2936 O O . GLY A 1 377 ? 15.404 11.198 -31.190 1.00 94.31 377 GLY A O 1
ATOM 2937 N N . THR A 1 378 ? 16.730 12.790 -30.340 1.00 95.75 378 THR A N 1
ATOM 2938 C CA . THR A 1 378 ? 17.124 12.044 -29.125 1.00 95.75 378 THR A CA 1
ATOM 2939 C C . THR A 1 378 ? 16.681 12.735 -27.831 1.00 95.75 378 THR A C 1
ATOM 2941 O O . THR A 1 378 ? 17.320 12.618 -26.784 1.00 95.75 378 THR A O 1
ATOM 2944 N N . CYS A 1 379 ? 15.588 13.490 -27.895 1.00 96.94 379 CYS A N 1
ATOM 2945 C CA . CYS A 1 379 ? 15.015 14.163 -26.735 1.00 96.94 379 CYS A CA 1
ATOM 2946 C C . CYS A 1 379 ? 14.619 13.155 -25.647 1.00 96.94 379 CYS A C 1
ATOM 2948 O O . CYS A 1 379 ? 14.104 12.079 -25.951 1.00 96.94 379 CYS A O 1
ATOM 2950 N N . GLN A 1 380 ? 14.821 13.526 -24.381 1.00 96.88 380 GLN A N 1
ATOM 2951 C CA . GLN A 1 380 ? 14.322 12.786 -23.214 1.00 96.88 380 GLN A CA 1
ATOM 2952 C C . GLN A 1 380 ? 14.819 11.331 -23.097 1.00 96.88 380 GLN A C 1
ATOM 2954 O O . GLN A 1 380 ? 14.140 10.437 -22.587 1.00 96.88 380 GLN A O 1
ATOM 2959 N N . VAL A 1 381 ? 16.032 11.065 -23.582 1.00 97.12 381 VAL A N 1
ATOM 2960 C CA . VAL A 1 381 ? 16.644 9.727 -23.543 1.00 97.12 381 VAL A CA 1
ATOM 2961 C C . VAL A 1 381 ? 17.402 9.441 -22.247 1.00 97.12 381 VAL A C 1
ATOM 2963 O O . VAL A 1 381 ? 17.784 8.282 -22.035 1.00 97.12 381 VAL A O 1
ATOM 2966 N N . SER A 1 382 ? 17.648 10.451 -21.404 1.00 98.06 382 SER A N 1
ATOM 2967 C CA . SER A 1 382 ? 18.366 10.274 -20.140 1.00 98.06 382 SER A CA 1
ATOM 2968 C C . SER A 1 382 ? 17.505 9.551 -19.107 1.00 98.06 382 SER A C 1
ATOM 2970 O O . SER A 1 382 ? 16.274 9.523 -19.188 1.00 98.06 382 SER A O 1
ATOM 2972 N N . ALA A 1 383 ? 18.148 8.941 -18.112 1.00 97.62 383 ALA A N 1
ATOM 2973 C CA . ALA A 1 383 ? 17.413 8.320 -17.018 1.00 97.62 383 ALA A CA 1
ATOM 2974 C C . ALA A 1 383 ? 16.686 9.362 -16.151 1.00 97.62 383 ALA A C 1
ATOM 2976 O O . ALA A 1 383 ? 15.607 9.072 -15.640 1.00 97.62 383 ALA A O 1
ATOM 2977 N N . TRP A 1 384 ? 17.224 10.582 -16.035 1.00 98.62 384 TRP A N 1
ATOM 2978 C CA . TRP A 1 384 ? 16.535 11.686 -15.366 1.00 98.62 384 TRP A CA 1
ATOM 2979 C C . TRP A 1 384 ? 15.209 12.040 -16.053 1.00 98.62 384 TRP A C 1
ATOM 2981 O O . TRP A 1 384 ? 14.205 12.231 -15.373 1.00 98.62 384 TRP A O 1
ATOM 2991 N N . ASP A 1 385 ? 15.161 12.032 -17.387 1.00 98.50 385 ASP A N 1
ATOM 2992 C CA . ASP A 1 385 ? 13.914 12.291 -18.118 1.00 98.50 385 ASP A CA 1
ATOM 2993 C C . ASP A 1 385 ? 12.868 11.186 -17.900 1.00 98.50 385 ASP A C 1
ATOM 2995 O O . ASP A 1 385 ? 11.670 11.456 -17.875 1.00 98.50 385 ASP A O 1
ATOM 2999 N N . HIS A 1 386 ? 13.297 9.940 -17.666 1.00 98.62 386 HIS A N 1
ATOM 3000 C CA . HIS A 1 386 ? 12.373 8.865 -17.287 1.00 98.62 386 HIS A CA 1
ATOM 3001 C C . HIS A 1 386 ? 11.821 9.072 -15.869 1.00 98.62 386 HIS A C 1
ATOM 3003 O O . HIS A 1 386 ? 10.659 8.767 -15.625 1.00 98.62 386 HIS A O 1
ATOM 3009 N N . VAL A 1 387 ? 12.603 9.638 -14.942 1.00 98.62 387 VAL A N 1
ATOM 3010 C CA . VAL A 1 387 ? 12.095 10.054 -13.621 1.00 98.62 387 VAL A CA 1
ATOM 3011 C C . VAL A 1 387 ? 11.079 11.186 -13.776 1.00 98.62 387 VAL A C 1
ATOM 3013 O O . VAL A 1 387 ? 10.007 11.121 -13.184 1.00 98.62 387 VAL A O 1
ATOM 3016 N N . PHE A 1 388 ? 11.378 12.181 -14.616 1.00 98.56 388 PHE A N 1
ATOM 3017 C CA . PHE A 1 388 ? 10.456 13.271 -14.940 1.00 98.56 388 PHE A CA 1
ATOM 3018 C C . PHE A 1 388 ? 9.117 12.743 -15.476 1.00 98.56 388 PHE A C 1
ATOM 3020 O O . PHE A 1 388 ? 8.073 13.072 -14.924 1.00 98.56 388 PHE A O 1
ATOM 3027 N N . LEU A 1 389 ? 9.132 11.864 -16.483 1.00 98.50 389 LEU A N 1
ATOM 3028 C CA . LEU A 1 389 ? 7.915 11.235 -17.015 1.00 98.50 389 LEU A CA 1
ATOM 3029 C C . LEU A 1 389 ? 7.214 10.347 -15.974 1.00 98.50 389 LEU A C 1
ATOM 3031 O O . LEU A 1 389 ? 5.985 10.324 -15.897 1.00 98.50 389 LEU A O 1
ATOM 3035 N N . GLY A 1 390 ? 7.993 9.639 -15.154 1.00 98.44 390 GLY A N 1
ATOM 3036 C CA . GLY A 1 390 ? 7.493 8.795 -14.075 1.00 98.44 390 GLY A CA 1
ATOM 3037 C C . GLY A 1 390 ? 6.734 9.578 -13.004 1.00 98.44 390 GLY A C 1
ATOM 3038 O O . GLY A 1 390 ? 5.758 9.060 -12.475 1.00 98.44 390 GLY A O 1
ATOM 3039 N N . LEU A 1 391 ? 7.108 10.834 -12.728 1.00 98.62 391 LEU A N 1
ATOM 3040 C CA . LEU A 1 391 ? 6.377 11.699 -11.793 1.00 98.62 391 LEU A CA 1
ATOM 3041 C C . LEU A 1 391 ? 4.955 12.011 -12.275 1.00 98.62 391 LEU A C 1
ATOM 3043 O O . LEU A 1 391 ? 4.037 11.975 -11.463 1.00 98.62 391 LEU A O 1
ATOM 3047 N N . PHE A 1 392 ? 4.744 12.259 -13.573 1.00 98.56 392 PHE A N 1
ATOM 3048 C CA . PHE A 1 392 ? 3.394 12.494 -14.110 1.00 98.56 392 PHE A CA 1
ATOM 3049 C C . PHE A 1 392 ? 2.516 11.245 -14.031 1.00 98.56 392 PHE A C 1
ATOM 3051 O O . PHE A 1 392 ? 1.330 11.341 -13.727 1.00 98.56 392 PHE A O 1
ATOM 3058 N N . TRP A 1 393 ? 3.092 10.069 -14.281 1.00 98.50 393 TRP A N 1
ATOM 3059 C CA . TRP A 1 393 ? 2.349 8.812 -14.191 1.00 98.50 393 TRP A CA 1
ATOM 3060 C C . TRP A 1 393 ? 2.096 8.371 -12.753 1.00 98.50 393 TRP A C 1
ATOM 3062 O O . TRP A 1 393 ? 1.001 7.895 -12.463 1.00 98.50 393 TRP A O 1
ATOM 3072 N N . MET A 1 394 ? 3.040 8.619 -11.843 1.00 98.62 394 MET A N 1
ATOM 3073 C CA . MET A 1 394 ? 2.810 8.481 -10.407 1.00 98.62 394 MET A CA 1
ATOM 3074 C C . MET A 1 394 ? 1.693 9.422 -9.954 1.00 98.62 394 MET A C 1
ATOM 3076 O O . MET A 1 394 ? 0.768 8.963 -9.294 1.00 98.62 394 MET A O 1
ATOM 3080 N N . TYR A 1 395 ? 1.718 10.691 -10.381 1.00 98.62 395 TYR A N 1
ATOM 3081 C CA . TYR A 1 395 ? 0.640 11.643 -10.118 1.00 98.62 395 TYR A CA 1
ATOM 3082 C C . TYR A 1 395 ? -0.709 11.108 -10.591 1.00 98.62 395 TYR A C 1
ATOM 3084 O O . TYR A 1 395 ? -1.626 10.983 -9.789 1.00 98.62 395 TYR A O 1
ATOM 3092 N N . ASN A 1 396 ? -0.802 10.697 -11.857 1.00 97.00 396 ASN A N 1
ATOM 3093 C CA . ASN A 1 396 ? -2.026 10.131 -12.409 1.00 97.00 396 ASN A CA 1
ATOM 3094 C C . ASN A 1 396 ? -2.500 8.903 -11.608 1.00 97.00 396 ASN A C 1
ATOM 3096 O O . ASN A 1 396 ? -3.665 8.809 -11.234 1.00 97.00 396 ASN A O 1
ATOM 3100 N N . SER A 1 397 ? -1.584 7.987 -11.285 1.00 98.19 397 SER A N 1
ATOM 3101 C CA . SER A 1 397 ? -1.897 6.772 -10.535 1.00 98.19 397 SER A CA 1
ATOM 3102 C C . SER A 1 397 ? -2.413 7.071 -9.129 1.00 98.19 397 SER A C 1
ATOM 3104 O O . SER A 1 397 ? -3.440 6.527 -8.732 1.00 98.19 397 SER A O 1
ATOM 3106 N N . ILE A 1 398 ? -1.714 7.913 -8.366 1.00 98.12 398 ILE A N 1
ATOM 3107 C CA . ILE A 1 398 ? -2.099 8.236 -6.989 1.00 98.12 398 ILE A CA 1
ATOM 3108 C C . ILE A 1 398 ? -3.397 9.042 -6.974 1.00 98.12 398 ILE A C 1
ATOM 3110 O O . ILE A 1 398 ? -4.269 8.736 -6.168 1.00 98.12 398 ILE A O 1
ATOM 3114 N N . SER A 1 399 ? -3.573 9.998 -7.892 1.00 97.56 399 SER A N 1
ATOM 3115 C CA . SER A 1 399 ? -4.811 10.773 -8.029 1.00 97.56 399 SER A CA 1
ATOM 3116 C C . SER A 1 399 ? -6.038 9.884 -8.234 1.00 97.56 399 SER A C 1
ATOM 3118 O O . SER A 1 399 ? -7.037 10.066 -7.542 1.00 97.56 399 SER A O 1
ATOM 3120 N N . VAL A 1 400 ? -5.968 8.890 -9.126 1.00 94.06 400 VAL A N 1
ATOM 3121 C CA . VAL A 1 400 ? -7.091 7.958 -9.324 1.00 94.06 400 VAL A CA 1
ATOM 3122 C C . VAL A 1 400 ? -7.365 7.148 -8.055 1.00 94.06 400 VAL A C 1
ATOM 3124 O O . VAL A 1 400 ? -8.525 7.022 -7.668 1.00 94.06 400 VAL A O 1
ATOM 3127 N N . VAL A 1 401 ? -6.326 6.668 -7.360 1.00 97.75 401 VAL A N 1
ATOM 3128 C CA . VAL A 1 401 ? -6.495 5.892 -6.119 1.00 97.75 401 VAL A CA 1
ATOM 3129 C C . VAL A 1 401 ? -7.149 6.718 -5.008 1.00 97.75 401 VAL A C 1
ATOM 3131 O O . VAL A 1 401 ? -8.071 6.234 -4.354 1.00 97.75 401 VAL A O 1
ATOM 3134 N N . ILE A 1 402 ? -6.723 7.967 -4.794 1.00 97.12 402 ILE A N 1
ATOM 3135 C CA . ILE A 1 402 ? -7.301 8.818 -3.738 1.00 97.12 402 ILE A CA 1
ATOM 3136 C C . ILE A 1 402 ? -8.718 9.283 -4.085 1.00 97.12 402 ILE A C 1
ATOM 3138 O O . ILE A 1 402 ? -9.550 9.409 -3.189 1.00 97.12 402 ILE A O 1
ATOM 3142 N N . PHE A 1 403 ? -9.024 9.500 -5.369 1.00 92.44 403 PHE A N 1
ATOM 3143 C CA . PHE A 1 403 ? -10.387 9.796 -5.802 1.00 92.44 403 PHE A CA 1
ATOM 3144 C C . PHE A 1 403 ? -11.299 8.588 -5.633 1.00 92.44 403 PHE A C 1
ATOM 3146 O O . PHE A 1 403 ? -12.399 8.742 -5.111 1.00 92.44 403 PHE A O 1
ATOM 3153 N N . HIS A 1 404 ? -10.826 7.393 -5.991 1.00 93.69 404 HIS A N 1
ATOM 3154 C CA . HIS A 1 404 ? -11.544 6.154 -5.727 1.00 93.69 404 HIS A CA 1
ATOM 3155 C C . HIS A 1 404 ? -11.823 5.989 -4.234 1.00 93.69 404 HIS A C 1
ATOM 3157 O O . HIS A 1 404 ? -12.969 5.775 -3.858 1.00 93.69 404 HIS A O 1
ATOM 3163 N N . PHE A 1 405 ? -10.802 6.142 -3.386 1.00 95.88 405 PHE A N 1
ATOM 3164 C CA . PHE A 1 405 ? -10.953 6.051 -1.937 1.00 95.88 405 PHE A CA 1
ATOM 3165 C C . PHE A 1 405 ? -11.991 7.047 -1.415 1.00 95.88 405 PHE A C 1
ATOM 3167 O O . PHE A 1 405 ? -12.961 6.655 -0.778 1.00 95.88 405 PHE A O 1
ATOM 3174 N N . SER A 1 406 ? -11.822 8.329 -1.728 1.00 92.19 406 SER A N 1
ATOM 3175 C CA . SER A 1 406 ? -12.729 9.388 -1.288 1.00 92.19 406 SER A CA 1
ATOM 3176 C C . SER A 1 406 ? -14.170 9.130 -1.733 1.00 92.19 406 SER A C 1
ATOM 3178 O O . SER A 1 406 ? -15.090 9.217 -0.922 1.00 92.19 406 SER A O 1
ATOM 3180 N N . TRP A 1 407 ? -14.369 8.757 -3.000 1.00 87.50 407 TRP A N 1
ATOM 3181 C CA . TRP A 1 407 ? -15.689 8.447 -3.537 1.00 87.50 407 TRP A CA 1
ATOM 3182 C C . TRP A 1 407 ? -16.303 7.219 -2.864 1.00 87.50 407 TRP A C 1
ATOM 3184 O O . TRP A 1 407 ? -17.438 7.293 -2.395 1.00 87.50 407 TRP A O 1
ATOM 3194 N N . LYS A 1 408 ? -15.553 6.118 -2.753 1.00 88.88 408 LYS A N 1
ATOM 3195 C CA . LYS A 1 408 ? -16.016 4.866 -2.142 1.00 88.88 408 LYS A CA 1
ATOM 3196 C C . LYS A 1 408 ? -16.396 5.063 -0.680 1.00 88.88 408 LYS A C 1
ATOM 3198 O O . LYS A 1 408 ? -17.456 4.622 -0.250 1.00 88.88 408 LYS A O 1
ATOM 3203 N N . MET A 1 409 ? -15.559 5.769 0.077 1.00 90.31 409 MET A N 1
ATOM 3204 C CA . MET A 1 409 ? -15.828 6.021 1.486 1.00 90.31 409 MET A CA 1
ATOM 3205 C C . MET A 1 409 ? -17.057 6.911 1.666 1.00 90.31 409 MET A C 1
ATOM 3207 O O . MET A 1 409 ? -17.886 6.602 2.505 1.00 90.31 409 MET A O 1
ATOM 3211 N N . GLN A 1 410 ? -17.236 7.968 0.871 1.00 87.25 410 GLN A N 1
ATOM 3212 C CA . GLN A 1 410 ? -18.402 8.856 0.993 1.00 87.25 410 GLN A CA 1
ATOM 3213 C C . GLN A 1 410 ? -19.720 8.224 0.514 1.00 87.25 410 GLN A C 1
ATOM 3215 O O . GLN A 1 410 ? -20.780 8.543 1.050 1.00 87.25 410 GLN A O 1
ATOM 3220 N N . SER A 1 411 ? -19.662 7.348 -0.492 1.00 82.56 411 SER A N 1
ATOM 3221 C CA . SER A 1 411 ? -20.849 6.719 -1.087 1.00 82.56 411 SER A CA 1
ATOM 3222 C C . SER A 1 411 ? -21.336 5.493 -0.318 1.00 82.56 411 SER A C 1
ATOM 3224 O O . SER A 1 411 ? -22.544 5.372 -0.108 1.00 82.56 411 SER A O 1
ATOM 3226 N N . ASP A 1 412 ? -20.419 4.631 0.131 1.00 84.69 412 ASP A N 1
ATOM 3227 C CA . ASP A 1 412 ? -20.764 3.285 0.607 1.00 84.69 412 ASP A CA 1
ATOM 3228 C C . ASP A 1 412 ? -20.442 3.044 2.093 1.00 84.69 412 ASP A C 1
ATOM 3230 O O . ASP A 1 412 ? -20.874 2.034 2.646 1.00 84.69 412 ASP A O 1
ATOM 3234 N N . VAL A 1 413 ? -19.680 3.929 2.754 1.00 87.69 413 VAL A N 1
ATOM 3235 C CA . VAL A 1 413 ? -19.160 3.669 4.115 1.00 87.69 413 VAL A CA 1
ATOM 3236 C C . VAL A 1 413 ? -19.530 4.763 5.113 1.00 87.69 413 VAL A C 1
ATOM 3238 O O . VAL A 1 413 ? -20.142 4.493 6.141 1.00 87.69 413 VAL A O 1
ATOM 3241 N N . TRP A 1 414 ? -19.132 6.000 4.851 1.00 89.50 414 TRP A N 1
ATOM 3242 C CA . TRP A 1 414 ? -19.340 7.141 5.730 1.00 89.50 414 TRP A CA 1
ATOM 3243 C C . TRP A 1 414 ? -20.764 7.665 5.620 1.00 89.50 414 TRP A C 1
ATOM 3245 O O . TRP A 1 414 ? -21.333 7.792 4.538 1.00 89.50 414 TRP A O 1
ATOM 3255 N N . GLY A 1 415 ? -21.329 8.014 6.769 1.00 86.44 415 GLY A N 1
ATOM 3256 C CA . GLY A 1 415 ? -22.715 8.431 6.847 1.00 86.44 415 GLY A CA 1
ATOM 3257 C C . GLY A 1 415 ? -23.177 8.625 8.278 1.00 86.44 415 GLY A C 1
ATOM 3258 O O . GLY A 1 415 ? -22.445 8.388 9.246 1.00 86.44 415 GLY A O 1
ATOM 3259 N N . THR A 1 416 ? -24.418 9.069 8.403 1.00 83.56 416 THR A N 1
ATOM 3260 C CA . THR A 1 416 ? -25.102 9.188 9.687 1.00 83.56 416 THR A CA 1
ATOM 3261 C C . THR A 1 416 ? -26.067 8.032 9.875 1.00 83.56 416 THR A C 1
ATOM 3263 O O . THR A 1 416 ? -26.603 7.469 8.917 1.00 83.56 416 THR A O 1
ATOM 3266 N N . ILE A 1 417 ? -26.285 7.678 11.135 1.00 73.94 417 ILE A N 1
ATOM 3267 C CA . ILE A 1 417 ? -27.303 6.708 11.520 1.00 73.94 417 ILE A CA 1
ATOM 3268 C C . ILE A 1 417 ? -28.549 7.481 11.926 1.00 73.94 417 ILE A C 1
ATOM 3270 O O . ILE A 1 417 ? -28.492 8.361 12.783 1.00 73.94 417 ILE A O 1
ATOM 3274 N N . SER A 1 418 ? -29.666 7.148 11.290 1.00 66.44 418 SER A N 1
ATOM 3275 C CA . SER A 1 418 ? -30.998 7.660 11.610 1.00 66.44 418 SER A CA 1
ATOM 3276 C C . SER A 1 418 ? -31.938 6.504 11.957 1.00 66.44 418 SER A C 1
ATOM 3278 O O . SER A 1 418 ? -31.604 5.342 11.721 1.00 66.44 418 SER A O 1
ATOM 3280 N N . ASP A 1 419 ? -33.147 6.811 12.432 1.00 55.94 419 ASP A N 1
ATOM 3281 C CA . ASP A 1 419 ? -34.198 5.812 12.696 1.00 55.94 419 ASP A CA 1
ATOM 3282 C C . ASP A 1 419 ? -34.595 4.999 11.441 1.00 55.94 419 ASP A C 1
ATOM 3284 O O . ASP A 1 419 ? -35.242 3.960 11.546 1.00 55.94 419 ASP A O 1
ATOM 3288 N N . GLN A 1 420 ? -34.200 5.460 10.246 1.00 49.03 420 GLN A N 1
ATOM 3289 C CA . GLN A 1 420 ? -34.430 4.807 8.951 1.00 49.03 420 GLN A CA 1
ATOM 3290 C C . GLN A 1 420 ? -33.225 3.978 8.461 1.00 49.03 420 GLN A C 1
ATOM 3292 O O . GLN A 1 420 ? -33.300 3.369 7.395 1.00 49.03 420 GLN A O 1
ATOM 3297 N N . GLY A 1 421 ? -32.123 3.937 9.221 1.00 59.88 421 GLY A N 1
ATOM 3298 C CA . GLY A 1 421 ? -30.877 3.254 8.866 1.00 59.88 421 GLY A CA 1
ATOM 3299 C C . GLY A 1 421 ? -29.723 4.207 8.533 1.00 59.88 421 GLY A C 1
ATOM 3300 O O . GLY A 1 421 ? -29.736 5.387 8.900 1.00 59.88 421 GLY A O 1
ATOM 3301 N N . VAL A 1 422 ? -28.696 3.672 7.864 1.00 57.50 422 VAL A N 1
ATOM 3302 C CA . VAL A 1 422 ? -27.507 4.423 7.426 1.00 57.50 422 VAL A CA 1
ATOM 3303 C C . VAL A 1 422 ? -27.847 5.242 6.180 1.00 57.50 422 VAL A C 1
ATOM 3305 O O . VAL A 1 422 ? -28.277 4.681 5.175 1.00 57.50 422 VAL A O 1
ATOM 3308 N N . SER A 1 423 ? -27.619 6.555 6.229 1.00 49.53 423 SER A N 1
ATOM 3309 C CA . SER A 1 423 ? -27.727 7.445 5.067 1.00 49.53 423 SER A CA 1
ATOM 3310 C C . SER A 1 423 ? -26.333 7.876 4.617 1.00 49.53 423 SER A C 1
ATOM 3312 O O . SER A 1 423 ? -25.615 8.518 5.389 1.00 49.53 423 SER A O 1
ATOM 3314 N N . SER A 1 424 ? -25.957 7.559 3.374 1.00 56.03 424 SER A N 1
ATOM 3315 C CA . SER A 1 424 ? -24.719 8.064 2.768 1.00 56.03 424 SER A CA 1
ATOM 3316 C C . SER A 1 424 ? -24.924 9.428 2.106 1.00 56.03 424 SER A C 1
ATOM 3318 O O . SER A 1 424 ? -26.049 9.848 1.820 1.00 56.03 424 SER A O 1
ATOM 3320 N N . ILE A 1 425 ? -23.824 10.142 1.873 1.00 53.34 425 ILE A N 1
ATOM 3321 C CA . ILE A 1 425 ? -23.815 11.407 1.133 1.00 53.34 425 ILE A CA 1
ATOM 3322 C C . ILE A 1 425 ? -23.662 11.090 -0.362 1.00 53.34 425 ILE A C 1
ATOM 3324 O O . ILE A 1 425 ? -22.569 11.073 -0.916 1.00 53.34 425 ILE A O 1
ATOM 3328 N N . THR A 1 426 ? -24.775 10.741 -1.007 1.00 43.84 426 THR A N 1
ATOM 3329 C CA . THR A 1 426 ? -24.813 10.168 -2.363 1.00 43.84 426 THR A CA 1
ATOM 3330 C C . THR A 1 426 ? -24.002 10.958 -3.398 1.00 43.84 426 THR A C 1
ATOM 3332 O O . THR A 1 426 ? -24.335 12.100 -3.717 1.00 43.84 426 THR A O 1
ATOM 3335 N N . ILE A 1 427 ? -23.001 10.303 -3.990 1.00 45.97 427 ILE A N 1
ATOM 3336 C CA . ILE A 1 427 ? -22.263 10.734 -5.182 1.00 45.97 427 ILE A CA 1
ATOM 3337 C C . ILE A 1 427 ? -22.215 9.532 -6.133 1.00 45.97 427 ILE A C 1
ATOM 3339 O O . ILE A 1 427 ? -21.738 8.478 -5.723 1.00 45.97 427 ILE A O 1
ATOM 3343 N N . ASN A 1 428 ? -22.677 9.643 -7.384 1.00 47.28 428 ASN A N 1
ATOM 3344 C CA . ASN A 1 428 ? -22.679 8.513 -8.323 1.00 47.28 428 ASN A CA 1
ATOM 3345 C C . ASN A 1 428 ? -22.188 8.878 -9.737 1.00 47.28 428 ASN A C 1
ATOM 3347 O O . ASN A 1 428 ? -22.954 9.011 -10.685 1.00 47.28 428 ASN A O 1
ATOM 3351 N N . GLY A 1 429 ? -20.872 9.022 -9.893 1.00 51.75 429 GLY A N 1
ATOM 3352 C CA . GLY A 1 429 ? -20.238 9.250 -11.191 1.00 51.75 429 GLY A CA 1
ATOM 3353 C C . GLY A 1 429 ? -19.076 10.230 -11.112 1.00 51.75 429 GLY A C 1
ATOM 3354 O O . GLY A 1 429 ? -19.184 11.281 -10.489 1.00 51.75 429 GLY A O 1
ATOM 3355 N N . TRP A 1 430 ? -17.963 9.904 -11.774 1.00 57.53 430 TRP A N 1
ATOM 3356 C CA . TRP A 1 430 ? -16.687 10.617 -11.630 1.00 57.53 430 TRP A CA 1
ATOM 3357 C C . TRP A 1 430 ? -16.761 12.114 -11.955 1.00 57.53 430 TRP A C 1
ATOM 3359 O O . TRP A 1 430 ? -16.370 12.942 -11.140 1.00 57.53 430 TRP A O 1
ATOM 3369 N N . LEU A 1 431 ? -17.278 12.484 -13.129 1.00 49.50 431 LEU A N 1
ATOM 3370 C CA . LEU A 1 431 ? -17.297 13.888 -13.550 1.00 49.50 431 LEU A CA 1
ATOM 3371 C C . LEU A 1 431 ? -18.511 14.649 -13.000 1.00 49.50 431 LEU A C 1
ATOM 3373 O O . LEU A 1 431 ? -18.365 15.729 -12.431 1.00 49.50 431 LEU A O 1
ATOM 3377 N N . ARG A 1 432 ? -19.716 14.093 -13.182 1.00 54.56 432 ARG A N 1
ATOM 3378 C CA . ARG A 1 432 ? -20.968 14.796 -12.872 1.00 54.56 432 ARG A CA 1
ATOM 3379 C C . ARG A 1 432 ? -21.251 14.857 -11.377 1.00 54.56 432 ARG A C 1
ATOM 3381 O O . ARG A 1 432 ? -21.653 15.909 -10.901 1.00 54.56 432 ARG A O 1
ATOM 3388 N N . ASP A 1 433 ? -21.023 13.768 -10.658 1.00 56.62 433 ASP A N 1
ATOM 3389 C CA . ASP A 1 433 ? -21.513 13.666 -9.287 1.00 56.62 433 ASP A CA 1
ATOM 3390 C C . ASP A 1 433 ? -20.356 13.805 -8.285 1.00 56.62 433 ASP A C 1
ATOM 3392 O O . ASP A 1 433 ? -20.557 14.343 -7.207 1.00 56.62 433 ASP A O 1
ATOM 3396 N N . TYR A 1 434 ? -19.128 13.393 -8.622 1.00 56.66 434 TYR A N 1
ATOM 3397 C CA . TYR A 1 434 ? -17.963 13.551 -7.745 1.00 56.66 434 TYR A CA 1
ATOM 3398 C C . TYR A 1 434 ? -17.261 14.893 -7.975 1.00 56.66 434 TYR A C 1
ATOM 3400 O O . TYR A 1 434 ? -17.308 15.764 -7.113 1.00 56.66 434 TYR A O 1
ATOM 3408 N N . CYS A 1 435 ? -16.674 15.134 -9.151 1.00 51.94 435 CYS A N 1
ATOM 3409 C CA . CYS A 1 435 ? -15.936 16.380 -9.389 1.00 51.94 435 CYS A CA 1
ATOM 3410 C C . CYS A 1 435 ? -16.810 17.643 -9.287 1.00 51.94 435 CYS A C 1
ATOM 3412 O O . CYS A 1 435 ? -16.379 18.621 -8.678 1.00 51.94 435 CYS A O 1
ATOM 3414 N N . ASN A 1 436 ? -18.028 17.637 -9.841 1.00 49.28 436 ASN A N 1
ATOM 3415 C CA . ASN A 1 436 ? -18.887 18.825 -9.797 1.00 49.28 436 ASN A CA 1
ATOM 3416 C C . ASN A 1 436 ? -19.605 18.999 -8.449 1.00 49.28 436 ASN A C 1
ATOM 3418 O O . ASN A 1 436 ? -19.598 20.107 -7.914 1.00 49.28 436 ASN A O 1
ATOM 3422 N N . CYS A 1 437 ? -20.218 17.954 -7.876 1.00 51.91 437 CYS A N 1
ATOM 3423 C CA . CYS A 1 437 ? -20.973 18.127 -6.628 1.00 51.91 437 CYS A CA 1
ATOM 3424 C C . CYS A 1 437 ? -20.061 18.227 -5.397 1.00 51.91 437 CYS A C 1
ATOM 3426 O O . CYS A 1 437 ? -20.312 19.076 -4.545 1.00 51.91 437 CYS A O 1
ATOM 3428 N N . SER A 1 438 ? -18.966 17.457 -5.313 1.00 55.41 438 SER A N 1
ATOM 3429 C CA . SER A 1 438 ? -17.999 17.595 -4.208 1.00 55.41 438 SER A CA 1
ATOM 3430 C C . SER A 1 438 ? -17.142 18.860 -4.309 1.00 55.41 438 SER A C 1
ATOM 3432 O O . SER A 1 438 ? -16.562 19.279 -3.312 1.00 55.41 438 SER A O 1
ATOM 3434 N N . GLY A 1 439 ? -17.057 19.485 -5.489 1.00 50.84 439 GLY A N 1
ATOM 3435 C CA . GLY A 1 439 ? -16.377 20.768 -5.683 1.00 50.84 439 GLY A CA 1
ATOM 3436 C C . GLY A 1 439 ? -17.174 21.981 -5.186 1.00 50.84 439 GLY A C 1
ATOM 3437 O O . GLY A 1 439 ? -16.591 23.034 -4.942 1.00 50.84 439 GLY A O 1
ATOM 3438 N N . TYR A 1 440 ? -18.491 21.847 -4.997 1.00 46.50 440 TYR A N 1
ATOM 3439 C CA . TYR A 1 440 ? -19.378 22.962 -4.651 1.00 46.50 440 TYR A CA 1
ATOM 3440 C C . TYR A 1 440 ? -19.023 23.670 -3.324 1.00 46.50 440 TYR A C 1
ATOM 3442 O O . TYR A 1 440 ? -18.983 24.898 -3.319 1.00 46.50 440 TYR A O 1
ATOM 3450 N N . PRO A 1 441 ? -18.676 22.968 -2.223 1.00 58.50 441 PRO A N 1
ATOM 3451 C CA . PRO A 1 441 ? -18.272 23.612 -0.968 1.00 58.50 441 PRO A CA 1
ATOM 3452 C C . PRO A 1 441 ? -16.937 24.370 -1.034 1.00 58.50 441 PRO A C 1
ATOM 3454 O O . PRO A 1 441 ? -16.630 25.101 -0.104 1.00 58.50 441 PRO A O 1
ATOM 3457 N N . PHE A 1 442 ? -16.130 24.174 -2.085 1.00 52.19 442 PHE A N 1
ATOM 3458 C CA . PHE A 1 442 ? -14.875 24.908 -2.302 1.00 52.19 442 PHE A CA 1
ATOM 3459 C C . PHE A 1 442 ? -15.059 26.170 -3.158 1.00 52.19 442 PHE A C 1
ATOM 3461 O O . PHE A 1 442 ? -14.134 26.972 -3.272 1.00 52.19 442 PHE A O 1
ATOM 3468 N N . LEU A 1 443 ? -16.218 26.313 -3.808 1.00 40.91 443 LEU A N 1
ATOM 3469 C CA . LEU A 1 443 ? -16.569 27.452 -4.663 1.00 40.91 443 LEU A CA 1
ATOM 3470 C C . LEU A 1 443 ? -17.418 28.507 -3.932 1.00 40.91 443 LEU A C 1
ATOM 3472 O O . LEU A 1 443 ? -17.658 29.579 -4.491 1.00 40.91 443 LEU A O 1
ATOM 3476 N N . VAL A 1 444 ? -17.864 28.195 -2.712 1.00 38.16 444 VAL A N 1
ATOM 3477 C CA . VAL A 1 444 ? -18.518 29.095 -1.748 1.00 38.16 444 VAL A CA 1
ATOM 3478 C C . VAL A 1 444 ? -17.496 29.463 -0.685 1.00 38.16 444 VAL A C 1
ATOM 3480 O O . VAL A 1 444 ? -17.467 30.652 -0.297 1.00 38.16 444 VAL A O 1
#

Mean predicted aligned error: 5.8 Å

Organism: Gossypium darwinii (NCBI:txid34276)